Protein AF-0000000075264933 (afdb_homodimer)

Radius of gyration: 21.06 Å; Cα contacts (8 Å, |Δi|>4): 631; chains: 2; bounding box: 48×61×51 Å

Organism: NCBI:txid747725

Solvent-accessible surface area (backbone atoms only — not comparable to full-atom values): 21793 Å² total; per-residue (Å²): 132,65,60,69,61,35,34,52,53,57,47,66,61,81,54,91,67,49,59,67,73,57,52,50,37,43,50,38,32,28,30,21,39,58,63,35,28,79,41,33,42,50,32,48,52,53,55,46,70,75,50,85,51,65,68,59,44,51,51,48,52,51,30,36,53,50,49,35,53,51,41,27,57,53,43,2,40,66,33,33,52,49,22,38,39,40,42,46,70,70,44,54,68,74,58,59,71,70,50,80,77,63,38,88,63,74,81,53,56,65,69,61,26,44,52,48,8,50,53,45,49,37,50,36,44,47,92,44,30,64,59,52,50,49,51,42,29,70,42,31,24,50,56,34,52,50,53,49,48,44,26,15,72,44,67,52,48,55,87,66,38,45,70,37,57,45,32,40,42,48,40,15,30,26,51,48,64,76,43,86,40,61,67,45,55,53,14,20,46,65,60,65,39,48,75,56,43,51,50,45,30,49,49,50,22,51,50,52,52,57,58,72,103,132,65,60,68,60,35,34,52,53,56,46,68,63,81,53,90,68,48,59,68,73,57,51,51,36,43,50,37,32,28,30,22,40,58,63,35,28,77,41,34,44,52,31,49,53,54,54,49,70,72,51,85,50,64,67,58,46,52,52,49,51,50,29,36,55,50,49,37,52,51,42,27,58,53,43,2,42,64,33,34,53,48,23,38,40,40,42,46,70,70,46,54,69,74,57,59,72,70,52,79,78,64,37,88,63,75,81,53,56,66,70,60,27,42,51,48,7,51,54,45,50,35,50,35,43,47,91,46,31,65,60,54,51,50,53,43,30,72,40,32,22,50,56,35,52,48,52,48,49,43,27,15,72,44,68,52,49,54,88,66,40,44,70,38,56,46,29,40,43,48,38,14,30,25,51,49,66,74,43,86,40,61,69,45,54,55,15,19,46,64,59,65,40,48,73,56,43,50,50,45,30,49,50,50,22,51,49,53,51,57,57,72,101

pLDDT: mean 96.9, std 4.34, range [71.25, 99.0]

Structure (mmCIF, N/CA/C/O backbone):
data_AF-0000000075264933-model_v1
#
loop_
_entity.id
_entity.type
_entity.pdbx_description
1 polymer 'Uncharacterized protein'
#
loop_
_atom_site.group_PDB
_atom_site.id
_atom_site.type_symbol
_atom_site.label_atom_id
_atom_site.label_alt_id
_atom_site.label_comp_id
_atom_site.label_asym_id
_atom_site.label_entity_id
_atom_site.label_seq_id
_atom_site.pdbx_PDB_ins_code
_atom_site.Cartn_x
_atom_site.Cartn_y
_atom_site.Cartn_z
_atom_site.occupancy
_atom_site.B_iso_or_equiv
_atom_site.auth_seq_id
_atom_site.auth_comp_id
_atom_site.auth_asym_id
_atom_site.auth_atom_id
_atom_site.pdbx_PDB_model_num
ATOM 1 N N . MET A 1 1 ? -0.637 -3.186 26.672 1 74.06 1 MET A N 1
ATOM 2 C CA . MET A 1 1 ? -0.293 -1.805 26.344 1 74.06 1 MET A CA 1
ATOM 3 C C . MET A 1 1 ? -1.526 -0.91 26.391 1 74.06 1 MET A C 1
ATOM 5 O O . MET A 1 1 ? -2.629 -1.344 26.062 1 74.06 1 MET A O 1
ATOM 9 N N . ASN A 1 2 ? -1.385 0.109 27.188 1 92.38 2 ASN A N 1
ATOM 10 C CA . ASN A 1 2 ? -2.449 1.106 27.234 1 92.38 2 ASN A CA 1
ATOM 11 C C . ASN A 1 2 ? -2.377 2.064 26.062 1 92.38 2 ASN A C 1
ATOM 13 O O . ASN A 1 2 ? -1.651 3.059 26.094 1 92.38 2 ASN A O 1
ATOM 17 N N . LEU A 1 3 ? -3.08 1.794 24.953 1 95.38 3 LEU A N 1
ATOM 18 C CA . LEU A 1 3 ? -2.977 2.508 23.672 1 95.38 3 LEU A CA 1
ATOM 19 C C . LEU A 1 3 ? -3.426 3.957 23.828 1 95.38 3 LEU A C 1
ATOM 21 O O . LEU A 1 3 ? -2.857 4.855 23.203 1 95.38 3 LEU A O 1
ATOM 25 N N . THR A 1 4 ? -4.422 4.164 24.672 1 95.44 4 THR A N 1
ATOM 26 C CA . THR A 1 4 ? -4.898 5.527 24.875 1 95.44 4 THR A CA 1
ATOM 27 C C . THR A 1 4 ? -3.801 6.395 25.484 1 95.44 4 THR A C 1
ATOM 29 O O . THR A 1 4 ? -3.613 7.543 25.078 1 95.44 4 THR A O 1
ATOM 32 N N . ALA A 1 5 ? -3.111 5.879 26.438 1 97.31 5 ALA A N 1
ATOM 33 C CA . ALA A 1 5 ? -1.999 6.602 27.047 1 97.31 5 ALA A CA 1
ATOM 34 C C . ALA A 1 5 ? -0.878 6.84 26.047 1 97.31 5 ALA A C 1
ATOM 36 O O . ALA A 1 5 ? -0.251 7.902 26.047 1 97.31 5 ALA A O 1
ATOM 37 N N . SER A 1 6 ? -0.632 5.836 25.219 1 98.31 6 SER A N 1
ATOM 38 C CA . SER A 1 6 ? 0.4 5.949 24.188 1 98.31 6 SER A CA 1
ATOM 39 C C . SER A 1 6 ? 0.068 7.051 23.188 1 98.31 6 SER A C 1
ATOM 41 O O . SER A 1 6 ? 0.936 7.848 22.828 1 98.31 6 SER A O 1
ATOM 43 N N . TYR A 1 7 ? -1.198 7.105 22.75 1 98.62 7 TYR A N 1
ATOM 44 C CA . TYR A 1 7 ? -1.617 8.141 21.812 1 98.62 7 TYR A CA 1
ATOM 45 C C . TYR A 1 7 ? -1.474 9.531 22.438 1 98.62 7 TYR A C 1
ATOM 47 O O . TYR A 1 7 ? -1.037 10.469 21.766 1 98.62 7 TYR A O 1
ATOM 55 N N . THR A 1 8 ? -1.835 9.656 23.703 1 98.44 8 THR A N 1
ATOM 56 C CA . THR A 1 8 ? -1.741 10.938 24.391 1 98.44 8 THR A CA 1
ATOM 57 C C . THR A 1 8 ? -0.285 11.383 24.531 1 98.44 8 THR A C 1
ATOM 59 O O . THR A 1 8 ? 0.029 12.562 24.359 1 98.44 8 THR A O 1
ATOM 62 N N . GLU A 1 9 ? 0.546 10.406 24.859 1 98.56 9 GLU A N 1
ATOM 63 C CA . GLU A 1 9 ? 1.972 10.711 24.938 1 98.56 9 GLU A CA 1
ATOM 64 C C . GLU A 1 9 ? 2.506 11.18 23.594 1 98.56 9 GLU A C 1
ATOM 66 O O . GLU A 1 9 ? 3.275 12.141 23.516 1 98.56 9 GLU A O 1
ATOM 71 N N . LEU A 1 10 ? 2.133 10.555 22.547 1 98.81 10 LEU A N 1
ATOM 72 C CA . LEU A 1 10 ? 2.543 10.961 21.219 1 98.81 10 LEU A CA 1
ATOM 73 C C . LEU A 1 10 ? 2.02 12.359 20.891 1 98.81 10 LEU A C 1
ATOM 75 O O . LEU A 1 10 ? 2.748 13.18 20.328 1 98.81 10 LEU A O 1
ATOM 79 N N . ALA A 1 11 ? 0.813 12.617 21.281 1 98.69 11 ALA A N 1
ATOM 80 C CA . ALA A 1 11 ? 0.186 13.898 20.969 1 98.69 11 ALA A CA 1
ATOM 81 C C . ALA A 1 11 ? 0.954 15.055 21.594 1 98.69 11 ALA A C 1
ATOM 83 O O . ALA A 1 11 ? 0.971 16.172 21.062 1 98.69 11 ALA A O 1
ATOM 84 N N . GLN A 1 12 ? 1.655 14.773 22.672 1 98.31 12 GLN A N 1
ATOM 85 C CA . GLN A 1 12 ? 2.35 15.812 23.422 1 98.31 12 GLN A CA 1
ATOM 86 C C . GLN A 1 12 ? 3.818 15.891 23.031 1 98.31 12 GLN A C 1
ATOM 88 O O . GLN A 1 12 ? 4.57 16.719 23.547 1 98.31 12 GLN A O 1
ATOM 93 N N . LEU A 1 13 ? 4.203 15.117 22.062 1 98.31 13 LEU A N 1
ATOM 94 C CA . LEU A 1 13 ? 5.602 15.047 21.656 1 98.31 13 LEU A CA 1
ATOM 95 C C . LEU A 1 13 ? 6.059 16.359 21.047 1 98.31 13 LEU A C 1
ATOM 97 O O . LEU A 1 13 ? 5.383 16.906 20.172 1 98.31 13 LEU A O 1
ATOM 101 N N . LYS A 1 14 ? 7.133 16.969 21.531 1 96.75 14 LYS A N 1
ATOM 102 C CA . LYS A 1 14 ? 7.805 18.125 20.938 1 96.75 14 LYS A CA 1
ATOM 103 C C . LYS A 1 14 ? 9.148 17.719 20.344 1 96.75 14 LYS A C 1
ATOM 105 O O . LYS A 1 14 ? 9.906 16.953 20.938 1 96.75 14 LYS A O 1
ATOM 110 N N . VAL A 1 15 ? 9.289 18.109 19.125 1 97.5 15 VAL A N 1
ATOM 111 C CA . VAL A 1 15 ? 10.523 17.844 18.406 1 97.5 15 VAL A CA 1
ATOM 112 C C . VAL A 1 15 ? 11.133 19.156 17.922 1 97.5 15 VAL A C 1
ATOM 114 O O . VAL A 1 15 ? 10.617 19.781 16.984 1 97.5 15 VAL A O 1
ATOM 117 N N . GLU A 1 16 ? 12.273 19.578 18.438 1 94.88 16 GLU A N 1
ATOM 118 C CA . GLU A 1 16 ? 12.852 20.906 18.25 1 94.88 16 GLU A CA 1
ATOM 119 C C . GLU A 1 16 ? 13.188 21.172 16.781 1 94.88 16 GLU A C 1
ATOM 121 O O . GLU A 1 16 ? 13.07 22.297 16.312 1 94.88 16 GLU A O 1
ATOM 126 N N . ALA A 1 17 ? 13.555 20.172 16.078 1 96.56 17 ALA A N 1
ATOM 127 C CA . ALA A 1 17 ? 14.039 20.312 14.711 1 96.56 17 ALA A CA 1
ATOM 128 C C . ALA A 1 17 ? 12.875 20.484 13.734 1 96.56 17 ALA A C 1
ATOM 130 O O . ALA A 1 17 ? 13.078 20.766 12.555 1 96.56 17 ALA A O 1
ATOM 131 N N . LEU A 1 18 ? 11.586 20.391 14.188 1 98.38 18 LEU A N 1
ATOM 132 C CA . LEU A 1 18 ? 10.414 20.484 13.328 1 98.38 18 LEU A CA 1
ATOM 133 C C . LEU A 1 18 ? 9.367 21.406 13.938 1 98.38 18 LEU A C 1
ATOM 135 O O . LEU A 1 18 ? 9.195 21.438 15.164 1 98.38 18 LEU A O 1
ATOM 139 N N . ILE A 1 19 ? 8.688 22.109 13.047 1 97.88 19 ILE A N 1
ATOM 140 C CA . ILE A 1 19 ? 7.574 22.938 13.508 1 97.88 19 ILE A CA 1
ATOM 141 C C . ILE A 1 19 ? 6.418 22.047 13.953 1 97.88 19 ILE A C 1
ATOM 143 O O . ILE A 1 19 ? 6.246 20.938 13.422 1 97.88 19 ILE A O 1
ATOM 147 N N . PRO A 1 20 ? 5.531 22.469 14.82 1 98.06 20 PRO A N 1
ATOM 148 C CA . PRO A 1 20 ? 4.496 21.641 15.438 1 98.06 20 PRO A CA 1
ATOM 149 C C . PRO A 1 20 ? 3.531 21.047 14.422 1 98.06 20 PRO A C 1
ATOM 151 O O . PRO A 1 20 ? 3.168 19.875 14.531 1 98.06 20 PRO A O 1
ATOM 154 N N . PRO A 1 21 ? 3.082 21.812 13.344 1 98.44 21 PRO A N 1
ATOM 155 C CA . PRO A 1 21 ? 2.158 21.188 12.391 1 98.44 21 PRO A CA 1
ATOM 156 C C . PRO A 1 21 ? 2.773 19.984 11.672 1 98.44 21 PRO A C 1
ATOM 158 O O . PRO A 1 21 ? 2.07 19.016 11.359 1 98.44 21 PRO A O 1
ATOM 161 N N . LEU A 1 22 ? 4.066 20.078 11.438 1 98.88 22 LEU A N 1
ATOM 162 C CA . LEU A 1 22 ? 4.758 18.969 10.781 1 98.88 22 LEU A CA 1
ATOM 163 C C . LEU A 1 22 ? 4.906 17.781 11.719 1 98.88 22 LEU A C 1
ATOM 165 O O . LEU A 1 22 ? 4.715 16.625 11.305 1 98.88 22 LEU A O 1
ATOM 169 N N . VAL A 1 23 ? 5.199 18 12.977 1 98.94 23 VAL A N 1
ATOM 170 C CA . VAL A 1 23 ? 5.301 16.922 13.953 1 98.94 23 VAL A CA 1
ATOM 171 C C . VAL A 1 23 ? 3.967 16.188 14.047 1 98.94 23 VAL A C 1
ATOM 173 O O . VAL A 1 23 ? 3.924 14.953 13.969 1 98.94 23 VAL A O 1
ATOM 176 N N . ALA A 1 24 ? 2.895 16.953 14.203 1 98.94 24 ALA A N 1
ATOM 177 C CA . ALA A 1 24 ? 1.566 16.359 14.344 1 98.94 24 ALA A CA 1
ATOM 178 C C . ALA A 1 24 ? 1.193 15.562 13.102 1 98.94 24 ALA A C 1
ATOM 180 O O . ALA A 1 24 ? 0.633 14.469 13.203 1 98.94 24 ALA A O 1
ATOM 181 N N . MET A 1 25 ? 1.517 16.141 11.938 1 98.94 25 MET A N 1
ATOM 182 C CA . MET A 1 25 ? 1.231 15.438 10.688 1 98.94 25 MET A CA 1
ATOM 183 C C . MET A 1 25 ? 2.023 14.133 10.602 1 98.94 25 MET A C 1
ATOM 185 O O . MET A 1 25 ? 1.473 13.094 10.242 1 98.94 25 MET A O 1
ATOM 189 N N . LEU A 1 26 ? 3.297 14.133 10.938 1 99 26 LEU A N 1
ATOM 190 C CA . LEU A 1 26 ? 4.133 12.938 10.859 1 99 26 LEU A CA 1
ATOM 191 C C . LEU A 1 26 ? 3.656 11.867 11.836 1 99 26 LEU A C 1
ATOM 193 O O . LEU A 1 26 ? 3.732 10.672 11.547 1 99 26 LEU A O 1
ATOM 197 N N . LEU A 1 27 ? 3.174 12.281 12.992 1 99 27 LEU A N 1
ATOM 198 C CA . LEU A 1 27 ? 2.605 11.336 13.945 1 99 27 LEU A CA 1
ATOM 199 C C . LEU A 1 27 ? 1.369 10.656 13.367 1 99 27 LEU A C 1
ATOM 201 O O . LEU A 1 27 ? 1.203 9.438 13.5 1 99 27 LEU A O 1
ATOM 205 N N . CYS A 1 28 ? 0.498 11.438 12.711 1 98.94 28 CYS A N 1
ATOM 206 C CA . CYS A 1 28 ? -0.689 10.859 12.086 1 98.94 28 CYS A CA 1
ATOM 207 C C . CYS A 1 28 ? -0.307 9.859 11.008 1 98.94 28 CYS A C 1
ATOM 209 O O . CYS A 1 28 ? -0.905 8.789 10.906 1 98.94 28 CYS A O 1
ATOM 211 N N . VAL A 1 29 ? 0.716 10.203 10.203 1 98.94 29 VAL A N 1
ATOM 212 C CA . VAL A 1 29 ? 1.187 9.305 9.156 1 98.94 29 VAL A CA 1
ATOM 213 C C . VAL A 1 29 ? 1.768 8.039 9.789 1 98.94 29 VAL A C 1
ATOM 215 O O . VAL A 1 29 ? 1.515 6.93 9.312 1 98.94 29 VAL A O 1
ATOM 218 N N . GLY A 1 30 ? 2.541 8.203 10.867 1 98.94 30 GLY A N 1
ATOM 219 C CA . GLY A 1 30 ? 3.07 7.043 11.57 1 98.94 30 GLY A CA 1
ATOM 220 C C . GLY A 1 30 ? 1.988 6.125 12.102 1 98.94 30 GLY A C 1
ATOM 221 O O . GLY A 1 30 ? 2.086 4.902 11.969 1 98.94 30 GLY A O 1
ATOM 222 N N . LEU A 1 31 ? 0.973 6.699 12.719 1 98.94 31 LEU A N 1
ATOM 223 C CA . LEU A 1 31 ? -0.146 5.934 13.258 1 98.94 31 LEU A CA 1
ATOM 224 C C . LEU A 1 31 ? -0.915 5.234 12.141 1 98.94 31 LEU A C 1
ATOM 226 O O . LEU A 1 31 ? -1.371 4.102 12.312 1 98.94 31 LEU A O 1
ATOM 230 N N . THR A 1 32 ? -1.042 5.867 10.984 1 98.88 32 THR A N 1
ATOM 231 C CA . THR A 1 32 ? -1.687 5.285 9.812 1 98.88 32 THR A CA 1
ATOM 232 C C . THR A 1 32 ? -0.914 4.062 9.32 1 98.88 32 THR A C 1
ATOM 234 O O . THR A 1 32 ? -1.477 2.973 9.203 1 98.88 32 THR A O 1
ATOM 237 N N . ALA A 1 33 ? 0.397 4.254 9.117 1 98.81 33 ALA A N 1
ATOM 238 C CA . ALA A 1 33 ? 1.24 3.197 8.562 1 98.81 33 ALA A CA 1
ATOM 239 C C . ALA A 1 33 ? 1.365 2.029 9.531 1 98.81 33 ALA A C 1
ATOM 241 O O . ALA A 1 33 ? 1.564 0.885 9.117 1 98.81 33 ALA A O 1
ATOM 242 N N . SER A 1 34 ? 1.14 2.285 10.867 1 98.25 34 SER A N 1
ATOM 243 C CA . SER A 1 34 ? 1.254 1.241 11.875 1 98.25 34 SER A CA 1
ATOM 244 C C . SER A 1 34 ? -0.101 0.606 12.172 1 98.25 34 SER A C 1
ATOM 246 O O . SER A 1 34 ? -0.225 -0.205 13.094 1 98.25 34 SER A O 1
ATOM 248 N N . ASN A 1 35 ? -1.107 1.045 11.43 1 98.12 35 ASN A N 1
ATOM 249 C CA . ASN A 1 35 ? -2.449 0.486 11.555 1 98.12 35 ASN A CA 1
ATOM 250 C C . ASN A 1 35 ? -3.074 0.824 12.906 1 98.12 35 ASN A C 1
ATOM 252 O O . ASN A 1 35 ? -3.656 -0.042 13.555 1 98.12 35 ASN A O 1
ATOM 256 N N . HIS A 1 36 ? -2.957 2.021 13.328 1 98.5 36 HIS A N 1
ATOM 257 C CA . HIS A 1 36 ? -3.598 2.559 14.523 1 98.5 36 HIS A CA 1
ATOM 258 C C . HIS A 1 36 ? -4.441 3.787 14.195 1 98.5 36 HIS A C 1
ATOM 260 O O . HIS A 1 36 ? -4.195 4.875 14.719 1 98.5 36 HIS A O 1
ATOM 266 N N . PRO A 1 37 ? -5.473 3.574 13.375 1 98.5 37 PRO A N 1
ATOM 267 C CA . PRO A 1 37 ? -6.289 4.703 12.93 1 98.5 37 PRO A CA 1
ATOM 268 C C . PRO A 1 37 ? -6.965 5.434 14.086 1 98.5 37 PRO A C 1
ATOM 270 O O . PRO A 1 37 ? -7.25 6.633 13.984 1 98.5 37 PRO A O 1
ATOM 273 N N . GLN A 1 38 ? -7.137 4.793 15.188 1 98.12 38 GLN A N 1
ATOM 274 C CA . GLN A 1 38 ? -7.828 5.398 16.312 1 98.12 38 GLN A CA 1
ATOM 275 C C . GLN A 1 38 ? -6.977 6.48 16.969 1 98.12 38 GLN A C 1
ATOM 277 O O . GLN A 1 38 ? -7.492 7.336 17.688 1 98.12 38 GLN A O 1
ATOM 282 N N . GLY A 1 39 ? -5.699 6.426 16.797 1 98.88 39 GLY A N 1
ATOM 283 C CA . GLY A 1 39 ? -4.805 7.43 17.359 1 98.88 39 GLY A CA 1
ATOM 284 C C . GLY A 1 39 ? -4.836 8.742 16.609 1 98.88 39 GLY A C 1
ATOM 285 O O . GLY A 1 39 ? -4.438 9.781 17.141 1 98.88 39 GLY A O 1
ATOM 286 N N . VAL A 1 40 ? -5.273 8.758 15.367 1 98.94 40 VAL A N 1
ATOM 287 C CA . VAL A 1 40 ? -5.227 9.914 14.484 1 98.94 40 VAL A CA 1
ATOM 288 C C . VAL A 1 40 ? -6.086 11.039 15.062 1 98.94 40 VAL A C 1
ATOM 290 O O . VAL A 1 40 ? -5.625 12.172 15.211 1 98.94 40 VAL A O 1
ATOM 293 N N . PRO A 1 41 ? -7.344 10.734 15.508 1 98.81 41 PRO A N 1
ATOM 294 C CA . PRO A 1 41 ? -8.148 11.812 16.078 1 98.81 41 PRO A CA 1
ATOM 295 C C . PRO A 1 41 ? -7.562 12.359 17.391 1 98.81 41 PRO A C 1
ATOM 297 O O . PRO A 1 41 ? -7.762 13.531 17.719 1 98.81 41 PRO A O 1
ATOM 300 N N . VAL A 1 42 ? -6.82 11.555 18.094 1 98.88 42 VAL A N 1
ATOM 301 C CA . VAL A 1 42 ? -6.207 12.016 19.344 1 98.88 42 VAL A CA 1
ATOM 302 C C . VAL A 1 42 ? -5.148 13.07 19.031 1 98.88 42 VAL A C 1
ATOM 304 O O . VAL A 1 42 ? -5.125 14.133 19.672 1 98.88 42 VAL A O 1
ATOM 307 N N . ILE A 1 43 ? -4.277 12.781 18.047 1 98.94 43 ILE A N 1
ATOM 308 C CA . ILE A 1 43 ? -3.262 13.742 17.641 1 98.94 43 ILE A CA 1
ATOM 309 C C . ILE A 1 43 ? -3.934 15 17.094 1 98.94 43 ILE A C 1
ATOM 311 O O . ILE A 1 43 ? -3.555 16.125 17.438 1 98.94 43 ILE A O 1
ATOM 315 N N . MET A 1 44 ? -4.934 14.773 16.219 1 98.75 44 MET A N 1
ATOM 316 C CA . MET A 1 44 ? -5.641 15.867 15.562 1 98.75 44 MET A CA 1
ATOM 317 C C . MET A 1 44 ? -6.273 16.797 16.594 1 98.75 44 MET A C 1
ATOM 319 O O . MET A 1 44 ? -6.07 18.016 16.547 1 98.75 44 MET A O 1
ATOM 323 N N . ASN A 1 45 ? -7.012 16.234 17.562 1 98.44 45 ASN A N 1
ATOM 324 C CA . ASN A 1 45 ? -7.699 17.047 18.562 1 98.44 45 ASN A CA 1
ATOM 325 C C . ASN A 1 45 ? -6.711 17.812 19.422 1 98.44 45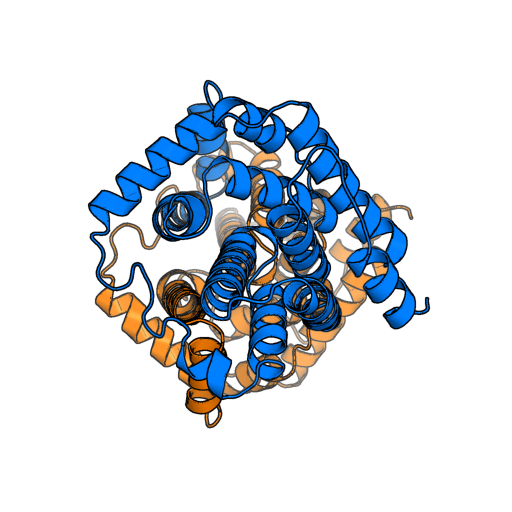 ASN A C 1
ATOM 327 O O . ASN A 1 45 ? -6.941 18.984 19.75 1 98.44 45 ASN A O 1
ATOM 331 N N . HIS A 1 46 ? -5.656 17.172 19.797 1 98.69 46 HIS A N 1
ATOM 332 C CA . HIS A 1 46 ? -4.637 17.844 20.594 1 98.69 46 HIS A CA 1
ATOM 333 C C . HIS A 1 46 ? -4.035 19.031 19.844 1 98.69 46 HIS A C 1
ATOM 335 O O . HIS A 1 46 ? -3.906 20.125 20.406 1 98.69 46 HIS A O 1
ATOM 341 N N . TYR A 1 47 ? -3.688 18.812 18.578 1 98.62 47 TYR A N 1
ATOM 342 C CA . TYR A 1 47 ? -3.031 19.875 17.828 1 98.62 47 TYR A CA 1
ATOM 343 C C . TYR A 1 47 ? -4 21.016 17.531 1 98.62 47 TYR A C 1
ATOM 345 O O . TYR A 1 47 ? -3.658 22.188 17.688 1 98.62 47 TYR A O 1
ATOM 353 N N . LEU A 1 48 ? -5.199 20.656 17.062 1 98.06 48 LEU A N 1
ATOM 354 C CA . LEU A 1 48 ? -6.18 21.672 16.703 1 98.06 48 LEU A CA 1
ATOM 355 C C . LEU A 1 48 ? -6.559 22.516 17.922 1 98.06 48 LEU A C 1
ATOM 357 O O . LEU A 1 48 ? -6.883 23.703 17.781 1 98.06 48 LEU A O 1
ATOM 361 N N . GLY A 1 49 ? -6.48 21.953 19.047 1 97.44 49 GLY A N 1
ATOM 362 C CA . GLY A 1 49 ? -6.785 22.672 20.266 1 97.44 49 GLY A CA 1
ATOM 363 C C . GLY A 1 49 ? -5.793 23.781 20.562 1 97.44 49 GLY A C 1
ATOM 364 O O . GLY A 1 49 ? -6.062 24.656 21.391 1 97.44 49 GLY A O 1
ATOM 365 N N . GLN A 1 50 ? -4.703 23.781 19.844 1 96.56 50 GLN A N 1
ATOM 366 C CA . GLN A 1 50 ? -3.641 24.75 20.094 1 96.56 50 GLN A CA 1
ATOM 367 C C . GLN A 1 50 ? -3.68 25.891 19.078 1 96.56 50 GLN A C 1
ATOM 369 O O . GLN A 1 50 ? -2.875 26.812 19.156 1 96.56 50 GLN A O 1
ATOM 374 N N . ILE A 1 51 ? -4.566 25.734 18.156 1 95.69 51 ILE A N 1
ATOM 375 C CA . ILE A 1 51 ? -4.691 26.703 17.078 1 95.69 51 ILE A CA 1
ATOM 376 C C . ILE A 1 51 ? -6.031 27.422 17.188 1 95.69 51 ILE A C 1
ATOM 378 O O . ILE A 1 51 ? -7.078 26.797 17.328 1 95.69 51 ILE A O 1
ATOM 382 N N . ASP A 1 52 ? -6.074 28.703 17.094 1 92.56 52 ASP A N 1
ATOM 383 C CA . ASP A 1 52 ? -7.297 29.469 17.297 1 92.56 52 ASP A CA 1
ATOM 384 C C . ASP A 1 52 ? -8.016 29.734 15.977 1 92.56 52 ASP A C 1
ATOM 386 O O . ASP A 1 52 ? -9.242 29.656 15.906 1 92.56 52 ASP A O 1
ATOM 390 N N . SER A 1 53 ? -7.316 29.891 14.883 1 95.19 53 SER A N 1
ATOM 391 C CA . SER A 1 53 ? -7.883 30.234 13.586 1 95.19 53 SER A CA 1
ATOM 392 C C . SER A 1 53 ? -8.477 29.016 12.898 1 95.19 53 SER A C 1
ATOM 394 O O . SER A 1 53 ? -7.766 28.047 12.633 1 95.19 53 SER A O 1
ATOM 396 N N . MET A 1 54 ? -9.789 29.125 12.633 1 95.12 54 MET A N 1
ATOM 397 C CA . MET A 1 54 ? -10.438 28.031 11.898 1 95.12 54 MET A CA 1
ATOM 398 C C . MET A 1 54 ? -9.781 27.828 10.547 1 95.12 54 MET A C 1
ATOM 400 O O . MET A 1 54 ? -9.656 26.688 10.078 1 95.12 54 MET A O 1
ATOM 404 N N . GLU A 1 55 ? -9.391 28.906 9.961 1 96.44 55 GLU A N 1
ATOM 405 C CA . GLU A 1 55 ? -8.703 28.828 8.672 1 96.44 55 GLU A CA 1
ATOM 406 C C . GLU A 1 55 ? -7.43 27.984 8.773 1 96.44 55 GLU A C 1
ATOM 408 O O . GLU A 1 55 ? -7.164 27.141 7.922 1 96.44 55 GLU A O 1
ATOM 413 N N . GLU A 1 56 ? -6.672 28.234 9.812 1 97.5 56 GLU A N 1
ATOM 414 C CA . GLU A 1 56 ? -5.438 27.484 10.039 1 97.5 56 GLU A CA 1
ATOM 415 C C . GLU A 1 56 ? -5.734 26.031 10.383 1 97.5 56 GLU A C 1
ATOM 417 O O . GLU A 1 56 ? -4.984 25.141 9.992 1 97.5 56 GLU A O 1
ATOM 422 N N . GLN A 1 57 ? -6.816 25.844 11.125 1 98.44 57 GLN A N 1
ATOM 423 C CA . GLN A 1 57 ? -7.219 24.484 11.461 1 98.44 57 GLN A CA 1
ATOM 424 C C . GLN A 1 57 ? -7.562 23.688 10.203 1 98.44 57 GLN A C 1
ATOM 426 O O . GLN A 1 57 ? -7.102 22.562 10.031 1 98.44 57 GLN A O 1
ATOM 431 N N . ILE A 1 58 ? -8.289 24.297 9.336 1 98.31 58 ILE A N 1
ATOM 432 C CA . ILE A 1 58 ? -8.703 23.641 8.102 1 98.31 58 ILE A CA 1
ATOM 433 C C . ILE A 1 58 ? -7.48 23.375 7.227 1 98.31 58 ILE A C 1
ATOM 435 O O . ILE A 1 58 ? -7.375 22.312 6.605 1 98.31 58 ILE A O 1
ATOM 439 N N . LYS A 1 59 ? -6.605 24.328 7.191 1 98.12 59 LYS A N 1
ATOM 440 C CA . LYS A 1 59 ? -5.379 24.172 6.418 1 98.12 59 LYS A CA 1
ATOM 441 C C . LYS A 1 59 ? -4.574 22.969 6.914 1 98.12 59 LYS A C 1
ATOM 443 O O . LYS A 1 59 ? -4.055 22.188 6.113 1 98.12 59 LYS A O 1
ATOM 448 N N . TRP A 1 60 ? -4.477 22.781 8.211 1 98.69 60 TRP A N 1
ATOM 449 C CA . TRP A 1 60 ? -3.713 21.656 8.75 1 98.69 60 TRP A CA 1
ATOM 450 C C . TRP A 1 60 ? -4.422 20.344 8.477 1 98.69 60 TRP A C 1
ATOM 452 O O . TRP A 1 60 ? -3.775 19.328 8.188 1 98.69 60 TRP A O 1
ATOM 462 N N . ILE A 1 61 ? -5.742 20.328 8.602 1 98.81 61 ILE A N 1
ATOM 463 C CA . ILE A 1 61 ? -6.5 19.109 8.344 1 98.81 61 ILE A CA 1
ATOM 464 C C . ILE A 1 61 ? -6.281 18.656 6.902 1 98.81 61 ILE A C 1
ATOM 466 O O . ILE A 1 61 ? -6.035 17.484 6.645 1 98.81 61 ILE A O 1
ATOM 470 N N . GLU A 1 62 ? -6.285 19.594 5.973 1 98.5 62 GLU A N 1
ATOM 471 C CA . GLU A 1 62 ? -6.031 19.281 4.574 1 98.5 62 GLU A CA 1
ATOM 472 C C . GLU A 1 62 ? -4.602 18.781 4.371 1 98.5 62 GLU A C 1
ATOM 474 O O . GLU A 1 62 ? -4.367 17.812 3.645 1 98.5 62 GLU A O 1
ATOM 479 N N . TYR A 1 63 ? -3.717 19.469 5.051 1 98.75 63 TYR A N 1
ATOM 480 C CA . TYR A 1 63 ? -2.309 19.094 5.035 1 98.75 63 TYR A CA 1
ATOM 481 C C . TYR A 1 63 ? -2.123 17.641 5.48 1 98.75 63 TYR A C 1
ATOM 483 O O . TYR A 1 63 ? -1.514 16.844 4.77 1 98.75 63 TYR A O 1
ATOM 491 N N . THR A 1 64 ? -2.742 17.266 6.508 1 98.88 64 THR A N 1
ATOM 492 C CA . THR A 1 64 ? -2.566 15.945 7.121 1 98.88 64 THR A CA 1
ATOM 493 C C . THR A 1 64 ? -3.35 14.883 6.359 1 98.88 64 THR A C 1
ATOM 495 O O . THR A 1 64 ? -2.859 13.773 6.152 1 98.88 64 THR A O 1
ATOM 498 N N . ARG A 1 65 ? -4.531 15.281 5.965 1 98.25 65 ARG A N 1
ATOM 499 C CA . ARG A 1 65 ? -5.344 14.375 5.16 1 98.25 65 ARG A CA 1
ATOM 500 C C . ARG A 1 65 ? -4.609 13.969 3.887 1 98.25 65 ARG A C 1
ATOM 502 O O . ARG A 1 65 ? -4.652 12.797 3.488 1 98.25 65 ARG A O 1
ATOM 509 N N . ASN A 1 66 ? -3.912 14.867 3.27 1 98.38 66 ASN A N 1
ATOM 510 C CA . ASN A 1 66 ? -3.209 14.586 2.021 1 98.38 66 ASN A CA 1
ATOM 511 C C . ASN A 1 66 ? -1.877 13.891 2.273 1 98.38 66 ASN A C 1
ATOM 513 O O . ASN A 1 66 ? -1.425 13.086 1.449 1 98.38 66 ASN A O 1
ATOM 517 N N . ALA A 1 67 ? -1.255 14.125 3.4 1 98.88 67 ALA A N 1
ATOM 518 C CA . ALA A 1 67 ? -0.054 13.375 3.762 1 98.88 67 ALA A CA 1
ATOM 519 C C . ALA A 1 67 ? -0.383 11.914 4.023 1 98.88 67 ALA A C 1
ATOM 521 O O . ALA A 1 67 ? 0.323 11.016 3.553 1 98.88 67 ALA A O 1
ATOM 522 N N . MET A 1 68 ? -1.447 11.688 4.777 1 98.88 68 MET A N 1
ATOM 523 C CA . MET A 1 68 ? -1.885 10.312 5.004 1 98.88 68 MET A CA 1
ATOM 524 C C . MET A 1 68 ? -2.246 9.633 3.689 1 98.88 68 MET A C 1
ATOM 526 O O . MET A 1 68 ? -1.884 8.477 3.465 1 98.88 68 MET A O 1
ATOM 530 N N . PHE A 1 69 ? -2.9 10.398 2.844 1 98.88 69 PHE A N 1
ATOM 531 C CA . PHE A 1 69 ? -3.238 9.852 1.536 1 98.88 69 PHE A CA 1
ATOM 532 C C . PHE A 1 69 ? -1.98 9.461 0.771 1 98.88 69 PHE A C 1
ATOM 534 O O . PHE A 1 69 ? -1.925 8.391 0.164 1 98.88 69 PHE A O 1
ATOM 541 N N . LYS A 1 70 ? -0.95 10.242 0.771 1 98.56 70 LYS A N 1
ATOM 542 C CA . LYS A 1 70 ? 0.29 9.953 0.057 1 98.56 70 LYS A CA 1
ATOM 543 C C . LYS A 1 70 ? 0.905 8.641 0.532 1 98.56 70 LYS A C 1
ATOM 545 O O . LYS A 1 70 ? 1.544 7.926 -0.248 1 98.56 70 LYS A O 1
ATOM 550 N N . SER A 1 71 ? 0.695 8.328 1.771 1 98.81 71 SER A N 1
ATOM 551 C CA . SER A 1 71 ? 1.312 7.125 2.328 1 98.81 71 SER A CA 1
ATOM 552 C C . SER A 1 71 ? 0.629 5.863 1.812 1 98.81 71 SER A C 1
ATOM 554 O O . SER A 1 71 ? 1.099 4.75 2.062 1 98.81 71 SER A O 1
ATOM 556 N N . VAL A 1 72 ? -0.448 5.965 1.01 1 98.88 72 VAL A N 1
ATOM 557 C CA . VAL A 1 72 ? -1.197 4.82 0.499 1 98.88 72 VAL A CA 1
ATOM 558 C C . VAL A 1 72 ? -0.291 3.955 -0.375 1 98.88 72 VAL A C 1
ATOM 560 O O . VAL A 1 72 ? -0.429 2.73 -0.401 1 98.88 72 VAL A O 1
ATOM 563 N N . VAL A 1 73 ? 0.714 4.605 -1.029 1 98.69 73 VAL A N 1
ATOM 564 C CA . VAL A 1 73 ? 1.603 3.877 -1.929 1 98.69 73 VAL A CA 1
ATOM 565 C C . VAL A 1 73 ? 2.643 3.107 -1.117 1 98.69 73 VAL A C 1
ATOM 567 O O . VAL A 1 73 ? 3.312 2.215 -1.643 1 98.69 73 VAL A O 1
ATOM 570 N N . LEU A 1 74 ? 2.773 3.432 0.197 1 98.75 74 LEU A N 1
ATOM 571 C CA . LEU A 1 74 ? 3.781 2.83 1.064 1 98.75 74 LEU A CA 1
ATOM 572 C C . LEU A 1 74 ? 3.164 1.758 1.954 1 98.75 74 LEU A C 1
ATOM 574 O O . LEU A 1 74 ? 3.719 0.666 2.096 1 98.75 74 LEU A O 1
ATOM 578 N N . CYS A 1 75 ? 1.954 2.057 2.535 1 98.75 75 CYS A N 1
ATOM 579 C CA . CYS A 1 75 ? 1.452 1.152 3.564 1 98.75 75 CYS A CA 1
ATOM 580 C C . CYS A 1 75 ? 0.129 0.526 3.141 1 98.75 75 CYS A C 1
ATOM 582 O O . CYS A 1 75 ? -0.444 -0.281 3.875 1 98.75 75 CYS A O 1
ATOM 584 N N . GLY A 1 76 ? -0.436 0.895 1.923 1 98.62 76 GLY A N 1
ATOM 585 C CA . GLY A 1 76 ? -1.569 0.193 1.341 1 98.62 76 GLY A CA 1
ATOM 586 C C . GLY A 1 76 ? -2.9 0.858 1.639 1 98.62 76 GLY A C 1
ATOM 587 O O . GLY A 1 76 ? -3.014 1.632 2.592 1 98.62 76 GLY A O 1
ATOM 588 N N . GLY A 1 77 ? -3.91 0.561 0.906 1 98.5 77 GLY A N 1
ATOM 589 C CA . GLY A 1 77 ? -5.23 1.164 0.935 1 98.5 77 GLY A CA 1
ATOM 590 C C . GLY A 1 77 ? -5.957 0.947 2.248 1 98.5 77 GLY A C 1
ATOM 591 O O . GLY A 1 77 ? -6.488 1.894 2.834 1 98.5 77 GLY A O 1
ATOM 592 N N . PRO A 1 78 ? -5.98 -0.287 2.766 1 98.31 78 PRO A N 1
ATOM 593 C CA . PRO A 1 78 ? -6.781 -0.556 3.963 1 98.31 78 PRO A CA 1
ATOM 594 C C . PRO A 1 78 ? -6.383 0.32 5.148 1 98.31 78 PRO A C 1
ATOM 596 O O . PRO A 1 78 ? -7.246 0.876 5.828 1 98.31 78 PRO A O 1
ATOM 599 N N . ARG A 1 79 ? -5.09 0.524 5.363 1 98.69 79 ARG A N 1
ATOM 600 C CA . ARG A 1 79 ? -4.633 1.328 6.492 1 98.69 79 ARG A CA 1
ATOM 601 C C . ARG A 1 79 ? -4.992 2.799 6.297 1 98.69 79 ARG A C 1
ATOM 603 O O . ARG A 1 79 ? -5.457 3.459 7.227 1 98.69 79 ARG A O 1
ATOM 610 N N . VAL A 1 80 ? -4.809 3.27 5.117 1 98.88 80 VAL A N 1
ATOM 611 C CA . VAL A 1 80 ? -5.051 4.68 4.84 1 98.88 80 VAL A CA 1
ATOM 612 C C . VAL A 1 80 ? -6.551 4.961 4.844 1 98.88 80 VAL A C 1
ATOM 614 O O . VAL A 1 80 ? -6.996 5.992 5.355 1 98.88 80 VAL A O 1
ATOM 617 N N . ILE A 1 81 ? -7.316 4.059 4.258 1 98.75 81 ILE A N 1
ATOM 618 C CA . ILE A 1 81 ? -8.766 4.215 4.254 1 98.75 81 ILE A CA 1
ATOM 619 C C . ILE A 1 81 ? -9.273 4.32 5.691 1 98.75 81 ILE A C 1
ATOM 621 O O . ILE A 1 81 ? -10.016 5.246 6.027 1 98.75 81 ILE A O 1
ATOM 625 N N . ASN A 1 82 ? -8.836 3.422 6.531 1 98.5 82 ASN A N 1
ATOM 626 C CA . ASN A 1 82 ? -9.281 3.428 7.922 1 98.5 82 ASN A CA 1
ATOM 627 C C . ASN A 1 82 ? -8.875 4.715 8.633 1 98.5 82 ASN A C 1
ATOM 629 O O . ASN A 1 82 ? -9.656 5.277 9.398 1 98.5 82 ASN A O 1
ATOM 633 N N . ALA A 1 83 ? -7.699 5.156 8.414 1 98.88 83 ALA A N 1
ATOM 634 C CA . ALA A 1 83 ? -7.188 6.355 9.07 1 98.88 83 ALA A CA 1
ATOM 635 C C . ALA A 1 83 ? -7.945 7.598 8.609 1 98.88 83 ALA A C 1
ATOM 637 O O . ALA A 1 83 ? -8.281 8.461 9.422 1 98.88 83 ALA A O 1
ATOM 638 N N . GLU A 1 84 ? -8.211 7.719 7.297 1 98.81 84 GLU A N 1
ATOM 639 C CA . GLU A 1 84 ? -8.914 8.875 6.75 1 98.81 84 GLU A CA 1
ATOM 640 C C . GLU A 1 84 ? -10.359 8.93 7.234 1 98.81 84 GLU A C 1
ATOM 642 O O . GLU A 1 84 ? -10.883 10.008 7.527 1 98.81 84 GLU A O 1
ATOM 647 N N . ILE A 1 85 ? -10.969 7.793 7.301 1 98.69 85 ILE A N 1
ATOM 648 C CA . ILE A 1 85 ? -12.336 7.727 7.801 1 98.69 85 ILE A CA 1
ATOM 649 C C . ILE A 1 85 ? -12.359 8.125 9.273 1 98.69 85 ILE A C 1
ATOM 651 O O . ILE A 1 85 ? -13.234 8.883 9.703 1 98.69 85 ILE A O 1
ATOM 655 N N . ALA A 1 86 ? -11.414 7.625 10.062 1 98.75 86 ALA A N 1
ATOM 656 C CA . ALA A 1 86 ? -11.336 7.98 11.477 1 98.75 86 ALA A CA 1
ATOM 657 C C . ALA A 1 86 ? -11.172 9.484 11.656 1 98.75 86 ALA A C 1
ATOM 659 O O . ALA A 1 86 ? -11.836 10.094 12.508 1 98.75 86 ALA A O 1
ATOM 660 N N . LEU A 1 87 ? -10.281 10.086 10.891 1 98.81 87 LEU A N 1
ATOM 661 C CA . LEU A 1 87 ? -10.07 11.531 10.953 1 98.81 87 LEU A CA 1
ATOM 662 C C . LEU A 1 87 ? -11.359 12.273 10.617 1 98.81 87 LEU A C 1
ATOM 664 O O . LEU A 1 87 ? -11.805 13.133 11.391 1 98.81 87 LEU A O 1
ATOM 668 N N . TYR A 1 88 ? -11.969 11.906 9.516 1 98.62 88 TYR A N 1
ATOM 669 C CA . TYR A 1 88 ? -13.141 12.602 8.992 1 98.62 88 TYR A CA 1
ATOM 670 C C . TYR A 1 88 ? -14.32 12.484 9.945 1 98.62 88 TYR A C 1
ATOM 672 O O . TYR A 1 88 ? -14.992 13.469 10.234 1 98.62 88 TYR A O 1
ATOM 680 N N . ASP A 1 89 ? -14.523 11.297 10.492 1 98.31 89 ASP A N 1
ATOM 681 C CA . ASP A 1 89 ? -15.688 11.016 11.32 1 98.31 89 ASP A CA 1
ATOM 682 C C . ASP A 1 89 ? -15.594 11.742 12.664 1 98.31 89 ASP A C 1
ATOM 684 O O . ASP A 1 89 ? -16.609 11.961 13.328 1 98.31 89 ASP A O 1
ATOM 688 N N . HIS A 1 90 ? -14.414 12.141 13.055 1 98.38 90 HIS A N 1
ATOM 689 C CA . HIS A 1 90 ? -14.242 12.797 14.344 1 98.38 90 HIS A CA 1
ATOM 690 C C . HIS A 1 90 ? -14.273 14.312 14.195 1 98.38 90 HIS A C 1
ATOM 692 O O . HIS A 1 90 ? -14.164 15.047 15.188 1 98.38 90 HIS A O 1
ATOM 698 N N . LEU A 1 91 ? -14.398 14.797 12.961 1 98.12 91 LEU A N 1
ATOM 699 C CA . LEU A 1 91 ? -14.586 16.234 12.719 1 98.12 91 LEU A CA 1
ATOM 700 C C . LEU A 1 91 ? -16.047 16.609 12.891 1 98.12 91 LEU A C 1
ATOM 702 O O . LEU A 1 91 ? -16.953 15.852 12.523 1 98.12 91 LEU A O 1
ATOM 706 N N . SER A 1 92 ? -16.281 17.781 13.414 1 96.62 92 SER A N 1
ATOM 707 C CA . SER A 1 92 ? -17.641 18.328 13.406 1 96.62 92 SER A CA 1
ATOM 708 C C . SER A 1 92 ? -18.109 18.594 11.984 1 96.62 92 SER A C 1
ATOM 710 O O . SER A 1 92 ? -17.297 18.734 11.07 1 96.62 92 SER A O 1
ATOM 712 N N . ILE A 1 93 ? -19.328 18.75 11.812 1 97.12 93 ILE A N 1
ATOM 713 C CA . ILE A 1 93 ? -19.953 18.953 10.508 1 97.12 93 ILE A CA 1
ATOM 714 C C . ILE A 1 93 ? -19.438 20.25 9.891 1 97.12 93 ILE A C 1
ATOM 716 O O . ILE A 1 93 ? -19.25 20.344 8.672 1 97.12 93 ILE A O 1
ATOM 720 N N . GLN A 1 94 ? -19.219 21.219 10.711 1 95.75 94 GLN A N 1
ATOM 721 C CA . GLN A 1 94 ? -18.703 22.5 10.234 1 95.75 94 GLN A CA 1
ATOM 722 C C . GLN A 1 94 ? -17.359 22.328 9.547 1 95.75 94 GLN A C 1
ATOM 724 O O . GLN A 1 94 ? -17.109 22.922 8.484 1 95.75 94 GLN A O 1
ATOM 729 N N . TYR A 1 95 ? -16.453 21.531 10.133 1 96.81 95 TYR A N 1
ATOM 730 C CA . TYR A 1 95 ? -15.148 21.266 9.547 1 96.81 95 TYR A CA 1
ATOM 731 C C . TYR A 1 95 ? -15.281 20.438 8.281 1 96.81 95 TYR A C 1
ATOM 733 O O . TYR A 1 95 ? -14.633 20.703 7.27 1 96.81 95 TYR A O 1
ATOM 741 N N . GLN A 1 96 ? -16.109 19.406 8.344 1 97.56 96 GLN A N 1
ATOM 742 C CA . GLN A 1 96 ? -16.312 18.516 7.199 1 97.56 96 GLN A CA 1
ATOM 743 C C . GLN A 1 96 ? -16.766 19.312 5.973 1 97.56 96 GLN A C 1
ATOM 745 O O . GLN A 1 96 ? -16.312 19.031 4.855 1 97.56 96 GLN A O 1
ATOM 750 N N . SER A 1 97 ? -17.578 20.312 6.168 1 96.88 97 SER A N 1
ATOM 751 C CA . SER A 1 97 ? -18.172 21.078 5.074 1 96.88 97 SER A CA 1
ATOM 752 C C . SER A 1 97 ? -17.141 21.984 4.418 1 96.88 97 SER A C 1
ATOM 754 O O . SER A 1 97 ? -17.359 22.484 3.312 1 96.88 97 SER A O 1
ATOM 756 N N . LEU A 1 98 ? -16.016 22.203 5.066 1 97.38 98 LEU A N 1
ATOM 757 C CA . LEU A 1 98 ? -15.023 23.141 4.578 1 97.38 98 LEU A CA 1
ATOM 758 C C . LEU A 1 98 ? -13.891 22.422 3.863 1 97.38 98 LEU A C 1
ATOM 760 O O . LEU A 1 98 ? -13.008 23.047 3.281 1 97.38 98 LEU A O 1
ATOM 764 N N . LEU A 1 99 ? -13.883 21.109 3.889 1 97.44 99 LEU A N 1
ATOM 765 C CA . LEU A 1 99 ? -12.836 20.328 3.25 1 97.44 99 LEU A CA 1
ATOM 766 C C . LEU A 1 99 ? -13.086 20.203 1.752 1 97.44 99 LEU A C 1
ATOM 768 O O . LEU A 1 99 ? -14.227 20.281 1.301 1 97.44 99 LEU A O 1
ATOM 772 N N . GLY A 1 100 ? -11.992 20.031 1.005 1 95.31 100 GLY A N 1
ATOM 773 C CA . GLY A 1 100 ? -12.109 19.797 -0.427 1 95.31 100 GLY A CA 1
ATOM 774 C C . GLY A 1 100 ? -12.953 18.578 -0.767 1 95.31 100 GLY A C 1
ATOM 775 O O . GLY A 1 100 ? -12.867 17.547 -0.089 1 95.31 100 GLY A O 1
ATOM 776 N N . THR A 1 101 ? -13.734 18.688 -1.858 1 95.44 101 THR A N 1
ATOM 777 C CA . THR A 1 101 ? -14.648 17.594 -2.209 1 95.44 101 THR A CA 1
ATOM 778 C C . THR A 1 101 ? -14.359 17.078 -3.613 1 95.44 101 THR A C 1
ATOM 780 O O . THR A 1 101 ? -15.094 16.234 -4.129 1 95.44 101 THR A O 1
ATOM 783 N N . THR A 1 102 ? -13.312 17.609 -4.188 1 95.12 102 THR A N 1
ATOM 784 C CA . THR A 1 102 ? -12.922 17.156 -5.516 1 95.12 102 THR A CA 1
ATOM 785 C C . THR A 1 102 ? -11.477 16.656 -5.516 1 95.12 102 THR A C 1
ATOM 787 O O . THR A 1 102 ? -10.602 17.266 -4.898 1 95.12 102 THR A O 1
ATOM 790 N N . ALA A 1 103 ? -11.281 15.578 -6.172 1 94.88 103 ALA A N 1
ATOM 791 C CA . ALA A 1 103 ? -9.922 15.055 -6.27 1 94.88 103 ALA A CA 1
ATOM 792 C C . ALA A 1 103 ? -9.008 16.016 -7.027 1 94.88 103 ALA A C 1
ATOM 794 O O . ALA A 1 103 ? -9.398 16.562 -8.062 1 94.88 103 ALA A O 1
ATOM 795 N N . LEU A 1 104 ? -7.863 16.281 -6.625 1 88.12 104 LEU A N 1
ATOM 796 C CA . LEU A 1 104 ? -6.926 17.25 -7.176 1 88.12 104 LEU A CA 1
ATOM 797 C C . LEU A 1 104 ? -6.566 16.906 -8.617 1 88.12 104 LEU A C 1
ATOM 799 O O . LEU A 1 104 ? -6.461 17.797 -9.461 1 88.12 104 LEU A O 1
ATOM 803 N N . ASN A 1 105 ? -6.465 15.555 -8.938 1 80.06 105 ASN A N 1
ATOM 804 C CA . ASN A 1 105 ? -5.922 15.188 -10.242 1 80.06 105 ASN A CA 1
ATOM 805 C C . ASN A 1 105 ? -6.98 14.531 -11.125 1 80.06 105 ASN A C 1
ATOM 807 O O . ASN A 1 105 ? -6.648 13.891 -12.125 1 80.06 105 ASN A O 1
ATOM 811 N N . ALA A 1 106 ? -8.117 14.727 -10.82 1 76.38 106 ALA A N 1
ATOM 812 C CA . ALA A 1 106 ? -9.188 14.086 -11.578 1 76.38 106 ALA A CA 1
ATOM 813 C C . ALA A 1 106 ? -9.266 14.648 -13 1 76.38 106 ALA A C 1
ATOM 815 O O . ALA A 1 106 ? -9.609 13.93 -13.938 1 76.38 106 ALA A O 1
ATOM 816 N N . ASN A 1 107 ? -8.883 15.812 -13.094 1 71.25 107 ASN A N 1
ATOM 817 C CA . ASN A 1 107 ? -9.008 16.453 -14.398 1 71.25 107 ASN A CA 1
ATOM 818 C C . ASN A 1 107 ? -7.645 16.828 -14.977 1 71.25 107 ASN A C 1
ATOM 820 O O . ASN A 1 107 ? -7.551 17.672 -15.859 1 71.25 107 ASN A O 1
ATOM 824 N N . GLY A 1 108 ? -6.754 16.125 -14.391 1 72.56 108 GLY A N 1
ATOM 825 C CA . GLY A 1 108 ? -5.426 16.547 -14.812 1 72.56 108 GLY A CA 1
ATOM 826 C C . GLY A 1 108 ? -4.965 15.875 -16.094 1 72.56 108 GLY A C 1
ATOM 827 O O . GLY A 1 108 ? -5.652 14.992 -16.625 1 72.56 108 GLY A O 1
ATOM 828 N N . ASN A 1 109 ? -3.99 16.438 -16.578 1 80.25 109 ASN A N 1
ATOM 829 C CA . ASN A 1 109 ? -3.314 15.953 -17.781 1 80.25 109 ASN A CA 1
ATOM 830 C C . ASN A 1 109 ? -2.316 14.844 -17.453 1 80.25 109 ASN A C 1
ATOM 832 O O . ASN A 1 109 ? -1.254 15.109 -16.875 1 80.25 109 ASN A O 1
ATOM 836 N N . THR A 1 110 ? -2.637 13.727 -17.859 1 81.56 110 THR A N 1
ATOM 837 C CA . THR A 1 110 ? -1.833 12.555 -17.531 1 81.56 110 THR A CA 1
ATOM 838 C C . THR A 1 110 ? -0.387 12.742 -17.984 1 81.56 110 THR A C 1
ATOM 840 O O . THR A 1 110 ? 0.543 12.312 -17.297 1 81.56 110 THR A O 1
ATOM 843 N N . ALA A 1 111 ? -0.205 13.398 -19.094 1 85.31 111 ALA A N 1
ATOM 844 C CA . ALA A 1 111 ? 1.144 13.633 -19.609 1 85.31 111 ALA A CA 1
ATOM 845 C C . ALA A 1 111 ? 1.935 14.539 -18.672 1 85.31 111 ALA A C 1
ATOM 847 O O . ALA A 1 111 ? 3.133 14.336 -18.469 1 85.31 111 ALA A O 1
ATOM 848 N N . LEU A 1 112 ? 1.307 15.562 -18.156 1 87.5 112 LEU A N 1
ATOM 849 C CA . LEU A 1 112 ? 1.956 16.484 -17.234 1 87.5 112 LEU A CA 1
ATOM 850 C C . LEU A 1 112 ? 2.283 15.773 -15.922 1 87.5 112 LEU A C 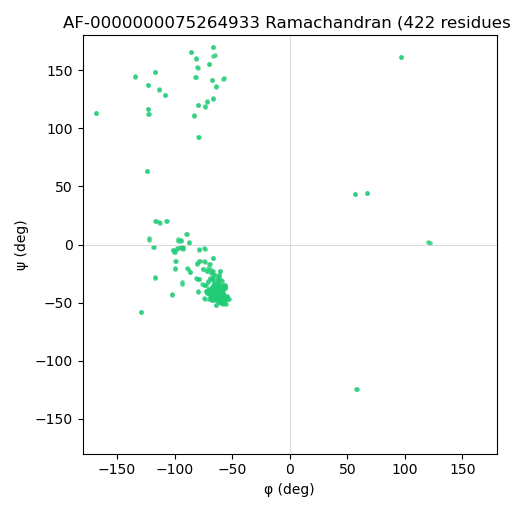1
ATOM 852 O O . LEU A 1 112 ? 3.352 15.992 -15.344 1 87.5 112 LEU A O 1
ATOM 856 N N . TRP A 1 113 ? 1.439 14.883 -15.492 1 89.94 113 TRP A N 1
ATOM 857 C CA . TRP A 1 113 ? 1.655 14.125 -14.258 1 89.94 113 TRP A CA 1
ATOM 858 C C . TRP A 1 113 ? 2.828 13.164 -14.406 1 89.94 113 TRP A C 1
ATOM 860 O O . TRP A 1 113 ? 3.631 13.008 -13.484 1 89.94 113 TRP A O 1
ATOM 870 N N . ASN A 1 114 ? 2.846 12.586 -15.562 1 89.94 114 ASN A N 1
ATOM 871 C CA . ASN A 1 114 ? 3.938 11.648 -15.805 1 89.94 114 ASN A CA 1
ATOM 872 C C . ASN A 1 114 ? 5.293 12.352 -15.805 1 89.94 114 ASN A C 1
ATOM 874 O O . ASN A 1 114 ? 6.266 11.82 -15.266 1 89.94 114 ASN A O 1
ATOM 878 N N . THR A 1 115 ? 5.328 13.516 -16.391 1 94.75 115 THR A N 1
ATOM 879 C CA . THR A 1 115 ? 6.57 14.281 -16.453 1 94.75 115 THR A CA 1
ATOM 880 C C . THR A 1 115 ? 7 14.719 -15.047 1 94.75 115 THR A C 1
ATOM 882 O O . THR A 1 115 ? 8.148 14.523 -14.656 1 94.75 115 THR A O 1
ATOM 885 N N . ARG A 1 116 ? 6.094 15.227 -14.336 1 94.19 116 ARG A N 1
ATOM 886 C CA . ARG A 1 116 ? 6.434 15.688 -12.992 1 94.19 116 ARG A CA 1
ATOM 887 C C . ARG A 1 116 ? 6.824 14.523 -12.094 1 94.19 116 ARG A C 1
ATOM 889 O O . ARG A 1 116 ? 7.719 14.648 -11.258 1 94.19 116 ARG A O 1
ATOM 896 N N . GLY A 1 117 ? 6.105 13.422 -12.242 1 97.19 117 GLY A N 1
ATOM 897 C CA . GLY A 1 117 ? 6.406 12.227 -11.469 1 97.19 117 GLY A CA 1
ATOM 898 C C . GLY A 1 117 ? 7.805 11.695 -11.727 1 97.19 117 GLY A C 1
ATOM 899 O O . GLY A 1 117 ? 8.547 11.406 -10.781 1 97.19 117 GLY A O 1
ATOM 900 N N . MET A 1 118 ? 8.164 11.625 -12.961 1 97.38 118 MET A N 1
ATOM 901 C CA . MET A 1 118 ? 9.477 11.094 -13.32 1 97.38 118 MET A CA 1
ATOM 902 C C . MET A 1 118 ? 10.586 12.062 -12.914 1 97.38 118 MET A C 1
ATOM 904 O O . MET A 1 118 ? 11.664 11.641 -12.516 1 97.38 118 MET A O 1
ATOM 908 N N . ASP A 1 119 ? 10.32 13.375 -13.078 1 98.12 119 ASP A N 1
ATOM 909 C CA . ASP A 1 119 ? 11.281 14.375 -12.602 1 98.12 119 ASP A CA 1
ATOM 910 C C . ASP A 1 119 ? 11.531 14.227 -11.102 1 98.12 119 ASP A C 1
ATOM 912 O O . ASP A 1 119 ? 12.672 14.289 -10.648 1 98.12 119 ASP A O 1
ATOM 916 N N . PHE A 1 120 ? 10.43 14.031 -10.367 1 98.62 120 PHE A N 1
ATOM 917 C CA . PHE A 1 120 ? 10.57 13.883 -8.922 1 98.62 120 PHE A CA 1
ATOM 918 C C . PHE A 1 120 ? 11.281 12.586 -8.578 1 98.62 120 PHE A C 1
ATOM 920 O O . PHE A 1 120 ? 12.141 12.555 -7.691 1 98.62 120 PHE A O 1
ATOM 927 N N . PHE A 1 121 ? 10.93 11.461 -9.25 1 98.69 121 PHE A N 1
ATOM 928 C CA . PHE A 1 121 ? 11.609 10.18 -9.07 1 98.69 121 PHE A CA 1
ATOM 929 C C . PHE A 1 121 ? 13.117 10.336 -9.266 1 98.69 121 PHE A C 1
ATOM 931 O O . PHE A 1 121 ? 13.906 9.875 -8.445 1 98.69 121 PHE A O 1
ATOM 938 N N . LYS A 1 122 ? 13.531 11.008 -10.305 1 98.38 122 LYS A N 1
ATOM 939 C CA . LYS A 1 122 ? 14.945 11.234 -10.617 1 98.38 122 LYS A CA 1
ATOM 940 C C . LYS A 1 122 ? 15.609 12.094 -9.547 1 98.38 122 LYS A C 1
ATOM 942 O O . LYS A 1 122 ? 16.781 11.891 -9.211 1 98.38 122 LYS A O 1
ATOM 947 N N . GLN A 1 123 ? 14.883 13.047 -9.086 1 98.31 123 GLN A N 1
ATOM 948 C CA . GLN A 1 123 ? 15.414 13.883 -8.016 1 98.31 123 GLN A CA 1
ATOM 949 C C . GLN A 1 123 ? 15.68 13.062 -6.754 1 98.31 123 GLN A C 1
ATOM 951 O O . GLN A 1 123 ? 16.703 13.234 -6.102 1 98.31 123 GLN A O 1
ATOM 956 N N . ILE A 1 124 ? 14.766 12.188 -6.402 1 98.62 124 ILE A N 1
ATOM 957 C CA . ILE A 1 124 ? 14.844 11.406 -5.172 1 98.62 124 ILE A CA 1
ATOM 958 C C . ILE A 1 124 ? 16 10.406 -5.266 1 98.62 124 ILE A C 1
ATOM 960 O O . ILE A 1 124 ? 16.781 10.258 -4.32 1 98.62 124 ILE A O 1
ATOM 964 N N . TYR A 1 125 ? 16.156 9.797 -6.406 1 98.25 125 TYR A N 1
ATOM 965 C CA . TYR A 1 125 ? 17.094 8.68 -6.48 1 98.25 125 TYR A CA 1
ATOM 966 C C . TYR A 1 125 ? 18.422 9.133 -7.082 1 98.25 125 TYR A C 1
ATOM 968 O O . TYR A 1 125 ? 19.422 8.414 -7.004 1 98.25 125 TYR A O 1
ATOM 976 N N . GLY A 1 126 ? 18.453 10.359 -7.73 1 97.44 126 GLY A N 1
ATOM 977 C CA . GLY A 1 126 ? 19.688 10.898 -8.273 1 97.44 126 GLY A CA 1
ATOM 978 C C . GLY A 1 126 ? 20.344 9.992 -9.297 1 97.44 126 GLY A C 1
ATOM 979 O O . GLY A 1 126 ? 19.688 9.547 -10.242 1 97.44 126 GLY A O 1
ATOM 980 N N . ALA A 1 127 ? 21.609 9.617 -9.078 1 97.12 127 ALA A N 1
ATOM 981 C CA . ALA A 1 127 ? 22.422 8.828 -10 1 97.12 127 ALA A CA 1
ATOM 982 C C . ALA A 1 127 ? 21.922 7.391 -10.07 1 97.12 127 ALA A C 1
ATOM 984 O O . ALA A 1 127 ? 22.219 6.672 -11.031 1 97.12 127 ALA A O 1
ATOM 985 N N . GLU A 1 128 ? 21.109 6.984 -9.086 1 97.38 128 GLU A N 1
ATOM 986 C CA . GLU A 1 128 ? 20.656 5.602 -9.023 1 97.38 128 GLU A CA 1
ATOM 987 C C . GLU A 1 128 ? 19.297 5.445 -9.727 1 97.38 128 GLU A C 1
ATOM 989 O O . GLU A 1 128 ? 18.766 4.34 -9.797 1 97.38 128 GLU A O 1
ATOM 994 N N . SER A 1 129 ? 18.734 6.52 -10.227 1 98 129 SER A N 1
ATOM 995 C CA . SER A 1 129 ? 17.391 6.516 -10.789 1 98 129 SER A CA 1
ATOM 996 C C . SER A 1 129 ? 17.25 5.449 -11.875 1 98 129 SER A C 1
ATOM 998 O O . SER A 1 129 ? 16.297 4.668 -11.859 1 98 129 SER A O 1
ATOM 1000 N N . ALA A 1 130 ? 18.219 5.391 -12.766 1 97.81 130 ALA A N 1
ATOM 1001 C CA . ALA A 1 130 ? 18.141 4.465 -13.891 1 97.81 130 ALA A CA 1
ATOM 1002 C C . ALA A 1 130 ? 18.234 3.018 -13.422 1 97.81 130 ALA A C 1
ATOM 1004 O O . ALA A 1 130 ? 17.531 2.141 -13.93 1 97.81 130 ALA A O 1
ATOM 1005 N N . SER A 1 131 ? 19.156 2.771 -12.539 1 97.94 131 SER A N 1
ATOM 1006 C CA . SER A 1 131 ? 19.344 1.408 -12.047 1 97.94 131 SER A CA 1
ATOM 1007 C C . SER A 1 131 ? 18.141 0.933 -11.25 1 97.94 131 SER A C 1
ATOM 1009 O O . SER A 1 131 ? 17.75 -0.234 -11.344 1 97.94 131 SER A O 1
ATOM 1011 N N . LYS A 1 132 ? 17.531 1.812 -10.43 1 98.12 132 LYS A N 1
ATOM 1012 C CA . LYS A 1 132 ? 16.328 1.472 -9.68 1 98.12 132 LYS A CA 1
ATOM 1013 C C . LYS A 1 132 ? 15.164 1.149 -10.625 1 98.12 132 LYS A C 1
ATOM 1015 O O . LYS A 1 132 ? 14.453 0.161 -10.43 1 98.12 132 LYS A O 1
ATOM 1020 N N . GLN A 1 133 ? 14.984 2 -11.633 1 98.19 133 GLN A N 1
ATOM 1021 C CA . GLN A 1 133 ? 13.961 1.749 -12.641 1 98.19 133 GLN A CA 1
ATOM 1022 C C . GLN A 1 133 ? 14.156 0.381 -13.297 1 98.19 133 GLN A C 1
ATOM 1024 O O . GLN A 1 133 ? 13.211 -0.399 -13.406 1 98.19 133 GLN A O 1
ATOM 1029 N N . LYS A 1 134 ? 15.352 0.082 -13.758 1 98.06 134 LYS A N 1
ATOM 1030 C CA . LYS A 1 134 ? 15.641 -1.166 -14.461 1 98.06 134 LYS A CA 1
ATOM 1031 C C . LYS A 1 134 ? 15.367 -2.373 -13.57 1 98.06 134 LYS A C 1
ATOM 1033 O O . LYS A 1 134 ? 14.812 -3.373 -14.023 1 98.06 134 LYS A O 1
ATOM 1038 N N . MET A 1 135 ? 15.773 -2.279 -12.312 1 97.88 135 MET A N 1
ATOM 1039 C CA . MET A 1 135 ? 15.586 -3.367 -11.359 1 97.88 135 MET A CA 1
ATOM 1040 C C . MET A 1 135 ? 14.102 -3.695 -11.195 1 97.88 135 MET A C 1
ATOM 1042 O O . MET A 1 135 ? 13.711 -4.863 -11.242 1 97.88 135 MET A O 1
ATOM 1046 N N . ILE A 1 136 ? 13.258 -2.67 -11 1 98.56 136 ILE A N 1
ATOM 1047 C CA . ILE A 1 136 ? 11.828 -2.855 -10.805 1 98.56 136 ILE A CA 1
ATOM 1048 C C . ILE A 1 136 ? 11.195 -3.346 -12.102 1 98.56 136 ILE A C 1
ATOM 1050 O O . ILE A 1 136 ? 10.375 -4.273 -12.094 1 98.56 136 ILE A O 1
ATOM 1054 N N . GLN A 1 137 ? 11.602 -2.723 -13.195 1 97.94 137 GLN A N 1
ATOM 1055 C CA . GLN A 1 137 ? 11.055 -3.068 -14.5 1 97.94 137 GLN A CA 1
ATOM 1056 C C . GLN A 1 137 ? 11.398 -4.504 -14.883 1 97.94 137 GLN A C 1
ATOM 1058 O O . GLN A 1 137 ? 10.57 -5.215 -15.469 1 97.94 137 GLN A O 1
ATOM 1063 N N . ASP A 1 138 ? 12.633 -4.957 -14.633 1 98 138 ASP A N 1
ATOM 1064 C CA . ASP A 1 138 ? 13.039 -6.332 -14.914 1 98 138 ASP A CA 1
ATOM 1065 C C . ASP A 1 138 ? 12.227 -7.324 -14.078 1 98 138 ASP A C 1
ATOM 1067 O O . ASP A 1 138 ? 11.82 -8.375 -14.578 1 98 138 ASP A O 1
ATOM 1071 N N . ALA A 1 139 ? 12.023 -6.969 -12.852 1 98.31 139 ALA A N 1
ATOM 1072 C CA . ALA A 1 139 ? 11.266 -7.855 -11.969 1 98.31 139 ALA A CA 1
ATOM 1073 C C . ALA A 1 139 ? 9.82 -7.988 -12.438 1 98.31 139 ALA A C 1
ATOM 1075 O O . ALA A 1 139 ? 9.273 -9.094 -12.492 1 98.31 139 ALA A O 1
ATOM 1076 N N . ASN A 1 140 ? 9.25 -6.832 -12.852 1 98.44 140 ASN A N 1
ATOM 1077 C CA . ASN A 1 140 ? 7.879 -6.809 -13.352 1 98.44 140 ASN A CA 1
ATOM 1078 C C . ASN A 1 140 ? 7.551 -5.48 -14.023 1 98.44 140 ASN A C 1
ATOM 1080 O O . ASN A 1 140 ? 7.43 -4.453 -13.344 1 98.44 140 ASN A O 1
ATOM 1084 N N . PRO A 1 141 ? 7.332 -5.48 -15.305 1 98 141 PRO A N 1
ATOM 1085 C CA . PRO A 1 141 ? 7.043 -4.219 -15.984 1 98 141 PRO A CA 1
ATOM 1086 C C . PRO A 1 141 ? 5.766 -3.553 -15.484 1 98 141 PRO A C 1
ATOM 1088 O O . PRO A 1 141 ? 5.66 -2.322 -15.492 1 98 141 PRO A O 1
ATOM 1091 N N . ASP A 1 142 ? 4.773 -4.305 -15.031 1 97.75 142 ASP A N 1
ATOM 1092 C CA . ASP A 1 142 ? 3.547 -3.736 -14.477 1 97.75 142 ASP A CA 1
ATOM 1093 C C . ASP A 1 142 ? 3.832 -2.984 -13.18 1 97.75 142 ASP A C 1
ATOM 1095 O O . ASP A 1 142 ? 3.195 -1.969 -12.891 1 97.75 142 ASP A O 1
ATOM 1099 N N . LEU A 1 143 ? 4.766 -3.52 -12.414 1 98.31 143 LEU A N 1
ATOM 1100 C CA . LEU A 1 143 ? 5.141 -2.869 -11.164 1 98.31 143 LEU A CA 1
ATOM 1101 C C . LEU A 1 143 ? 5.809 -1.524 -11.43 1 98.31 143 LEU A C 1
ATOM 1103 O O . LEU A 1 143 ? 5.52 -0.539 -10.75 1 98.31 143 LEU A O 1
ATOM 1107 N N . TRP A 1 144 ? 6.672 -1.463 -12.391 1 97.81 144 TRP A N 1
ATOM 1108 C CA . TRP A 1 144 ? 7.273 -0.179 -12.742 1 97.81 144 TRP A CA 1
ATOM 1109 C C . TRP A 1 144 ? 6.219 0.795 -13.25 1 97.81 144 TRP A C 1
ATOM 1111 O O . TRP A 1 144 ? 6.246 1.983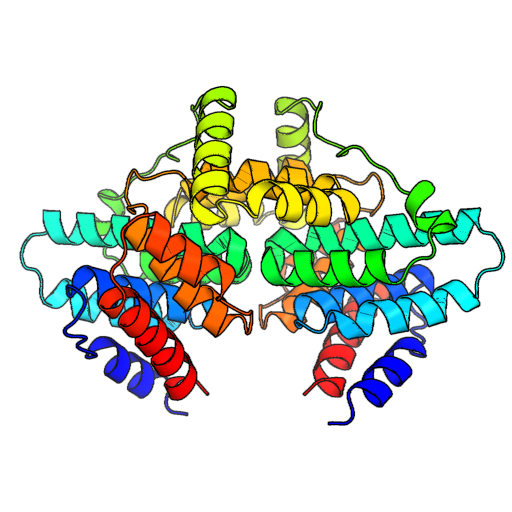 -12.922 1 97.81 144 TRP A O 1
ATOM 1121 N N . TYR A 1 145 ? 5.332 0.288 -14.078 1 96.19 145 TYR A N 1
ATOM 1122 C CA . TYR A 1 145 ? 4.25 1.133 -14.57 1 96.19 145 TYR A CA 1
ATOM 1123 C C . TYR A 1 145 ? 3.477 1.756 -13.422 1 96.19 145 TYR A C 1
ATOM 1125 O O . TYR A 1 145 ? 3.184 2.955 -13.438 1 96.19 145 TYR A O 1
ATOM 1133 N N . TYR A 1 146 ? 3.172 0.97 -12.461 1 96.88 146 TYR A N 1
ATOM 1134 C CA . TYR A 1 146 ? 2.473 1.441 -11.273 1 96.88 146 TYR A CA 1
ATOM 1135 C C . TYR A 1 146 ? 3.291 2.5 -10.539 1 96.88 146 TYR A C 1
ATOM 1137 O O . TYR A 1 146 ? 2.766 3.551 -10.172 1 96.88 146 TYR A O 1
ATOM 1145 N N . VAL A 1 147 ? 4.598 2.217 -10.312 1 97.81 147 VAL A N 1
ATOM 1146 C CA . VAL A 1 147 ? 5.473 3.16 -9.625 1 97.81 147 VAL A CA 1
ATOM 1147 C C . VAL A 1 147 ? 5.477 4.496 -10.359 1 97.81 147 VAL A C 1
ATOM 1149 O O . VAL A 1 147 ? 5.336 5.555 -9.742 1 97.81 147 VAL A O 1
ATOM 1152 N N . ASN A 1 148 ? 5.609 4.402 -11.664 1 95.81 148 ASN A N 1
ATOM 1153 C CA . ASN A 1 148 ? 5.594 5.613 -12.477 1 95.81 148 ASN A CA 1
ATOM 1154 C C . ASN A 1 148 ? 4.285 6.379 -12.32 1 95.81 148 ASN A C 1
ATOM 1156 O O . ASN A 1 148 ? 4.289 7.602 -12.18 1 95.81 148 ASN A O 1
ATOM 1160 N N . GLU A 1 149 ? 3.172 5.695 -12.312 1 93.94 149 GLU A N 1
ATOM 1161 C CA . GLU A 1 149 ? 1.859 6.328 -12.211 1 93.94 149 GLU A CA 1
ATOM 1162 C C . GLU A 1 149 ? 1.681 7.012 -10.859 1 93.94 149 GLU A C 1
ATOM 1164 O O . GLU A 1 149 ? 1.181 8.141 -10.789 1 93.94 149 GLU A O 1
ATOM 1169 N N . VAL A 1 150 ? 2.109 6.359 -9.805 1 96.75 150 VAL A N 1
ATOM 1170 C CA . VAL A 1 150 ? 1.822 6.926 -8.492 1 96.75 150 VAL A CA 1
ATOM 1171 C C . VAL A 1 150 ? 2.795 8.062 -8.195 1 96.75 150 VAL A C 1
ATOM 1173 O O . VAL A 1 150 ? 2.459 9 -7.469 1 96.75 150 VAL A O 1
ATOM 1176 N N . TYR A 1 151 ? 3.998 8.023 -8.727 1 97.62 151 TYR A N 1
ATOM 1177 C CA . TYR A 1 151 ? 4.867 9.188 -8.602 1 97.62 151 TYR A CA 1
ATOM 1178 C C . TYR A 1 151 ? 4.242 10.406 -9.266 1 97.62 151 TYR A C 1
ATOM 1180 O O . TYR A 1 151 ? 4.359 11.523 -8.758 1 97.62 151 TYR A O 1
ATOM 1188 N N . GLY A 1 152 ? 3.615 10.227 -10.359 1 95.56 152 GLY A N 1
ATOM 1189 C CA . GLY A 1 152 ? 2.988 11.328 -11.078 1 95.56 152 GLY A CA 1
ATOM 1190 C C . GLY A 1 152 ? 1.711 11.82 -10.43 1 95.56 152 GLY A C 1
ATOM 1191 O O . GLY A 1 152 ? 1.57 13.008 -10.148 1 95.56 152 GLY A O 1
ATOM 1192 N N . ASN A 1 153 ? 0.807 10.898 -10.023 1 93.12 153 ASN A N 1
ATOM 1193 C CA . ASN A 1 153 ? -0.545 11.25 -9.602 1 93.12 153 ASN A CA 1
ATOM 1194 C C . ASN A 1 153 ? -0.609 11.547 -8.102 1 93.12 153 ASN A C 1
ATOM 1196 O O . ASN A 1 153 ? -1.512 12.25 -7.645 1 93.12 153 ASN A O 1
ATOM 1200 N N . ILE A 1 154 ? 0.368 11.07 -7.348 1 97.06 154 ILE A N 1
ATOM 1201 C CA . ILE A 1 154 ? 0.224 11.148 -5.895 1 97.06 154 ILE A CA 1
ATOM 1202 C C . ILE A 1 154 ? 1.475 11.781 -5.285 1 97.06 154 ILE A C 1
ATOM 1204 O O . ILE A 1 154 ? 1.431 12.906 -4.785 1 97.06 154 ILE A O 1
ATOM 1208 N N . VAL A 1 155 ? 2.617 11.203 -5.508 1 97.94 155 VAL A N 1
ATOM 1209 C CA . VAL A 1 155 ? 3.812 11.477 -4.719 1 97.94 155 VAL A CA 1
ATOM 1210 C C . VAL A 1 155 ? 4.367 12.852 -5.082 1 97.94 155 VAL A C 1
ATOM 1212 O O . VAL A 1 155 ? 4.855 13.578 -4.215 1 97.94 155 VAL A O 1
ATOM 1215 N N . SER A 1 156 ? 4.246 13.234 -6.332 1 97 156 SER A N 1
ATOM 1216 C CA . SER A 1 156 ? 4.879 14.461 -6.805 1 97 156 SER A CA 1
ATOM 1217 C C . SER A 1 156 ? 3.922 15.648 -6.715 1 97 156 SER A C 1
ATOM 1219 O O . SER A 1 156 ? 4.27 16.766 -7.105 1 97 156 SER A O 1
ATOM 1221 N N . ASP A 1 157 ? 2.682 15.43 -6.32 1 95.69 157 ASP A N 1
ATOM 1222 C CA . ASP A 1 157 ? 1.759 16.547 -6.141 1 95.69 157 ASP A CA 1
ATOM 1223 C C . ASP A 1 157 ? 2.102 17.344 -4.883 1 95.69 157 ASP A C 1
ATOM 1225 O O . ASP A 1 157 ? 2.037 16.812 -3.771 1 95.69 157 ASP A O 1
ATOM 1229 N N . MET A 1 158 ? 2.443 18.656 -5.012 1 96.44 158 MET A N 1
ATOM 1230 C CA . MET A 1 158 ? 2.908 19.484 -3.895 1 96.44 158 MET A CA 1
ATOM 1231 C C . MET A 1 158 ? 1.836 20.484 -3.473 1 96.44 158 MET A C 1
ATOM 1233 O O . MET A 1 158 ? 2.133 21.469 -2.797 1 96.44 158 MET A O 1
ATOM 1237 N N . THR A 1 159 ? 0.598 20.203 -3.828 1 95.94 159 THR A N 1
ATOM 1238 C CA . THR A 1 159 ? -0.483 21.141 -3.549 1 95.94 159 THR A CA 1
ATOM 1239 C C . THR A 1 159 ? -0.613 21.391 -2.049 1 95.94 159 THR A C 1
ATOM 1241 O O . THR A 1 159 ? -0.754 22.531 -1.608 1 95.94 159 THR A O 1
ATOM 1244 N N . HIS A 1 160 ? -0.536 20.312 -1.191 1 97.62 160 HIS A N 1
ATOM 1245 C CA . HIS A 1 160 ? -0.729 20.438 0.248 1 97.62 160 HIS A CA 1
ATOM 1246 C C . HIS A 1 160 ? 0.535 20.062 1.01 1 97.62 160 HIS A C 1
ATOM 1248 O O . HIS A 1 160 ? 0.758 20.531 2.129 1 97.62 160 HIS A O 1
ATOM 1254 N N . VAL A 1 161 ? 1.325 19.172 0.406 1 98.56 161 VAL A N 1
ATOM 1255 C CA . VAL A 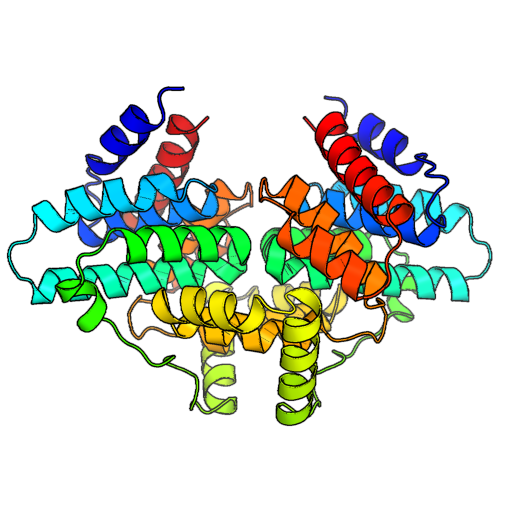1 161 ? 2.482 18.578 1.075 1 98.56 161 VAL A CA 1
ATOM 1256 C C . VAL A 1 161 ? 3.742 18.844 0.253 1 98.56 161 VAL A C 1
ATOM 1258 O O . VAL A 1 161 ? 3.871 18.359 -0.871 1 98.56 161 VAL A O 1
ATOM 1261 N N . SER A 1 162 ? 4.68 19.578 0.778 1 98.75 162 SER A N 1
ATOM 1262 C CA . SER A 1 162 ? 5.895 19.953 0.058 1 98.75 162 SER A CA 1
ATOM 1263 C C . SER A 1 162 ? 6.766 18.734 -0.225 1 98.75 162 SER A C 1
ATOM 1265 O O . SER A 1 162 ? 6.539 17.656 0.331 1 98.75 162 SER A O 1
ATOM 1267 N N . ALA A 1 163 ? 7.805 18.938 -1.074 1 98.75 163 ALA A N 1
ATOM 1268 C CA . ALA A 1 163 ? 8.742 17.859 -1.404 1 98.75 163 ALA A CA 1
ATOM 1269 C C . ALA A 1 163 ? 9.469 17.359 -0.156 1 98.75 163 ALA A C 1
ATOM 1271 O O . ALA A 1 163 ? 9.602 16.156 0.046 1 98.75 163 ALA A O 1
ATOM 1272 N N . VAL A 1 164 ? 9.867 18.281 0.679 1 98.88 164 VAL A N 1
ATOM 1273 C CA . VAL A 1 164 ? 10.578 17.938 1.908 1 98.88 164 VAL A CA 1
ATOM 1274 C C . VAL A 1 164 ? 9.641 17.172 2.85 1 98.88 164 VAL A C 1
ATOM 1276 O O . VAL A 1 164 ? 9.992 16.109 3.344 1 98.88 164 VAL A O 1
ATOM 1279 N N . ASP A 1 165 ? 8.367 17.719 3.053 1 98.94 165 ASP A N 1
ATOM 1280 C CA . ASP A 1 165 ? 7.414 17.047 3.932 1 98.94 165 ASP A CA 1
ATOM 1281 C C . ASP A 1 165 ? 7.074 15.648 3.414 1 98.94 165 ASP A C 1
ATOM 1283 O O . ASP A 1 165 ? 6.891 14.719 4.199 1 98.94 165 ASP A O 1
ATOM 1287 N N . THR A 1 166 ? 7.02 15.555 2.09 1 98.94 166 THR A N 1
ATOM 1288 C CA . THR A 1 166 ? 6.738 14.266 1.466 1 98.94 166 THR A CA 1
ATOM 1289 C C . THR A 1 166 ? 7.82 13.25 1.817 1 98.94 166 THR A C 1
ATOM 1291 O O . THR A 1 166 ? 7.512 12.141 2.268 1 98.94 166 THR A O 1
ATOM 1294 N N . GLU A 1 167 ? 9.047 13.578 1.694 1 98.88 167 GLU A N 1
ATOM 1295 C CA . GLU A 1 167 ? 10.117 12.617 1.959 1 98.88 167 GLU A CA 1
ATOM 1296 C C . GLU A 1 167 ? 10.227 12.32 3.451 1 98.88 167 GLU A C 1
ATOM 1298 O O . GLU A 1 167 ? 10.57 11.203 3.84 1 98.88 167 GLU A O 1
ATOM 1303 N N . LEU A 1 168 ? 9.922 13.297 4.309 1 98.94 168 LEU A N 1
ATOM 1304 C CA . LEU A 1 168 ? 9.953 13.039 5.742 1 98.94 168 LEU A CA 1
ATOM 1305 C C . LEU A 1 168 ? 8.859 12.047 6.141 1 98.94 168 LEU A C 1
ATOM 1307 O O . LEU A 1 168 ? 9.102 11.141 6.941 1 98.94 168 LEU A O 1
ATOM 1311 N N . GLN A 1 169 ? 7.668 12.211 5.594 1 98.88 169 GLN A N 1
ATOM 1312 C CA . GLN A 1 169 ? 6.605 11.273 5.938 1 98.88 169 GLN A CA 1
ATOM 1313 C C . GLN A 1 169 ? 6.883 9.891 5.344 1 98.88 169 GLN A C 1
ATOM 1315 O O . GLN A 1 169 ? 6.543 8.875 5.949 1 98.88 169 GLN A O 1
ATOM 1320 N N . VAL A 1 170 ? 7.594 9.836 4.18 1 98.94 170 VAL A N 1
ATOM 1321 C CA . VAL A 1 170 ? 8 8.555 3.607 1 98.94 170 VAL A CA 1
ATOM 1322 C C . VAL A 1 170 ? 8.914 7.816 4.586 1 98.94 170 VAL A C 1
ATOM 1324 O O . VAL A 1 170 ? 8.727 6.625 4.84 1 98.94 170 VAL A O 1
ATOM 1327 N N . ILE A 1 171 ? 9.852 8.5 5.137 1 98.94 171 ILE A N 1
ATOM 1328 C CA . ILE A 1 171 ? 10.789 7.922 6.09 1 98.94 171 ILE A CA 1
ATOM 1329 C C . ILE A 1 171 ? 10.031 7.363 7.289 1 98.94 171 ILE A C 1
ATOM 1331 O O . ILE A 1 171 ? 10.242 6.215 7.684 1 98.94 171 ILE A O 1
ATOM 1335 N N . VAL A 1 172 ? 9.102 8.094 7.84 1 98.94 172 VAL A N 1
ATOM 1336 C CA . VAL A 1 172 ? 8.305 7.66 8.984 1 98.94 172 VAL A CA 1
ATOM 1337 C C . VAL A 1 172 ? 7.496 6.422 8.617 1 98.94 172 VAL A C 1
ATOM 1339 O O . VAL A 1 172 ? 7.449 5.449 9.375 1 98.94 172 VAL A O 1
ATOM 1342 N N . SER A 1 173 ? 6.902 6.449 7.434 1 98.88 173 SER A N 1
ATOM 1343 C CA . SER A 1 173 ? 6.078 5.336 6.969 1 98.88 173 SER A CA 1
ATOM 1344 C C . SER A 1 173 ? 6.906 4.066 6.797 1 98.88 173 SER A C 1
ATOM 1346 O O . SER A 1 173 ? 6.484 2.984 7.207 1 98.88 173 SER A O 1
ATOM 1348 N N . LEU A 1 174 ? 8.086 4.219 6.219 1 98.81 174 LEU A N 1
ATOM 1349 C CA . LEU A 1 174 ? 8.93 3.062 5.961 1 98.81 174 LEU A CA 1
ATOM 1350 C C . LEU A 1 174 ? 9.398 2.428 7.266 1 98.81 174 LEU A C 1
ATOM 1352 O O . LEU A 1 174 ? 9.523 1.204 7.359 1 98.81 174 LEU A O 1
ATOM 1356 N N . ILE A 1 175 ? 9.609 3.203 8.266 1 98.69 175 ILE A N 1
ATOM 1357 C CA . ILE A 1 175 ? 9.992 2.689 9.578 1 98.69 175 ILE A CA 1
ATOM 1358 C C . ILE A 1 175 ? 8.859 1.824 10.133 1 98.69 175 ILE A C 1
ATOM 1360 O O . ILE A 1 175 ? 9.102 0.723 10.633 1 98.69 175 ILE A O 1
ATOM 1364 N N . GLN A 1 176 ? 7.617 2.275 9.992 1 98.44 176 GLN A N 1
ATOM 1365 C CA . GLN A 1 176 ? 6.477 1.508 10.484 1 98.44 176 GLN A CA 1
ATOM 1366 C C . GLN A 1 176 ? 6.301 0.216 9.695 1 98.44 176 GLN A C 1
ATOM 1368 O O . GLN A 1 176 ? 5.875 -0.802 10.242 1 98.44 176 GLN A O 1
ATOM 1373 N N . MET A 1 177 ? 6.691 0.257 8.398 1 97.69 177 MET A N 1
ATOM 1374 C CA . MET A 1 177 ? 6.488 -0.874 7.496 1 97.69 177 MET A CA 1
ATOM 1375 C C . MET A 1 177 ? 7.656 -1.851 7.574 1 97.69 177 MET A C 1
ATOM 1377 O O . MET A 1 177 ? 7.676 -2.861 6.867 1 97.69 177 MET A O 1
ATOM 1381 N N . ASP A 1 178 ? 8.641 -1.601 8.414 1 97.06 178 ASP A N 1
ATOM 1382 C CA . ASP A 1 178 ? 9.852 -2.408 8.531 1 97.06 178 ASP A CA 1
ATOM 1383 C C . ASP A 1 178 ? 10.586 -2.51 7.195 1 97.06 178 ASP A C 1
ATOM 1385 O O . ASP A 1 178 ? 10.961 -3.602 6.77 1 97.06 178 ASP A O 1
ATOM 1389 N N . ALA A 1 179 ? 10.688 -1.436 6.508 1 96.62 179 ALA A N 1
ATOM 1390 C CA . ALA A 1 179 ? 11.43 -1.304 5.258 1 96.62 179 ALA A CA 1
ATOM 1391 C C . ALA A 1 179 ? 12.586 -0.319 5.41 1 96.62 179 ALA A C 1
ATOM 1393 O O . ALA A 1 179 ? 12.5 0.64 6.18 1 96.62 179 ALA A O 1
ATOM 1394 N N . LEU A 1 180 ? 13.633 -0.509 4.734 1 94.88 180 LEU A N 1
ATOM 1395 C CA . LEU A 1 180 ? 14.836 0.305 4.848 1 94.88 180 LEU A CA 1
ATOM 1396 C C . LEU A 1 180 ? 14.617 1.688 4.238 1 94.88 180 LEU A C 1
ATOM 1398 O O . LEU A 1 180 ? 14.344 1.808 3.043 1 94.88 180 LEU A O 1
ATOM 1402 N N . PRO A 1 181 ? 14.805 2.748 5.012 1 97.19 181 PRO A N 1
ATOM 1403 C CA . PRO A 1 181 ? 14.508 4.09 4.504 1 97.19 181 PRO A CA 1
ATOM 1404 C C . PRO A 1 181 ? 15.695 4.742 3.811 1 97.19 181 PRO A C 1
ATOM 1406 O O . PRO A 1 181 ? 15.609 5.887 3.361 1 97.19 181 PRO A O 1
ATOM 1409 N N . GLN A 1 182 ? 16.75 4.086 3.566 1 96.88 182 GLN A N 1
ATOM 1410 C CA . GLN A 1 182 ? 18.031 4.684 3.189 1 96.88 182 GLN A CA 1
ATOM 1411 C C . GLN A 1 182 ? 17.906 5.465 1.884 1 96.88 182 GLN A C 1
ATOM 1413 O O . GLN A 1 182 ? 18.391 6.59 1.779 1 96.88 182 GLN A O 1
ATOM 1418 N N . ASP A 1 183 ? 17.328 4.887 0.84 1 97.19 183 ASP A N 1
ATOM 1419 C CA . ASP A 1 183 ? 17.156 5.598 -0.424 1 97.19 183 ASP A CA 1
ATOM 1420 C C . ASP A 1 183 ? 16.375 6.891 -0.224 1 97.19 183 ASP A C 1
ATOM 1422 O O . ASP A 1 183 ? 16.656 7.906 -0.864 1 97.19 183 ASP A O 1
ATOM 1426 N N . HIS A 1 184 ? 15.43 6.871 0.685 1 98.44 184 HIS A N 1
ATOM 1427 C CA . HIS A 1 184 ? 14.562 8.031 0.879 1 98.44 184 HIS A CA 1
ATOM 1428 C C . HIS A 1 184 ? 15.188 9.023 1.854 1 98.44 184 HIS A C 1
ATOM 1430 O O . HIS A 1 184 ? 14.867 10.219 1.818 1 98.44 184 HIS A O 1
ATOM 1436 N N . VAL A 1 185 ? 16.094 8.531 2.73 1 98.69 185 VAL A N 1
ATOM 1437 C CA . VAL A 1 185 ? 16.906 9.453 3.51 1 98.69 185 VAL A CA 1
ATOM 1438 C C . VAL A 1 185 ? 17.75 10.305 2.572 1 98.69 185 VAL A C 1
ATOM 1440 O O . VAL A 1 185 ? 17.781 11.531 2.689 1 98.69 185 VAL A O 1
ATOM 1443 N N . LEU A 1 186 ? 18.391 9.656 1.605 1 98.5 186 LEU A N 1
ATOM 1444 C CA . LEU A 1 186 ? 19.188 10.375 0.616 1 98.5 186 LEU A CA 1
ATOM 1445 C C . LEU A 1 186 ? 18.312 11.273 -0.245 1 98.5 186 LEU A C 1
ATOM 1447 O O . LEU A 1 186 ? 18.688 12.406 -0.557 1 98.5 186 LEU A O 1
ATOM 1451 N N . GLY A 1 187 ? 17.125 10.781 -0.651 1 98.62 187 GLY A N 1
ATOM 1452 C CA . GLY A 1 187 ? 16.188 11.578 -1.415 1 98.62 187 GLY A CA 1
ATOM 1453 C C . GLY A 1 187 ? 15.734 12.828 -0.688 1 98.62 187 GLY A C 1
ATOM 1454 O O . GLY A 1 187 ? 15.594 13.891 -1.297 1 98.62 187 GLY A O 1
ATOM 1455 N N . ALA A 1 188 ? 15.5 12.656 0.642 1 98.81 188 ALA A N 1
ATOM 1456 C CA . ALA A 1 188 ? 15.102 13.797 1.457 1 98.81 188 ALA A CA 1
ATOM 1457 C C . ALA A 1 188 ? 16.156 14.898 1.408 1 98.81 188 ALA A C 1
ATOM 1459 O O . ALA A 1 188 ? 15.828 16.078 1.288 1 98.81 188 ALA A O 1
ATOM 1460 N N . GLU A 1 189 ? 17.375 14.508 1.503 1 98.62 189 GLU A N 1
ATOM 1461 C CA . GLU A 1 189 ? 18.469 15.477 1.402 1 98.62 189 GLU A CA 1
ATOM 1462 C C . GLU A 1 189 ? 18.453 16.172 0.044 1 98.62 189 GLU A C 1
ATOM 1464 O O . GLU A 1 189 ? 18.656 17.391 -0.037 1 98.62 189 GLU A O 1
ATOM 1469 N N . ARG A 1 190 ? 18.219 15.438 -0.978 1 98.62 190 ARG A N 1
ATOM 1470 C CA . ARG A 1 190 ? 18.297 15.961 -2.338 1 98.62 190 ARG A CA 1
ATOM 1471 C C . ARG A 1 190 ? 17.172 16.969 -2.598 1 98.62 190 ARG A C 1
ATOM 1473 O O . ARG A 1 190 ? 17.312 17.859 -3.441 1 98.62 190 ARG A O 1
ATOM 1480 N N . VAL A 1 191 ? 16.094 16.828 -1.835 1 98.38 191 VAL A N 1
ATOM 1481 C CA . VAL A 1 191 ? 14.992 17.75 -2.078 1 98.38 191 VAL A CA 1
ATOM 1482 C C . VAL A 1 191 ? 15.055 18.906 -1.076 1 98.38 191 VAL A C 1
ATOM 1484 O O . VAL A 1 191 ? 14.172 19.766 -1.048 1 98.38 191 VAL A O 1
ATOM 1487 N N . GLY A 1 192 ? 16 18.875 -0.148 1 98.56 192 GLY A N 1
ATOM 1488 C CA . GLY A 1 192 ? 16.266 20.078 0.623 1 98.56 192 GLY A CA 1
ATOM 1489 C C . GLY A 1 192 ? 16.062 19.875 2.115 1 98.56 192 GLY A C 1
ATOM 1490 O O . GLY A 1 192 ? 16.219 20.828 2.893 1 98.56 192 GLY A O 1
ATOM 1491 N N . ALA A 1 193 ? 15.727 18.688 2.543 1 98.75 193 ALA A N 1
ATOM 1492 C CA . ALA A 1 193 ? 15.609 18.453 3.98 1 98.75 193 ALA A CA 1
ATOM 1493 C C . ALA A 1 193 ? 16.969 18.547 4.664 1 98.75 193 ALA A C 1
ATOM 1495 O O . ALA A 1 193 ? 17.984 18.078 4.125 1 98.75 193 ALA A O 1
ATOM 1496 N N . THR A 1 194 ? 17.031 19.109 5.848 1 98.62 194 THR A N 1
ATOM 1497 C CA . THR A 1 194 ? 18.266 19.141 6.629 1 98.62 194 THR A CA 1
ATOM 1498 C C . THR A 1 194 ? 18.469 17.812 7.352 1 98.62 194 THR A C 1
ATOM 1500 O O . THR A 1 194 ? 17.531 17.031 7.508 1 98.62 194 THR A O 1
ATOM 1503 N N . ARG A 1 195 ? 19.734 17.562 7.742 1 98.25 195 ARG A N 1
ATOM 1504 C CA . ARG A 1 195 ? 20.047 16.359 8.5 1 98.25 195 ARG A CA 1
ATOM 1505 C C . ARG A 1 195 ? 19.25 16.312 9.805 1 98.25 195 ARG A C 1
ATOM 1507 O O . ARG A 1 195 ? 18.828 15.242 10.234 1 98.25 195 ARG A O 1
ATOM 1514 N N . GLU A 1 196 ? 19.016 17.453 10.422 1 98.69 196 GLU A N 1
ATOM 1515 C CA . GLU A 1 196 ? 18.266 17.531 11.664 1 98.69 196 GLU A CA 1
ATOM 1516 C C . GLU A 1 196 ? 16.797 17.156 11.445 1 98.69 196 GLU A C 1
ATOM 1518 O O . GLU A 1 196 ? 16.203 16.469 12.281 1 98.69 196 GLU A O 1
ATOM 1523 N N . GLN A 1 197 ? 16.266 17.656 10.359 1 98.81 197 GLN A N 1
ATOM 1524 C CA . GLN A 1 197 ? 14.883 17.312 10.031 1 98.81 197 GLN A CA 1
ATOM 1525 C C . GLN A 1 197 ? 14.727 15.812 9.789 1 98.81 197 GLN A C 1
ATOM 1527 O O . GLN A 1 197 ? 13.75 15.203 10.227 1 98.81 197 GLN A O 1
ATOM 1532 N N . ILE A 1 198 ? 15.664 15.219 9.117 1 98.88 198 ILE A N 1
ATOM 1533 C CA . ILE A 1 198 ? 15.633 13.797 8.797 1 98.88 198 ILE A CA 1
ATOM 1534 C C . ILE A 1 198 ? 15.75 12.977 10.078 1 98.88 198 ILE A C 1
ATOM 1536 O O . ILE A 1 198 ? 14.984 12.039 10.289 1 98.88 198 ILE A O 1
ATOM 1540 N N . LYS A 1 199 ? 16.672 13.336 10.938 1 98.69 199 LYS A N 1
ATOM 1541 C CA . LYS A 1 199 ? 16.812 12.648 12.219 1 98.69 199 LYS A CA 1
ATOM 1542 C C . LYS A 1 199 ? 15.555 12.773 13.062 1 98.69 199 LYS A C 1
ATOM 1544 O O . LYS A 1 199 ? 15.188 11.836 13.773 1 98.69 199 LYS A O 1
ATOM 1549 N N . ALA A 1 200 ? 14.984 13.922 12.984 1 98.88 200 ALA A N 1
ATOM 1550 C CA . ALA A 1 200 ? 13.734 14.141 13.711 1 98.88 200 ALA A CA 1
ATOM 1551 C C . ALA A 1 200 ? 12.625 13.234 13.195 1 98.88 200 ALA A C 1
ATOM 1553 O O . ALA A 1 200 ? 11.844 12.688 13.977 1 98.88 200 ALA A O 1
ATOM 1554 N N . ALA A 1 201 ? 12.5 13.117 11.891 1 98.88 201 ALA A N 1
ATOM 1555 C CA . ALA A 1 201 ? 11.516 12.219 11.312 1 98.88 201 ALA A CA 1
ATOM 1556 C C . ALA A 1 201 ? 11.766 10.773 11.734 1 98.88 201 ALA A C 1
ATOM 1558 O O . ALA A 1 201 ? 10.828 10.047 12.078 1 98.88 201 ALA A O 1
ATOM 1559 N N . GLU A 1 202 ? 13.047 10.375 11.688 1 98.81 202 GLU A N 1
ATOM 1560 C CA . GLU A 1 202 ? 13.398 9.039 12.156 1 98.81 202 GLU A CA 1
ATOM 1561 C C . GLU A 1 202 ? 13.023 8.852 13.625 1 98.81 202 GLU A C 1
ATOM 1563 O O . GLU A 1 202 ? 12.469 7.82 14 1 98.81 202 GLU A O 1
ATOM 1568 N N . PHE A 1 203 ? 13.359 9.852 14.414 1 98.88 203 PHE A N 1
ATOM 1569 C CA . PHE A 1 203 ? 13.023 9.82 15.836 1 98.88 203 PHE A CA 1
ATOM 1570 C C . PHE A 1 203 ? 11.523 9.625 16.031 1 98.88 203 PHE A C 1
ATOM 1572 O O . PHE A 1 203 ? 11.094 8.797 16.844 1 98.88 203 PHE A O 1
ATOM 1579 N N . ILE A 1 204 ? 10.719 10.359 15.305 1 98.88 204 ILE A N 1
ATOM 1580 C CA . ILE A 1 204 ? 9.266 10.258 15.391 1 98.88 204 ILE A CA 1
ATOM 1581 C C . ILE A 1 204 ? 8.82 8.852 15 1 98.88 204 ILE A C 1
ATOM 1583 O O . ILE A 1 204 ? 8 8.242 15.695 1 98.88 204 ILE A O 1
ATOM 1587 N N . GLY A 1 205 ? 9.359 8.344 13.852 1 98.81 205 GLY A N 1
ATOM 1588 C CA . GLY A 1 205 ? 9.023 6.992 13.43 1 98.81 205 GLY A CA 1
ATOM 1589 C C . GLY A 1 205 ? 9.297 5.945 14.492 1 98.81 205 GLY A C 1
ATOM 1590 O O . GLY A 1 205 ? 8.453 5.094 14.766 1 98.81 205 GLY A O 1
ATOM 1591 N N . TYR A 1 206 ? 10.438 6.02 15.141 1 98.56 206 TYR A N 1
ATOM 1592 C CA . TYR A 1 206 ? 10.82 5.027 16.141 1 98.56 206 TYR A CA 1
ATOM 1593 C C . TYR A 1 206 ? 10.039 5.223 17.438 1 98.56 206 TYR A C 1
ATOM 1595 O O . TYR A 1 206 ? 9.719 4.254 18.125 1 98.56 206 TYR A O 1
ATOM 1603 N N . LYS A 1 207 ? 9.742 6.473 17.781 1 98.69 207 LYS A N 1
ATOM 1604 C CA . LYS A 1 207 ? 8.938 6.746 18.953 1 98.69 207 LYS A CA 1
ATOM 1605 C C . LYS A 1 207 ? 7.535 6.156 18.812 1 98.69 207 LYS A C 1
ATOM 1607 O O . LYS A 1 207 ? 7.008 5.562 19.766 1 98.69 207 LYS A O 1
ATOM 1612 N N . VAL A 1 208 ? 6.922 6.359 17.625 1 98.81 208 VAL A N 1
ATOM 1613 C CA . VAL A 1 208 ? 5.621 5.766 17.359 1 98.81 208 VAL A CA 1
ATOM 1614 C C . VAL A 1 208 ? 5.699 4.25 17.516 1 98.81 208 VAL A C 1
ATOM 1616 O O . VAL A 1 208 ? 4.867 3.645 18.188 1 98.81 208 VAL A O 1
ATOM 1619 N N . LYS A 1 209 ? 6.68 3.668 16.859 1 98.06 209 LYS A N 1
ATOM 1620 C CA . LYS A 1 209 ? 6.863 2.221 16.906 1 98.06 209 LYS A CA 1
ATOM 1621 C C . LYS A 1 209 ? 7.043 1.732 18.344 1 98.06 209 LYS A C 1
ATOM 1623 O O . LYS A 1 209 ? 6.438 0.736 18.75 1 98.06 209 LYS A O 1
ATOM 1628 N N . HIS A 1 210 ? 7.805 2.371 19.172 1 97.69 210 HIS A N 1
ATOM 1629 C CA . HIS A 1 210 ? 8.125 1.99 20.547 1 97.69 210 HIS A CA 1
ATOM 1630 C C . HIS A 1 210 ? 6.887 2.062 21.438 1 97.69 210 HIS A C 1
ATOM 1632 O O . HIS A 1 210 ? 6.648 1.167 22.25 1 97.69 210 HIS A O 1
ATOM 1638 N N . LEU A 1 211 ? 6.078 3.064 21.266 1 97.75 211 LEU A N 1
ATOM 1639 C CA . LEU A 1 211 ? 4.953 3.301 22.156 1 97.75 211 LEU A CA 1
ATOM 1640 C C . LEU A 1 211 ? 3.771 2.406 21.797 1 97.75 211 LEU A C 1
ATOM 1642 O O . LEU A 1 211 ? 2.857 2.227 22.609 1 97.75 211 LEU A O 1
ATOM 1646 N N . LEU A 1 212 ? 3.811 1.846 20.594 1 96.31 212 LEU A N 1
ATOM 1647 C CA . LEU A 1 212 ? 2.689 1.011 20.188 1 96.31 212 LEU A CA 1
ATOM 1648 C C . LEU A 1 212 ? 3.014 -0.467 20.375 1 96.31 212 LEU A C 1
ATOM 1650 O O . LEU A 1 212 ? 2.135 -1.321 20.234 1 96.31 212 LEU A O 1
ATOM 1654 N N . GLU A 1 213 ? 4.25 -0.923 20.453 1 86.38 213 GLU A N 1
ATOM 1655 C CA . GLU A 1 213 ? 4.668 -2.307 20.656 1 86.38 213 GLU A CA 1
ATOM 1656 C C . GLU A 1 213 ? 4.695 -2.65 22.141 1 86.38 213 GLU A C 1
ATOM 1658 O O . GLU A 1 213 ? 4.988 -1.794 22.984 1 86.38 213 GLU A O 1
ATOM 1663 N N . MET B 1 1 ? 13.094 -17.469 16.016 1 73.62 1 MET B N 1
ATOM 1664 C CA . MET B 1 1 ? 12.375 -18.234 14.992 1 73.62 1 MET B CA 1
ATOM 1665 C C . MET B 1 1 ? 13.297 -18.609 13.836 1 73.62 1 MET B C 1
ATOM 1667 O O . MET B 1 1 ? 14.203 -17.859 13.492 1 73.62 1 MET B O 1
ATOM 1671 N N . ASN B 1 2 ? 13.305 -19.891 13.586 1 92.12 2 ASN B N 1
ATOM 1672 C CA . ASN B 1 2 ? 14.055 -20.375 12.43 1 92.12 2 ASN B CA 1
ATOM 1673 C C . ASN B 1 2 ? 13.281 -20.156 11.133 1 92.12 2 ASN B C 1
ATOM 1675 O O . ASN B 1 2 ? 12.453 -20.984 10.75 1 92.12 2 ASN B O 1
ATOM 1679 N N . LEU B 1 3 ? 13.469 -19.031 10.422 1 95.25 3 LEU B N 1
ATOM 1680 C CA . LEU B 1 3 ? 12.68 -18.609 9.273 1 95.25 3 LEU B CA 1
ATOM 1681 C C . LEU B 1 3 ? 12.844 -19.578 8.109 1 95.25 3 LEU B C 1
ATOM 1683 O O . LEU B 1 3 ? 11.883 -19.844 7.375 1 95.25 3 LEU B O 1
ATOM 1687 N N . THR B 1 4 ? 14.039 -20.125 7.984 1 95.25 4 THR B N 1
ATOM 1688 C CA . THR B 1 4 ? 14.266 -21.062 6.898 1 95.25 4 THR B CA 1
ATOM 1689 C C . THR B 1 4 ? 13.383 -22.297 7.074 1 95.25 4 THR B C 1
ATOM 1691 O O . THR B 1 4 ? 12.805 -22.797 6.105 1 95.25 4 THR B O 1
ATOM 1694 N N . ALA B 1 5 ? 13.305 -22.797 8.242 1 97.25 5 ALA B N 1
ATOM 1695 C CA . ALA B 1 5 ? 12.445 -23.953 8.531 1 97.25 5 ALA B CA 1
ATOM 1696 C C . ALA B 1 5 ? 10.977 -23.609 8.312 1 97.25 5 ALA B C 1
ATOM 1698 O O . ALA B 1 5 ? 10.203 -24.438 7.812 1 97.25 5 ALA B O 1
ATOM 1699 N N . SER B 1 6 ? 10.602 -22.391 8.711 1 98.25 6 SER B N 1
ATOM 1700 C CA . SER B 1 6 ? 9.227 -21.922 8.531 1 98.25 6 SER B CA 1
ATOM 1701 C C . SER B 1 6 ? 8.852 -21.859 7.055 1 98.25 6 SER B C 1
ATOM 1703 O O . SER B 1 6 ? 7.773 -22.297 6.66 1 98.25 6 SER B O 1
ATOM 1705 N N . TYR B 1 7 ? 9.766 -21.328 6.223 1 98.56 7 TYR B N 1
ATOM 1706 C CA . TYR B 1 7 ? 9.508 -21.25 4.789 1 98.56 7 TYR B CA 1
ATOM 1707 C C . TYR B 1 7 ? 9.367 -22.641 4.18 1 98.56 7 TYR B C 1
ATOM 1709 O O . TYR B 1 7 ? 8.5 -22.859 3.332 1 98.56 7 TYR B O 1
ATOM 1717 N N . THR B 1 8 ? 10.203 -23.562 4.602 1 98.38 8 THR B N 1
ATOM 1718 C CA . THR B 1 8 ? 10.164 -24.938 4.09 1 98.38 8 THR B CA 1
ATOM 1719 C C . THR B 1 8 ? 8.852 -25.609 4.473 1 98.38 8 THR B C 1
ATOM 1721 O O . THR B 1 8 ? 8.258 -26.328 3.662 1 98.38 8 THR B O 1
ATOM 1724 N N . GLU B 1 9 ? 8.469 -25.391 5.727 1 98.5 9 GLU B N 1
ATOM 1725 C CA . GLU B 1 9 ? 7.191 -25.938 6.168 1 98.5 9 GLU B CA 1
ATOM 1726 C C . GLU B 1 9 ? 6.039 -25.375 5.34 1 98.5 9 GLU B C 1
ATOM 1728 O O . GLU B 1 9 ? 5.137 -26.125 4.945 1 98.5 9 GLU B O 1
ATOM 1733 N N . LEU B 1 10 ? 6.043 -24.141 5.078 1 98.81 10 LEU B N 1
ATOM 1734 C CA . LEU B 1 10 ? 5.016 -23.516 4.242 1 98.81 10 LEU B CA 1
ATOM 1735 C C . LEU B 1 10 ? 5.047 -24.094 2.83 1 98.81 10 LEU B C 1
ATOM 1737 O O . LEU B 1 10 ? 3.994 -24.391 2.252 1 98.81 10 LEU B O 1
ATOM 1741 N N . ALA B 1 11 ? 6.227 -24.297 2.33 1 98.69 11 ALA B N 1
ATOM 1742 C CA . ALA B 1 11 ? 6.375 -24.797 0.962 1 98.69 11 ALA B CA 1
ATOM 1743 C C . ALA B 1 11 ? 5.738 -26.172 0.8 1 98.69 11 ALA B C 1
ATOM 1745 O O . ALA B 1 11 ? 5.266 -26.516 -0.284 1 98.69 11 ALA B O 1
ATOM 1746 N N . GLN B 1 12 ? 5.656 -26.906 1.879 1 98.31 12 GLN B N 1
ATOM 1747 C CA . GLN B 1 12 ? 5.16 -28.281 1.835 1 98.31 12 GLN B CA 1
ATOM 1748 C C . GLN B 1 12 ? 3.68 -28.328 2.205 1 98.31 12 GLN B C 1
ATOM 1750 O O . GLN B 1 12 ? 3.084 -29.422 2.225 1 98.31 12 GLN B O 1
ATOM 1755 N N . LEU B 1 13 ? 3.088 -27.203 2.424 1 98.31 13 LEU B N 1
ATOM 1756 C CA . LEU B 1 13 ? 1.7 -27.141 2.871 1 98.31 13 LEU B CA 1
ATOM 1757 C C . LEU B 1 13 ? 0.758 -27.656 1.789 1 98.31 13 LEU B C 1
ATOM 1759 O O . LEU B 1 13 ? 0.853 -27.25 0.63 1 98.31 13 LEU B O 1
ATOM 1763 N N . LYS B 1 14 ? -0.092 -28.625 2.082 1 96.88 14 LYS B N 1
ATOM 1764 C CA . LYS B 1 14 ? -1.174 -29.094 1.224 1 96.88 14 LYS B CA 1
ATOM 1765 C C . LYS B 1 14 ? -2.535 -28.672 1.769 1 96.88 14 LYS B C 1
ATOM 1767 O O . LYS B 1 14 ? -2.779 -28.75 2.975 1 96.88 14 LYS B O 1
ATOM 1772 N N . VAL B 1 15 ? -3.258 -28.094 0.897 1 97.5 15 VAL B N 1
ATOM 1773 C CA . VAL B 1 15 ? -4.602 -27.641 1.235 1 97.5 15 VAL B CA 1
ATOM 1774 C C . VAL B 1 15 ? -5.617 -28.281 0.29 1 97.5 15 VAL B C 1
ATOM 1776 O O . VAL B 1 15 ? -5.691 -27.922 -0.887 1 97.5 15 VAL B O 1
ATOM 1779 N N . GLU B 1 16 ? -6.48 -29.156 0.748 1 94.88 16 GLU B N 1
ATOM 1780 C CA . GLU B 1 16 ? -7.336 -30.016 -0.059 1 94.88 16 GLU B CA 1
ATOM 1781 C C . GLU B 1 16 ? -8.32 -29.203 -0.886 1 94.88 16 GLU B C 1
ATOM 1783 O O . GLU B 1 16 ? -8.664 -29.578 -2.01 1 94.88 16 GLU B O 1
ATOM 1788 N N . ALA B 1 17 ? -8.773 -28.109 -0.392 1 96.62 17 ALA B N 1
ATOM 1789 C CA . ALA B 1 17 ? -9.82 -27.312 -1.028 1 96.62 17 ALA B CA 1
ATOM 1790 C C . ALA B 1 17 ? -9.258 -26.484 -2.17 1 96.62 17 ALA B C 1
ATOM 1792 O O . ALA B 1 17 ? -10.016 -25.859 -2.924 1 96.62 17 ALA B O 1
ATOM 1793 N N . LEU B 1 18 ? -7.918 -26.484 -2.428 1 98.38 18 LEU B N 1
ATOM 1794 C CA . LEU B 1 18 ? -7.273 -25.688 -3.461 1 98.38 18 LEU B CA 1
ATOM 1795 C C . LEU B 1 18 ? -6.281 -26.516 -4.262 1 98.38 18 LEU B C 1
ATOM 1797 O O . LEU B 1 18 ? -5.613 -27.391 -3.713 1 98.38 18 LEU B O 1
ATOM 1801 N N . ILE B 1 19 ? -6.234 -26.188 -5.547 1 97.88 19 ILE B N 1
ATOM 1802 C CA . ILE B 1 19 ? -5.227 -26.844 -6.379 1 97.88 19 ILE B CA 1
ATOM 1803 C C . ILE B 1 19 ? -3.838 -26.328 -5.996 1 97.88 19 ILE B C 1
ATOM 1805 O O . ILE B 1 19 ? -3.688 -25.188 -5.555 1 97.88 19 ILE B O 1
ATOM 1809 N N . PRO B 1 20 ? -2.773 -27.078 -6.223 1 98.06 20 PRO B N 1
ATOM 1810 C CA . PRO B 1 20 ? -1.424 -26.766 -5.742 1 98.06 20 PRO B CA 1
ATOM 1811 C C . PRO B 1 20 ? -0.897 -25.438 -6.27 1 98.06 20 PRO B C 1
ATOM 1813 O O . PRO B 1 20 ? -0.289 -24.672 -5.52 1 98.06 20 PRO B O 1
ATOM 1816 N N . PRO B 1 21 ? -1.131 -25.062 -7.598 1 98.44 21 PRO B N 1
ATOM 1817 C CA . PRO B 1 21 ? -0.605 -23.766 -8.055 1 98.44 21 PRO B CA 1
ATOM 1818 C C . PRO B 1 21 ? -1.207 -22.594 -7.305 1 98.44 21 PRO B C 1
ATOM 1820 O O . PRO B 1 21 ? -0.525 -21.578 -7.078 1 98.44 21 PRO B O 1
ATOM 1823 N N . LEU B 1 22 ? -2.459 -22.734 -6.93 1 98.88 22 LEU B N 1
ATOM 1824 C CA . LEU B 1 22 ? -3.125 -21.672 -6.18 1 98.88 22 LEU B CA 1
ATOM 1825 C C . LEU B 1 22 ? -2.598 -21.609 -4.75 1 98.88 22 LEU B C 1
ATOM 1827 O O . LEU B 1 22 ? -2.371 -20.516 -4.223 1 98.88 22 LEU B O 1
ATOM 1831 N N . VAL B 1 23 ? -2.355 -22.734 -4.113 1 98.94 23 VAL B N 1
ATOM 1832 C CA . VAL B 1 23 ? -1.797 -22.75 -2.764 1 98.94 23 VAL B CA 1
ATOM 1833 C C . VAL B 1 23 ? -0.433 -22.062 -2.758 1 98.94 23 VAL B C 1
ATOM 1835 O O . VAL B 1 23 ? -0.176 -21.188 -1.93 1 98.94 23 VAL B O 1
ATOM 1838 N N . ALA B 1 24 ? 0.42 -22.469 -3.699 1 98.94 24 ALA B N 1
ATOM 1839 C CA . ALA B 1 24 ? 1.767 -21.906 -3.775 1 98.94 24 ALA B CA 1
ATOM 1840 C C . ALA B 1 24 ? 1.721 -20.406 -4.02 1 98.94 24 ALA B C 1
ATOM 1842 O O . ALA B 1 24 ? 2.484 -19.641 -3.416 1 98.94 24 ALA B O 1
ATOM 1843 N N . MET B 1 25 ? 0.811 -20 -4.914 1 98.94 25 MET B N 1
ATOM 1844 C CA . MET B 1 25 ? 0.664 -18.578 -5.199 1 98.94 25 MET B CA 1
ATOM 1845 C C . MET B 1 25 ? 0.198 -17.812 -3.961 1 98.94 25 MET B C 1
ATOM 1847 O O . MET B 1 25 ? 0.739 -16.75 -3.637 1 98.94 25 MET B O 1
ATOM 1851 N N . LEU B 1 26 ? -0.766 -18.312 -3.217 1 99 26 LEU B N 1
ATOM 1852 C CA . LEU B 1 26 ? -1.289 -17.641 -2.031 1 99 26 LEU B CA 1
ATOM 1853 C C . LEU B 1 26 ? -0.224 -17.547 -0.944 1 99 26 LEU B C 1
ATOM 1855 O O . LEU B 1 26 ? -0.17 -16.562 -0.205 1 99 26 LEU B O 1
ATOM 1859 N N . LEU B 1 27 ? 0.614 -18.562 -0.834 1 99 27 LEU B N 1
ATOM 1860 C CA . LEU B 1 27 ? 1.725 -18.516 0.11 1 99 27 LEU B CA 1
ATOM 1861 C C . LEU B 1 27 ? 2.695 -17.391 -0.246 1 99 27 LEU B C 1
ATOM 1863 O O . LEU B 1 27 ? 3.15 -16.656 0.632 1 99 27 LEU B O 1
ATOM 1867 N N . CYS B 1 28 ? 3.016 -17.25 -1.542 1 98.94 28 CYS B N 1
ATOM 1868 C CA . CYS B 1 28 ? 3.9 -16.172 -1.982 1 98.94 28 CYS B CA 1
ATOM 1869 C C . CYS B 1 28 ? 3.303 -14.812 -1.669 1 98.94 28 CYS B C 1
ATOM 1871 O O . CYS B 1 28 ? 4.004 -13.914 -1.205 1 98.94 28 CYS B O 1
ATOM 1873 N N . VAL B 1 29 ? 1.985 -14.672 -1.896 1 98.94 29 VAL B N 1
ATOM 1874 C CA . VAL B 1 29 ? 1.302 -13.422 -1.6 1 98.94 29 VAL B CA 1
ATOM 1875 C C . VAL B 1 29 ? 1.326 -13.164 -0.095 1 98.94 29 VAL B C 1
ATOM 1877 O O . VAL B 1 29 ? 1.567 -12.031 0.344 1 98.94 29 VAL B O 1
ATOM 1880 N N . GLY B 1 30 ? 1.091 -14.195 0.705 1 98.94 30 GLY B N 1
ATOM 1881 C CA . GLY B 1 30 ? 1.172 -14.055 2.15 1 98.94 30 GLY B CA 1
ATOM 1882 C C . GLY B 1 30 ? 2.541 -13.609 2.629 1 98.94 30 GLY B C 1
ATOM 1883 O O . GLY B 1 30 ? 2.65 -12.727 3.484 1 98.94 30 GLY B O 1
ATOM 1884 N N . LEU B 1 31 ? 3.578 -14.227 2.098 1 98.94 31 LEU B N 1
ATOM 1885 C CA . LEU B 1 31 ? 4.949 -13.883 2.449 1 98.94 31 LEU B CA 1
ATOM 1886 C C . LEU B 1 31 ? 5.281 -12.461 2.027 1 98.94 31 LEU B C 1
ATOM 1888 O O . LEU B 1 31 ? 5.992 -11.742 2.736 1 98.94 31 LEU B O 1
ATOM 1892 N N . THR B 1 32 ? 4.754 -12.008 0.894 1 98.88 32 THR B N 1
ATOM 1893 C CA . THR B 1 32 ? 4.93 -10.641 0.409 1 98.88 32 THR B CA 1
ATOM 1894 C C . THR B 1 32 ? 4.289 -9.641 1.368 1 98.88 32 THR B C 1
ATOM 1896 O O . THR B 1 32 ? 4.953 -8.719 1.849 1 98.88 32 THR B O 1
ATOM 1899 N N . ALA B 1 33 ? 3.016 -9.891 1.696 1 98.81 33 ALA B N 1
ATOM 1900 C CA . ALA B 1 33 ? 2.252 -8.969 2.531 1 98.81 33 ALA B CA 1
ATOM 1901 C C . ALA B 1 33 ? 2.803 -8.93 3.953 1 98.81 33 ALA B C 1
ATOM 1903 O O . ALA B 1 33 ? 2.68 -7.918 4.648 1 98.81 33 ALA B O 1
ATOM 1904 N N . SER B 1 34 ? 3.531 -10.008 4.383 1 98.25 34 SER B N 1
ATOM 1905 C CA . SER B 1 34 ? 4.086 -10.086 5.73 1 98.25 34 SER B CA 1
ATOM 1906 C C . SER B 1 34 ? 5.531 -9.602 5.758 1 98.25 34 SER B C 1
ATOM 1908 O O . SER B 1 34 ? 6.211 -9.703 6.781 1 98.25 34 SER B O 1
ATOM 1910 N N . ASN B 1 35 ? 5.992 -9.141 4.598 1 98.12 35 ASN B N 1
ATOM 1911 C CA . ASN B 1 35 ? 7.34 -8.586 4.484 1 98.12 35 ASN B CA 1
ATOM 1912 C C . ASN B 1 35 ? 8.406 -9.664 4.688 1 98.12 35 ASN B C 1
ATOM 1914 O O . ASN B 1 35 ? 9.383 -9.445 5.406 1 98.12 35 ASN B O 1
ATOM 1918 N N . HIS B 1 36 ? 8.242 -10.781 4.098 1 98.5 36 HIS B N 1
ATOM 1919 C CA . HIS B 1 36 ? 9.211 -11.867 4.066 1 98.5 36 HIS B CA 1
ATOM 1920 C C . HIS B 1 36 ? 9.555 -12.266 2.633 1 98.5 36 HIS B C 1
ATOM 1922 O O . HIS B 1 36 ? 9.344 -13.414 2.236 1 98.5 36 HIS B O 1
ATOM 1928 N N . PRO B 1 37 ? 10.141 -11.328 1.905 1 98.44 37 PRO B N 1
ATOM 1929 C CA . PRO B 1 37 ? 10.43 -11.586 0.492 1 98.44 37 PRO B CA 1
ATOM 1930 C C . PRO B 1 37 ? 11.375 -12.766 0.285 1 98.44 37 PRO B C 1
ATOM 1932 O O . PRO B 1 37 ? 11.328 -13.422 -0.757 1 98.44 37 PRO B O 1
ATOM 1935 N N . GLN B 1 38 ? 12.141 -13.094 1.261 1 98.12 38 GLN B N 1
ATOM 1936 C CA . GLN B 1 38 ? 13.117 -14.164 1.121 1 98.12 38 GLN B CA 1
ATOM 1937 C C . GLN B 1 38 ? 12.438 -15.531 1.062 1 98.12 38 GLN B C 1
ATOM 1939 O O . GLN B 1 38 ? 13.023 -16.5 0.604 1 98.12 38 GLN B O 1
ATOM 1944 N N . GLY B 1 39 ? 11.25 -15.641 1.57 1 98.81 39 GLY B N 1
ATOM 1945 C CA . GLY B 1 39 ? 10.5 -16.891 1.532 1 98.81 39 GLY B CA 1
ATOM 1946 C C . GLY B 1 39 ? 9.93 -17.203 0.164 1 98.81 39 GLY B C 1
ATOM 1947 O O . GLY B 1 39 ? 9.594 -18.344 -0.13 1 98.81 39 GLY B O 1
ATOM 1948 N N . VAL B 1 40 ? 9.773 -16.234 -0.699 1 98.94 40 VAL B N 1
ATOM 1949 C CA . VAL B 1 40 ? 9.102 -16.359 -1.989 1 98.94 40 VAL B CA 1
ATOM 1950 C C . VAL B 1 40 ? 9.875 -17.344 -2.873 1 98.94 40 VAL B C 1
ATOM 1952 O O . VAL B 1 40 ? 9.305 -18.297 -3.404 1 98.94 40 VAL B O 1
ATOM 1955 N N . PRO B 1 41 ? 11.242 -17.203 -2.967 1 98.81 41 PRO B N 1
ATOM 1956 C CA . PRO B 1 41 ? 11.977 -18.172 -3.789 1 98.81 41 PRO B CA 1
ATOM 1957 C C . PRO B 1 41 ? 11.914 -19.594 -3.23 1 98.81 41 PRO B C 1
ATOM 1959 O O . PRO B 1 41 ? 11.992 -20.562 -3.99 1 98.81 41 PRO B O 1
ATOM 1962 N N . VAL B 1 42 ? 11.734 -19.734 -1.939 1 98.88 42 VAL B N 1
ATOM 1963 C CA . VAL B 1 42 ? 11.648 -21.062 -1.339 1 98.88 42 VAL B CA 1
ATOM 1964 C C . VAL B 1 42 ? 10.367 -21.75 -1.805 1 98.88 42 VAL B C 1
ATOM 1966 O O . VAL B 1 42 ? 10.406 -22.906 -2.221 1 98.88 42 VAL B O 1
ATOM 1969 N N . ILE B 1 43 ? 9.234 -21.031 -1.738 1 98.94 43 ILE B N 1
ATOM 1970 C CA . ILE B 1 43 ? 7.969 -21.562 -2.213 1 98.94 43 ILE B CA 1
ATOM 1971 C C . ILE B 1 43 ? 8.062 -21.859 -3.709 1 98.94 43 ILE B C 1
ATOM 1973 O O . ILE B 1 43 ? 7.652 -22.938 -4.16 1 98.94 43 ILE B O 1
ATOM 1977 N N . MET B 1 44 ? 8.594 -20.875 -4.453 1 98.75 44 MET B N 1
ATOM 1978 C CA . MET B 1 44 ? 8.703 -20.984 -5.906 1 98.75 44 MET B CA 1
ATOM 1979 C C . MET B 1 44 ? 9.516 -22.219 -6.305 1 98.75 44 MET B C 1
ATOM 1981 O O . MET B 1 44 ? 9.07 -23.016 -7.117 1 98.75 44 MET B O 1
ATOM 1985 N N . ASN B 1 45 ? 10.695 -22.375 -5.695 1 98.44 45 ASN B N 1
ATOM 1986 C CA . ASN B 1 45 ? 11.57 -23.5 -6.047 1 98.44 45 ASN B CA 1
ATOM 1987 C C . ASN B 1 45 ? 10.93 -24.844 -5.715 1 98.44 45 ASN B C 1
ATOM 1989 O O . ASN B 1 45 ? 11.023 -25.797 -6.488 1 98.44 45 ASN B O 1
ATOM 1993 N N . HIS B 1 46 ? 10.289 -24.906 -4.59 1 98.69 46 HIS B N 1
ATOM 1994 C CA . HIS B 1 46 ? 9.609 -26.125 -4.195 1 98.69 46 HIS B CA 1
ATOM 1995 C C . HIS B 1 46 ? 8.516 -26.5 -5.195 1 98.69 46 HIS B C 1
ATOM 1997 O O . HIS B 1 46 ? 8.422 -27.656 -5.625 1 98.69 46 HIS B O 1
ATOM 2003 N N . TYR B 1 47 ? 7.707 -25.5 -5.562 1 98.56 47 TYR B N 1
ATOM 2004 C CA . TYR B 1 47 ? 6.586 -25.781 -6.449 1 98.56 47 TYR B CA 1
ATOM 2005 C C . TYR B 1 47 ? 7.07 -26.125 -7.855 1 98.56 47 TYR B C 1
ATOM 2007 O O . TYR B 1 47 ? 6.605 -27.094 -8.469 1 98.56 47 TYR B O 1
ATOM 2015 N N . LEU B 1 48 ? 7.996 -25.312 -8.367 1 98.06 48 LEU B N 1
ATOM 2016 C CA . LEU B 1 48 ? 8.484 -25.516 -9.727 1 98.06 48 LEU B CA 1
ATOM 2017 C C . LEU B 1 48 ? 9.172 -26.875 -9.852 1 98.06 48 LEU B C 1
ATOM 2019 O O . LEU B 1 48 ? 9.156 -27.484 -10.922 1 98.06 48 LEU B O 1
ATOM 2023 N N . GLY B 1 49 ? 9.703 -27.328 -8.797 1 97.44 49 GLY B N 1
ATOM 2024 C CA . GLY B 1 49 ? 10.359 -28.625 -8.797 1 97.44 49 GLY B CA 1
ATOM 2025 C C . GLY B 1 49 ? 9.391 -29.781 -9.008 1 97.44 49 GLY B C 1
ATOM 2026 O O . GLY B 1 49 ? 9.805 -30.906 -9.32 1 97.44 49 GLY B O 1
ATOM 2027 N N . GLN B 1 50 ? 8.125 -29.484 -8.922 1 96.56 50 GLN B N 1
ATOM 2028 C CA . GLN B 1 50 ? 7.105 -30.516 -9.023 1 96.56 50 GLN B CA 1
ATOM 2029 C C . GLN B 1 50 ? 6.469 -30.531 -10.414 1 96.56 50 GLN B C 1
ATOM 2031 O O . GLN B 1 50 ? 5.609 -31.375 -10.695 1 96.56 50 GLN B O 1
ATOM 2036 N N . ILE B 1 51 ? 6.875 -29.578 -11.188 1 95.62 51 ILE B N 1
ATOM 2037 C CA . ILE B 1 51 ? 6.312 -29.422 -12.523 1 95.62 51 ILE B CA 1
ATOM 2038 C C . ILE B 1 51 ? 7.387 -29.703 -13.57 1 95.62 51 ILE B C 1
ATOM 2040 O O . ILE B 1 51 ? 8.492 -29.172 -13.492 1 95.62 51 ILE B O 1
ATOM 2044 N N . ASP B 1 52 ? 7.125 -30.453 -14.555 1 92.5 52 ASP B N 1
ATOM 2045 C CA . ASP B 1 52 ? 8.133 -30.859 -15.539 1 92.5 52 ASP B CA 1
ATOM 2046 C C . ASP B 1 52 ? 8.125 -29.906 -16.734 1 92.5 52 ASP B C 1
ATOM 2048 O O . ASP B 1 52 ? 9.188 -29.562 -17.266 1 92.5 52 ASP B O 1
ATOM 2052 N N . SER B 1 53 ? 7 -29.375 -17.125 1 95.19 53 SER B N 1
ATOM 2053 C CA . SER B 1 53 ? 6.859 -28.531 -18.328 1 95.19 53 SER B CA 1
ATOM 2054 C C . SER B 1 53 ? 7.332 -27.109 -18.062 1 95.19 53 SER B C 1
ATOM 2056 O O . SER B 1 53 ? 6.797 -26.422 -17.188 1 95.19 53 SER B O 1
ATOM 2058 N N . MET B 1 54 ? 8.352 -26.719 -18.859 1 95.12 54 MET B N 1
ATOM 2059 C CA . MET B 1 54 ? 8.82 -25.344 -18.75 1 95.12 54 MET B CA 1
ATOM 2060 C C . MET B 1 54 ? 7.695 -24.359 -19.031 1 95.12 54 MET B C 1
ATOM 2062 O O . MET B 1 54 ? 7.621 -23.297 -18.406 1 95.12 54 MET B O 1
ATOM 2066 N N . GLU B 1 55 ? 6.875 -24.719 -19.953 1 96.38 55 GLU B N 1
ATOM 2067 C CA . GLU B 1 55 ? 5.73 -23.875 -20.281 1 96.38 55 GLU B CA 1
ATOM 2068 C C . GLU B 1 55 ? 4.832 -23.672 -19.062 1 96.38 55 GLU B C 1
ATOM 2070 O O . GLU B 1 55 ? 4.398 -22.547 -18.797 1 96.38 55 GLU B O 1
ATOM 2075 N N . GLU B 1 56 ? 4.566 -24.75 -18.375 1 97.44 56 GLU B N 1
ATOM 2076 C CA . GLU B 1 56 ? 3.74 -24.672 -17.172 1 97.44 56 GLU B CA 1
ATOM 2077 C C . GLU B 1 56 ? 4.449 -23.906 -16.062 1 97.44 56 GLU B C 1
ATOM 2079 O O . GLU B 1 56 ? 3.809 -23.188 -15.289 1 97.44 56 GLU B O 1
ATOM 2084 N N . GLN B 1 57 ? 5.758 -24.094 -16 1 98.38 57 GLN B N 1
ATOM 2085 C CA . GLN B 1 57 ? 6.539 -23.359 -15.008 1 98.38 57 GLN B CA 1
ATOM 2086 C C . GLN B 1 57 ? 6.457 -21.844 -15.258 1 98.38 57 GLN B C 1
ATOM 2088 O O . GLN B 1 57 ? 6.207 -21.078 -14.328 1 98.38 57 GLN B O 1
ATOM 2093 N N . ILE B 1 58 ? 6.586 -21.469 -16.484 1 98.25 58 ILE B N 1
ATOM 2094 C CA . ILE B 1 58 ? 6.551 -20.062 -16.844 1 98.25 58 ILE B CA 1
ATOM 2095 C C . ILE B 1 58 ? 5.152 -19.5 -16.594 1 98.25 58 ILE B C 1
ATOM 2097 O O . ILE B 1 58 ? 5.008 -18.375 -16.109 1 98.25 58 ILE B O 1
ATOM 2101 N N . LYS B 1 59 ? 4.172 -20.281 -16.922 1 98.12 59 LYS B N 1
ATOM 2102 C CA . LYS B 1 59 ? 2.793 -19.859 -16.688 1 98.12 59 LYS B CA 1
ATOM 2103 C C . LYS B 1 59 ? 2.553 -19.594 -15.195 1 98.12 59 LYS B C 1
ATOM 2105 O O . LYS B 1 59 ? 1.908 -18.609 -14.836 1 98.12 59 LYS B O 1
ATOM 2110 N N . TRP B 1 60 ? 3.068 -20.438 -14.328 1 98.69 60 TRP B N 1
ATOM 2111 C CA . TRP B 1 60 ? 2.867 -20.25 -12.891 1 98.69 60 TRP B CA 1
ATOM 2112 C C . TRP B 1 60 ? 3.643 -19.031 -12.391 1 98.69 60 TRP B C 1
ATOM 2114 O O . TRP B 1 60 ? 3.156 -18.297 -11.531 1 98.69 60 TRP B O 1
ATOM 2124 N N . ILE B 1 61 ? 4.859 -18.844 -12.898 1 98.81 61 ILE B N 1
ATOM 2125 C CA . ILE B 1 61 ? 5.66 -17.703 -12.484 1 98.81 61 ILE B CA 1
ATOM 2126 C C . ILE B 1 61 ? 4.934 -16.406 -12.836 1 98.81 61 ILE B C 1
ATOM 2128 O O . ILE B 1 61 ? 4.848 -15.492 -12.016 1 98.81 61 ILE B O 1
ATOM 2132 N N . GLU B 1 62 ? 4.34 -16.344 -14.008 1 98.44 62 GLU B N 1
ATOM 2133 C CA . GLU B 1 62 ? 3.572 -15.172 -14.414 1 98.44 62 GLU B CA 1
ATOM 2134 C C . GLU B 1 62 ? 2.332 -15 -13.539 1 98.44 62 GLU B C 1
ATOM 2136 O O . GLU B 1 62 ? 2.014 -13.883 -13.125 1 98.44 62 GLU B O 1
ATOM 2141 N N . TYR B 1 63 ? 1.718 -16.125 -13.289 1 98.75 63 TYR B N 1
ATOM 2142 C CA . TYR B 1 63 ? 0.554 -16.156 -12.414 1 98.75 63 TYR B CA 1
ATOM 2143 C C . TYR B 1 63 ? 0.884 -15.562 -11.047 1 98.75 63 TYR B C 1
ATOM 2145 O O . TYR B 1 63 ? 0.207 -14.641 -10.578 1 98.75 63 TYR B O 1
ATOM 2153 N N . THR B 1 64 ? 1.953 -15.922 -10.492 1 98.88 64 THR B N 1
ATOM 2154 C CA . THR B 1 64 ? 2.338 -15.539 -9.133 1 98.88 64 THR B CA 1
ATOM 2155 C C . THR B 1 64 ? 2.91 -14.125 -9.117 1 98.88 64 THR B C 1
ATOM 2157 O O . THR B 1 64 ? 2.617 -13.344 -8.203 1 98.88 64 THR B O 1
ATOM 2160 N N . ARG B 1 65 ? 3.689 -13.859 -10.125 1 98.25 65 ARG B N 1
ATOM 2161 C CA . ARG B 1 65 ? 4.234 -12.508 -10.25 1 98.25 65 ARG B CA 1
ATOM 2162 C C . ARG B 1 65 ? 3.119 -11.469 -10.32 1 98.25 65 ARG B C 1
ATOM 2164 O O . ARG B 1 65 ? 3.219 -10.406 -9.703 1 98.25 65 ARG B O 1
ATOM 2171 N N . ASN B 1 66 ? 2.055 -11.766 -10.992 1 98.38 66 ASN B N 1
ATOM 2172 C CA . ASN B 1 66 ? 0.95 -10.828 -11.148 1 98.38 66 ASN B CA 1
ATOM 2173 C C . ASN B 1 66 ? 0.041 -10.812 -9.922 1 98.38 66 ASN B C 1
ATOM 2175 O O . ASN B 1 66 ? -0.545 -9.781 -9.586 1 98.38 66 ASN B O 1
ATOM 2179 N N . ALA B 1 67 ? -0.061 -11.906 -9.227 1 98.88 67 ALA B N 1
ATOM 2180 C CA . ALA B 1 67 ? -0.802 -11.922 -7.965 1 98.88 67 ALA B CA 1
ATOM 2181 C C . ALA B 1 67 ? -0.097 -11.078 -6.906 1 98.88 67 ALA B C 1
ATOM 2183 O O . ALA B 1 67 ? -0.737 -10.289 -6.203 1 98.88 67 ALA B O 1
ATOM 2184 N N . MET B 1 68 ? 1.212 -11.258 -6.812 1 98.88 68 MET B N 1
ATOM 2185 C CA . MET B 1 68 ? 1.98 -10.43 -5.887 1 98.88 68 MET B CA 1
ATOM 2186 C C . MET B 1 68 ? 1.862 -8.953 -6.25 1 98.88 68 MET B C 1
ATOM 2188 O O . MET B 1 68 ? 1.685 -8.102 -5.375 1 98.88 68 MET B O 1
ATOM 2192 N N . PHE B 1 69 ? 1.903 -8.711 -7.543 1 98.88 69 PHE B N 1
ATOM 2193 C CA . PHE B 1 69 ? 1.743 -7.328 -7.988 1 98.88 69 PHE B CA 1
ATOM 2194 C C . PHE B 1 69 ? 0.386 -6.777 -7.57 1 98.88 69 PHE B C 1
ATOM 2196 O O . PHE B 1 69 ? 0.292 -5.645 -7.094 1 98.88 69 PHE B O 1
ATOM 2203 N N . LYS B 1 70 ? -0.672 -7.508 -7.672 1 98.56 70 LYS B N 1
ATOM 2204 C CA . LYS B 1 70 ? -2.014 -7.059 -7.309 1 98.56 70 LYS B CA 1
ATOM 2205 C C . LYS B 1 70 ? -2.08 -6.664 -5.836 1 98.56 70 LYS B C 1
ATOM 2207 O O . LYS B 1 70 ? -2.836 -5.766 -5.461 1 98.56 70 LYS B O 1
ATOM 2212 N N . SER B 1 71 ? -1.288 -7.301 -5.043 1 98.81 71 SER B N 1
ATOM 2213 C CA . SER B 1 71 ? -1.342 -7.043 -3.605 1 98.81 71 SER B CA 1
ATOM 2214 C C . SER B 1 71 ? -0.709 -5.699 -3.262 1 98.81 71 SER B C 1
ATOM 2216 O O . SER B 1 71 ? -0.786 -5.246 -2.117 1 98.81 71 SER B O 1
ATOM 2218 N N . VAL B 1 72 ? -0.141 -4.965 -4.238 1 98.88 72 VAL B N 1
ATOM 2219 C CA . VAL B 1 72 ? 0.527 -3.689 -4.008 1 98.88 72 VAL B CA 1
ATOM 2220 C C . VAL B 1 72 ? -0.471 -2.676 -3.451 1 98.88 72 VAL B C 1
ATOM 2222 O O . VAL B 1 72 ? -0.11 -1.822 -2.637 1 98.88 72 VAL B O 1
ATOM 2225 N N . VAL B 1 73 ? -1.768 -2.838 -3.822 1 98.69 73 VAL B N 1
ATOM 2226 C CA . VAL B 1 73 ? -2.793 -1.894 -3.389 1 98.69 73 VAL B CA 1
ATOM 2227 C C . VAL B 1 73 ? -3.189 -2.191 -1.944 1 98.69 73 VAL B C 1
ATOM 2229 O O . VAL B 1 73 ? -3.824 -1.363 -1.284 1 98.69 73 VAL B O 1
ATOM 2232 N N . LEU B 1 74 ? -2.795 -3.381 -1.423 1 98.75 74 LEU B N 1
ATOM 2233 C CA . LEU B 1 74 ? -3.176 -3.824 -0.087 1 98.75 74 LEU B CA 1
ATOM 2234 C C . LEU B 1 74 ? -2.025 -3.635 0.897 1 98.75 74 LEU B C 1
ATOM 2236 O O . LEU B 1 74 ? -2.23 -3.141 2.01 1 98.75 74 LEU B O 1
ATOM 2240 N N . CYS B 1 75 ? -0.768 -3.992 0.462 1 98.75 75 CYS B N 1
ATOM 2241 C CA . CYS B 1 75 ? 0.309 -4.039 1.444 1 98.75 75 CYS B CA 1
ATOM 2242 C C . CYS B 1 75 ? 1.412 -3.047 1.09 1 98.75 75 CYS B C 1
ATOM 2244 O O . CYS B 1 75 ? 2.402 -2.93 1.814 1 98.75 75 CYS B O 1
ATOM 2246 N N . GLY B 1 76 ? 1.294 -2.295 -0.074 1 98.62 76 GLY B N 1
ATOM 2247 C CA . GLY B 1 76 ? 2.174 -1.177 -0.375 1 98.62 76 GLY B CA 1
ATOM 2248 C C . GLY B 1 76 ? 3.334 -1.558 -1.276 1 98.62 76 GLY B C 1
ATOM 2249 O O . GLY B 1 76 ? 3.686 -2.734 -1.381 1 98.62 76 GLY B O 1
ATOM 2250 N N . GLY B 1 77 ? 3.963 -0.625 -1.896 1 98.5 77 GLY B N 1
ATOM 2251 C CA . GLY B 1 77 ? 5.008 -0.771 -2.895 1 98.5 77 GLY B CA 1
ATOM 2252 C C . GLY B 1 77 ? 6.262 -1.431 -2.354 1 98.5 77 GLY B C 1
ATOM 2253 O O . GLY B 1 77 ? 6.785 -2.373 -2.955 1 98.5 77 GLY B O 1
ATOM 2254 N N . PRO B 1 78 ? 6.762 -0.986 -1.187 1 98.31 78 PRO B N 1
ATOM 2255 C CA . PRO B 1 78 ? 8.039 -1.511 -0.704 1 98.31 78 PRO B CA 1
ATOM 2256 C C . PRO B 1 78 ? 8.031 -3.027 -0.527 1 98.31 78 PRO B C 1
ATOM 2258 O O . PRO B 1 78 ? 8.969 -3.709 -0.943 1 98.31 78 PRO B O 1
ATOM 2261 N N . ARG B 1 79 ? 6.949 -3.574 0.012 1 98.69 79 ARG B N 1
ATOM 2262 C CA . ARG B 1 79 ? 6.879 -5.016 0.231 1 98.69 79 ARG B CA 1
ATOM 2263 C C . ARG B 1 79 ? 6.801 -5.766 -1.094 1 98.69 79 ARG B C 1
ATOM 2265 O O . ARG B 1 79 ? 7.48 -6.777 -1.278 1 98.69 79 ARG B O 1
ATOM 2272 N N . VAL B 1 80 ? 6.027 -5.27 -1.995 1 98.88 80 VAL B N 1
ATOM 2273 C CA . VAL B 1 80 ? 5.828 -5.949 -3.271 1 98.88 80 VAL B CA 1
ATOM 2274 C C . VAL B 1 80 ? 7.09 -5.824 -4.125 1 98.88 80 VAL B C 1
ATOM 2276 O O . VAL B 1 80 ? 7.492 -6.781 -4.793 1 98.88 80 VAL B O 1
ATOM 2279 N N . ILE B 1 81 ? 7.691 -4.648 -4.121 1 98.75 81 ILE B N 1
ATOM 2280 C CA . ILE B 1 81 ? 8.93 -4.453 -4.867 1 98.75 81 ILE B CA 1
ATOM 2281 C C . ILE B 1 81 ? 9.984 -5.457 -4.395 1 98.75 81 ILE B C 1
ATOM 2283 O O . ILE B 1 81 ? 10.586 -6.164 -5.203 1 98.75 81 ILE B O 1
ATOM 2287 N N . ASN B 1 82 ? 10.148 -5.574 -3.105 1 98.5 82 ASN B N 1
ATOM 2288 C CA . ASN B 1 82 ? 11.141 -6.492 -2.559 1 98.5 82 ASN B CA 1
ATOM 2289 C C . ASN B 1 82 ? 10.828 -7.938 -2.93 1 98.5 82 ASN B C 1
ATOM 2291 O O . ASN B 1 82 ? 11.727 -8.703 -3.268 1 98.5 82 ASN B O 1
ATOM 2295 N N . ALA B 1 83 ? 9.609 -8.305 -2.857 1 98.88 83 ALA B N 1
ATOM 2296 C CA . ALA B 1 83 ? 9.203 -9.68 -3.152 1 98.88 83 ALA B CA 1
ATOM 2297 C C . ALA B 1 83 ? 9.414 -10.008 -4.629 1 98.88 83 ALA B C 1
ATOM 2299 O O . ALA B 1 83 ? 9.883 -11.094 -4.965 1 98.88 83 ALA B O 1
ATOM 2300 N N . GLU B 1 84 ? 9.047 -9.078 -5.539 1 98.81 84 GLU B N 1
ATOM 2301 C CA . GLU B 1 84 ? 9.188 -9.297 -6.977 1 98.81 84 GLU B CA 1
ATOM 2302 C C . GLU B 1 84 ? 10.656 -9.391 -7.379 1 98.81 84 GLU B C 1
ATOM 2304 O O . GLU B 1 84 ? 11.023 -10.203 -8.234 1 98.81 84 GLU B O 1
ATOM 2309 N N . ILE B 1 85 ? 11.453 -8.562 -6.789 1 98.62 85 ILE B N 1
ATOM 2310 C CA . ILE B 1 85 ? 12.883 -8.602 -7.066 1 98.62 85 ILE B CA 1
ATOM 2311 C C . ILE B 1 85 ? 13.469 -9.922 -6.574 1 98.62 85 ILE B C 1
ATOM 2313 O O . ILE B 1 85 ? 14.258 -10.555 -7.277 1 98.62 85 ILE B O 1
ATOM 2317 N N . ALA B 1 86 ? 13.086 -10.367 -5.387 1 98.75 86 ALA B N 1
ATOM 2318 C CA . ALA B 1 86 ? 13.555 -11.641 -4.848 1 98.75 86 ALA B CA 1
ATOM 2319 C C . ALA B 1 86 ? 13.18 -12.797 -5.773 1 98.75 86 ALA B C 1
ATOM 2321 O O . ALA B 1 86 ? 14.008 -13.664 -6.047 1 98.75 86 ALA B O 1
ATOM 2322 N N . LEU B 1 87 ? 11.945 -12.812 -6.227 1 98.81 87 LEU B N 1
ATOM 2323 C CA . LEU B 1 87 ? 11.492 -13.852 -7.148 1 98.81 87 LEU B CA 1
ATOM 2324 C C . LEU B 1 87 ? 12.32 -13.836 -8.43 1 98.81 87 LEU B C 1
ATOM 2326 O O . LEU B 1 87 ? 12.875 -14.859 -8.836 1 98.81 87 LEU B O 1
ATOM 2330 N N . TYR B 1 88 ? 12.445 -12.672 -9.023 1 98.62 88 TYR B N 1
ATOM 2331 C CA . TYR B 1 88 ? 13.102 -12.508 -10.312 1 98.62 88 TYR B CA 1
ATOM 2332 C C . TYR B 1 88 ? 14.578 -12.883 -10.234 1 98.62 88 TYR B C 1
ATOM 2334 O O . TYR B 1 88 ? 15.094 -13.602 -11.094 1 98.62 88 TYR B O 1
ATOM 2342 N N . ASP B 1 89 ? 15.242 -12.453 -9.18 1 98.31 89 ASP B N 1
ATOM 2343 C CA . ASP B 1 89 ? 16.688 -12.633 -9.031 1 98.31 89 ASP B CA 1
ATOM 2344 C C . ASP B 1 89 ? 17.031 -14.102 -8.805 1 98.31 89 ASP B C 1
ATOM 2346 O O . ASP B 1 89 ? 18.156 -14.523 -9.055 1 98.31 89 ASP B O 1
ATOM 2350 N N . HIS B 1 90 ? 16.078 -14.891 -8.359 1 98.38 90 HIS B N 1
ATOM 2351 C CA . HIS B 1 90 ? 16.344 -16.297 -8.07 1 98.38 90 HIS B CA 1
ATOM 2352 C C . HIS B 1 90 ? 16 -17.188 -9.266 1 98.38 90 HIS B C 1
ATOM 2354 O O . HIS B 1 90 ? 16.172 -18.406 -9.219 1 98.38 90 HIS B O 1
ATOM 2360 N N . LEU B 1 91 ? 15.469 -16.578 -10.336 1 98.12 91 LEU B N 1
ATOM 2361 C CA . LEU B 1 91 ? 15.234 -17.297 -11.578 1 98.12 91 LEU B CA 1
ATOM 2362 C C . LEU B 1 91 ? 16.516 -17.391 -12.406 1 98.12 91 LEU B C 1
ATOM 2364 O O . LEU B 1 91 ? 17.297 -16.438 -12.438 1 98.12 91 LEU B O 1
ATOM 2368 N N . SER B 1 92 ? 16.688 -18.484 -13.078 1 96.62 92 SER B N 1
ATOM 2369 C CA . SER B 1 92 ? 17.766 -18.562 -14.062 1 96.62 92 SER B CA 1
ATOM 2370 C C . SER B 1 92 ? 17.516 -17.625 -15.227 1 96.62 92 SER B C 1
ATOM 2372 O O . SER B 1 92 ? 16.375 -17.203 -15.461 1 96.62 92 SER B O 1
ATOM 2374 N N . ILE B 1 93 ? 18.484 -17.328 -15.961 1 97 93 ILE B N 1
ATOM 2375 C CA . ILE B 1 93 ? 18.406 -16.406 -17.078 1 97 93 ILE B CA 1
ATOM 2376 C C . ILE B 1 93 ? 17.422 -16.906 -18.125 1 97 93 ILE B C 1
ATOM 2378 O O . ILE B 1 93 ? 16.719 -16.125 -18.75 1 97 93 ILE B O 1
ATOM 2382 N N . GLN B 1 94 ? 17.375 -18.188 -18.297 1 95.69 94 GLN B N 1
ATOM 2383 C CA . GLN B 1 94 ? 16.453 -18.797 -19.25 1 95.69 94 GLN B CA 1
ATOM 2384 C C . GLN B 1 94 ? 15 -18.453 -18.906 1 95.69 94 GLN B C 1
ATOM 2386 O O . GLN B 1 94 ? 14.211 -18.125 -19.781 1 95.69 94 GLN B O 1
ATOM 2391 N N . TYR B 1 95 ? 14.648 -18.531 -17.625 1 96.81 95 TYR B N 1
ATOM 2392 C CA . TYR B 1 95 ? 13.297 -18.188 -17.172 1 96.81 95 TYR B CA 1
ATOM 2393 C C . TYR B 1 95 ? 13.039 -16.703 -17.297 1 96.81 95 TYR B C 1
ATOM 2395 O O . TYR B 1 95 ? 11.977 -16.281 -17.75 1 96.81 95 TYR B O 1
ATOM 2403 N N . GLN B 1 96 ? 14.008 -15.891 -16.891 1 97.5 96 GLN B N 1
ATOM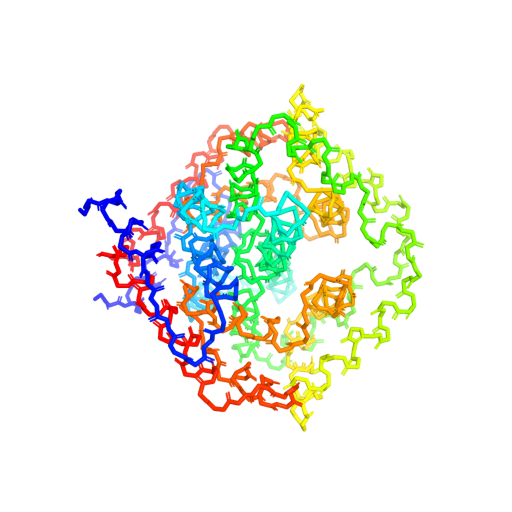 2404 C CA . GLN B 1 96 ? 13.875 -14.438 -16.953 1 97.5 96 GLN B CA 1
ATOM 2405 C C . GLN B 1 96 ? 13.57 -13.977 -18.375 1 97.5 96 GLN B C 1
ATOM 2407 O O . GLN B 1 96 ? 12.742 -13.086 -18.562 1 97.5 96 GLN B O 1
ATOM 2412 N N . SER B 1 97 ? 14.156 -14.617 -19.344 1 96.81 97 SER B N 1
ATOM 2413 C CA . SER B 1 97 ? 14.047 -14.203 -20.734 1 96.81 97 SER B CA 1
ATOM 2414 C C . SER B 1 97 ? 12.672 -14.547 -21.297 1 96.81 97 SER B C 1
ATOM 2416 O O . SER B 1 97 ? 12.281 -14.023 -22.344 1 96.81 97 SER B O 1
ATOM 2418 N N . LEU B 1 98 ? 11.93 -15.375 -20.609 1 97.31 98 LEU B N 1
ATOM 2419 C CA . LEU B 1 98 ? 10.648 -15.852 -21.125 1 97.31 98 LEU B CA 1
ATOM 2420 C C . LEU B 1 98 ? 9.492 -15.086 -20.484 1 97.31 98 LEU B C 1
ATOM 2422 O O . LEU B 1 98 ? 8.336 -15.266 -20.875 1 97.31 98 LEU B O 1
ATOM 2426 N N . LEU B 1 99 ? 9.766 -14.258 -19.516 1 97.38 99 LEU B N 1
ATOM 2427 C CA . LEU B 1 99 ? 8.727 -13.492 -18.828 1 97.38 99 LEU B CA 1
ATOM 2428 C C . LEU B 1 99 ? 8.32 -12.266 -19.656 1 97.38 99 LEU B C 1
ATOM 2430 O O . LEU B 1 99 ? 9.117 -11.758 -20.453 1 97.38 99 LEU B O 1
ATOM 2434 N N . GLY B 1 100 ? 7.082 -11.844 -19.469 1 95.25 100 GLY B N 1
ATOM 2435 C CA . GLY B 1 100 ? 6.613 -10.633 -20.109 1 95.25 100 GLY B CA 1
ATOM 2436 C C . GLY B 1 100 ? 7.449 -9.406 -19.781 1 95.25 100 GLY B C 1
ATOM 2437 O O . GLY B 1 100 ? 7.879 -9.242 -18.641 1 95.25 100 GLY B O 1
ATOM 2438 N N . THR B 1 101 ? 7.641 -8.516 -20.766 1 95.38 101 THR B N 1
ATOM 2439 C CA . THR B 1 101 ? 8.508 -7.363 -20.578 1 95.38 101 THR B CA 1
ATOM 2440 C C . THR B 1 101 ? 7.75 -6.062 -20.812 1 95.38 101 THR B C 1
ATOM 2442 O O . THR B 1 101 ? 8.344 -4.98 -20.812 1 95.38 101 THR B O 1
ATOM 2445 N N . THR B 1 102 ? 6.477 -6.207 -21.047 1 95.12 102 THR B N 1
ATOM 2446 C CA . THR B 1 102 ? 5.645 -5.027 -21.266 1 95.12 102 THR B CA 1
ATOM 2447 C C . THR B 1 102 ? 4.484 -5 -20.266 1 95.12 102 THR B C 1
ATOM 2449 O O . THR B 1 102 ? 3.861 -6.031 -20 1 95.12 102 THR B O 1
ATOM 2452 N N . ALA B 1 103 ? 4.25 -3.859 -19.75 1 94.88 103 ALA B N 1
ATOM 2453 C CA . ALA B 1 103 ? 3.125 -3.721 -18.828 1 94.88 103 ALA B CA 1
ATOM 2454 C C . ALA B 1 103 ? 1.801 -3.992 -19.547 1 94.88 103 ALA B C 1
ATOM 2456 O O . ALA B 1 103 ? 1.579 -3.521 -20.656 1 94.88 103 ALA B O 1
ATOM 2457 N N . LEU B 1 104 ? 0.919 -4.688 -19.016 1 88.25 104 LEU B N 1
ATOM 2458 C CA . LEU B 1 104 ? -0.343 -5.125 -19.594 1 88.25 104 LEU B CA 1
ATOM 2459 C C . LEU B 1 104 ? -1.211 -3.93 -19.969 1 88.25 104 LEU B C 1
ATOM 2461 O O . LEU B 1 104 ? -1.859 -3.932 -21.031 1 88.25 104 LEU B O 1
ATOM 2465 N N . ASN B 1 105 ? -1.171 -2.836 -19.125 1 80.19 105 ASN B N 1
ATOM 2466 C CA . ASN B 1 105 ? -2.137 -1.761 -19.328 1 80.19 105 ASN B CA 1
ATOM 2467 C C . ASN B 1 105 ? -1.46 -0.479 -19.797 1 80.19 105 ASN B C 1
ATOM 2469 O O . ASN B 1 105 ? -2.055 0.6 -19.75 1 80.19 105 ASN B O 1
ATOM 2473 N N . ALA B 1 106 ? -0.357 -0.582 -20.266 1 76.94 106 ALA B N 1
ATOM 2474 C CA . ALA B 1 106 ? 0.386 0.603 -20.688 1 76.94 106 ALA B CA 1
ATOM 2475 C C . ALA B 1 106 ? -0.282 1.273 -21.891 1 76.94 106 ALA B C 1
ATOM 2477 O O . ALA B 1 106 ? -0.233 2.498 -22.031 1 76.94 106 ALA B O 1
ATOM 2478 N N . ASN B 1 107 ? -0.901 0.496 -22.609 1 71.5 107 ASN B N 1
ATOM 2479 C CA . ASN B 1 107 ? -1.497 1.041 -23.812 1 71.5 107 ASN B CA 1
ATOM 2480 C C . ASN B 1 107 ? -3.02 0.937 -23.797 1 71.5 107 ASN B C 1
ATOM 2482 O O . ASN B 1 107 ? -3.666 0.987 -24.844 1 71.5 107 ASN B O 1
ATOM 2486 N N . GLY B 1 108 ? -3.412 0.796 -22.594 1 72.88 108 GLY B N 1
ATOM 2487 C CA . GLY B 1 108 ? -4.844 0.55 -22.531 1 72.88 108 GLY B CA 1
ATOM 2488 C C . GLY B 1 108 ? -5.668 1.823 -22.531 1 72.88 108 GLY B C 1
ATOM 2489 O O . GLY B 1 108 ? -5.117 2.926 -22.484 1 72.88 108 GLY B O 1
ATOM 2490 N N . ASN B 1 109 ? -6.859 1.598 -22.766 1 80.06 109 ASN B N 1
ATOM 2491 C CA . ASN B 1 109 ? -7.871 2.646 -22.75 1 80.06 109 ASN B CA 1
ATOM 2492 C C . ASN B 1 109 ? -8.375 2.928 -21.344 1 80.06 109 ASN B C 1
ATOM 2494 O O . ASN B 1 109 ? -9.117 2.121 -20.766 1 80.06 109 ASN B O 1
ATOM 2498 N N . THR B 1 110 ? -8.047 4.023 -20.891 1 81.62 110 THR B N 1
ATOM 2499 C CA . THR B 1 110 ? -8.367 4.391 -19.516 1 81.62 110 THR B CA 1
ATOM 2500 C C . THR B 1 110 ? -9.867 4.293 -19.266 1 81.62 110 THR B C 1
ATOM 2502 O O . THR B 1 110 ? -10.297 3.879 -18.172 1 81.62 110 THR B O 1
ATOM 2505 N N . ALA B 1 111 ? -10.648 4.629 -20.25 1 85.31 111 ALA B N 1
ATOM 2506 C CA . ALA B 1 111 ? -12.102 4.57 -20.109 1 85.31 111 ALA B CA 1
ATOM 2507 C C . ALA B 1 111 ? -12.57 3.131 -19.922 1 85.31 111 ALA B C 1
ATOM 2509 O O . ALA B 1 111 ? -13.492 2.867 -19.141 1 85.31 111 ALA B O 1
ATOM 2510 N N . LEU B 1 112 ? -12.016 2.229 -20.656 1 87.56 112 LEU B N 1
ATOM 2511 C CA . LEU B 1 112 ? -12.367 0.817 -20.547 1 87.56 112 LEU B CA 1
ATOM 2512 C C . LEU B 1 112 ? -11.93 0.259 -19.188 1 87.56 112 LEU B C 1
ATOM 2514 O O . LEU B 1 112 ? -12.664 -0.522 -18.578 1 87.56 112 LEU B O 1
ATOM 2518 N N . TRP B 1 113 ? -10.828 0.707 -18.672 1 90 113 TRP B N 1
ATOM 2519 C CA . TRP B 1 113 ? -10.32 0.26 -17.375 1 90 113 TRP B CA 1
ATOM 2520 C C . TRP B 1 113 ? -11.219 0.759 -16.25 1 90 113 TRP B C 1
ATOM 2522 O O . TRP B 1 113 ? -11.477 0.029 -15.289 1 90 113 TRP B O 1
ATOM 2532 N N . ASN B 1 114 ? -11.609 1.979 -16.438 1 89.75 114 ASN B N 1
ATOM 2533 C CA . ASN B 1 114 ? -12.477 2.549 -15.414 1 89.75 114 ASN B CA 1
ATOM 2534 C C . ASN B 1 114 ? -13.805 1.811 -15.328 1 89.75 114 ASN B C 1
ATOM 2536 O O . ASN B 1 114 ? -14.312 1.566 -14.234 1 89.75 114 ASN B O 1
ATOM 2540 N N . THR B 1 115 ? -14.336 1.461 -16.469 1 94.75 115 THR B N 1
ATOM 2541 C CA . THR B 1 115 ? -15.602 0.745 -16.5 1 94.75 115 THR B CA 1
ATOM 2542 C C . THR B 1 115 ? -15.461 -0.646 -15.898 1 94.75 115 THR B C 1
ATOM 2544 O O . THR B 1 115 ? -16.25 -1.043 -15.047 1 94.75 115 THR B O 1
ATOM 2547 N N . ARG B 1 116 ? -14.461 -1.31 -16.281 1 94.12 116 ARG B N 1
ATOM 2548 C CA . ARG B 1 116 ? -14.266 -2.656 -15.75 1 94.12 116 ARG B CA 1
ATOM 2549 C C . ARG B 1 116 ? -13.977 -2.619 -14.258 1 94.12 116 ARG B C 1
ATOM 2551 O O . ARG B 1 116 ? -14.422 -3.494 -13.508 1 94.12 116 ARG B O 1
ATOM 2558 N N . GLY B 1 117 ? -13.195 -1.64 -13.844 1 97.19 117 GLY B N 1
ATOM 2559 C CA . GLY B 1 117 ? -12.875 -1.475 -12.438 1 97.19 117 GLY B CA 1
ATOM 2560 C C . GLY B 1 117 ? -14.102 -1.23 -11.57 1 97.19 117 GLY B C 1
ATOM 2561 O O . GLY B 1 117 ? -14.281 -1.877 -10.539 1 97.19 117 GLY B O 1
ATOM 2562 N N . MET B 1 118 ? -14.938 -0.352 -12.039 1 97.31 118 MET B N 1
ATOM 2563 C CA . MET B 1 118 ? -16.141 -0.011 -11.273 1 97.31 118 MET B CA 1
ATOM 2564 C C . MET B 1 118 ? -17.125 -1.168 -11.273 1 97.31 118 MET B C 1
ATOM 2566 O O . MET B 1 118 ? -17.812 -1.401 -10.281 1 97.31 118 MET B O 1
ATOM 2570 N N . ASP B 1 119 ? -17.234 -1.863 -12.43 1 98.06 119 ASP B N 1
ATOM 2571 C CA . ASP B 1 119 ? -18.078 -3.059 -12.477 1 98.06 119 ASP B CA 1
ATOM 2572 C C . ASP B 1 119 ? -17.609 -4.098 -11.461 1 98.06 119 ASP B C 1
ATOM 2574 O O . ASP B 1 119 ? -18.422 -4.703 -10.766 1 98.06 119 ASP B O 1
ATOM 2578 N N . PHE B 1 120 ? -16.297 -4.285 -11.398 1 98.62 120 PHE B N 1
ATOM 2579 C CA . PHE B 1 120 ? -15.75 -5.258 -10.461 1 98.62 120 PHE B CA 1
ATOM 2580 C C . PHE B 1 120 ? -15.953 -4.797 -9.023 1 98.62 120 PHE B C 1
ATOM 2582 O O . PHE B 1 120 ? -16.312 -5.594 -8.156 1 98.62 120 PHE B O 1
ATOM 2589 N N . PHE B 1 121 ? -15.703 -3.51 -8.727 1 98.69 121 PHE B N 1
ATOM 2590 C CA . PHE B 1 121 ? -15.961 -2.938 -7.406 1 98.69 121 PHE B CA 1
ATOM 2591 C C . PHE B 1 121 ? -17.391 -3.205 -6.969 1 98.69 121 PHE B C 1
ATOM 2593 O O . PHE B 1 121 ? -17.625 -3.656 -5.848 1 98.69 121 PHE B O 1
ATOM 2600 N N . LYS B 1 122 ? -18.359 -2.977 -7.836 1 98.38 122 LYS B N 1
ATOM 2601 C CA . LYS B 1 122 ? -19.766 -3.193 -7.551 1 98.38 122 LYS B CA 1
ATOM 2602 C C . LYS B 1 122 ? -20.062 -4.672 -7.312 1 98.38 122 LYS B C 1
ATOM 2604 O O . LYS B 1 122 ? -20.906 -5.02 -6.477 1 98.38 122 LYS B O 1
ATOM 2609 N N . GLN B 1 123 ? -19.422 -5.484 -8.07 1 98.31 123 GLN B N 1
ATOM 2610 C CA . GLN B 1 123 ? -19.594 -6.918 -7.875 1 98.31 123 GLN B CA 1
ATOM 2611 C C . GLN B 1 123 ? -19.109 -7.344 -6.492 1 98.31 123 GLN B C 1
ATOM 2613 O O . GLN B 1 123 ? -19.766 -8.141 -5.816 1 98.31 123 GLN B O 1
ATOM 2618 N N . ILE B 1 124 ? -17.984 -6.836 -6.059 1 98.62 124 ILE B N 1
ATOM 2619 C CA . ILE B 1 124 ? -17.359 -7.23 -4.805 1 98.62 124 ILE B CA 1
ATOM 2620 C C . ILE B 1 124 ? -18.188 -6.738 -3.629 1 98.62 124 ILE B C 1
ATOM 2622 O O . ILE B 1 124 ? -18.438 -7.488 -2.678 1 98.62 124 ILE B O 1
ATOM 2626 N N . TYR B 1 125 ? -18.688 -5.531 -3.723 1 98.25 125 TYR B N 1
ATOM 2627 C CA . TYR B 1 125 ? -19.328 -4.941 -2.547 1 98.25 125 TYR B CA 1
ATOM 2628 C C . TYR B 1 125 ? -20.844 -5.07 -2.617 1 98.25 125 TYR B C 1
ATOM 2630 O O . TYR B 1 125 ? -21.531 -4.863 -1.619 1 98.25 125 TYR B O 1
ATOM 2638 N N . GLY B 1 126 ? -21.391 -5.418 -3.842 1 97.44 126 GLY B N 1
ATOM 2639 C CA . GLY B 1 126 ? -22.828 -5.629 -3.988 1 97.44 126 GLY B CA 1
ATOM 2640 C C . GLY B 1 126 ? -23.656 -4.422 -3.584 1 97.44 126 GLY B C 1
ATOM 2641 O O . GLY B 1 126 ? -23.406 -3.307 -4.047 1 97.44 126 GLY B O 1
ATOM 2642 N N . ALA B 1 127 ? -24.609 -4.605 -2.648 1 97.06 127 ALA B N 1
ATOM 2643 C CA . ALA B 1 127 ? -25.547 -3.584 -2.213 1 97.06 127 ALA B CA 1
ATOM 2644 C C . ALA B 1 127 ? -24.844 -2.482 -1.426 1 97.06 127 ALA B C 1
ATOM 2646 O O . ALA B 1 127 ? -25.375 -1.373 -1.294 1 97.06 127 ALA B O 1
ATOM 2647 N N . GLU B 1 128 ? -23.625 -2.764 -0.959 1 97.38 128 GLU B N 1
ATOM 2648 C CA . GLU B 1 128 ? -22.906 -1.8 -0.132 1 97.38 128 GLU B CA 1
ATOM 2649 C C . GLU B 1 128 ? -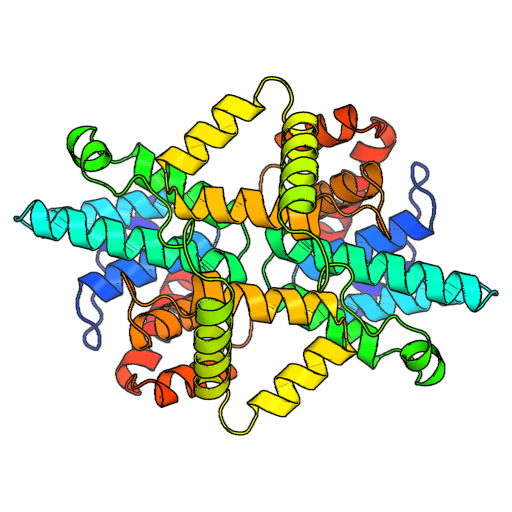22 -0.911 -0.979 1 97.38 128 GLU B C 1
ATOM 2651 O O . GLU B 1 128 ? -21.328 -0.02 -0.455 1 97.38 128 GLU B O 1
ATOM 2656 N N . SER B 1 129 ? -21.953 -1.138 -2.271 1 98 129 SER B N 1
ATOM 2657 C CA . SER B 1 129 ? -21.016 -0.449 -3.158 1 98 129 SER B CA 1
ATOM 2658 C C . SER B 1 129 ? -21.141 1.065 -3.023 1 98 129 SER B C 1
ATOM 2660 O O . SER B 1 129 ? -20.141 1.765 -2.867 1 98 129 SER B O 1
ATOM 2662 N N . ALA B 1 130 ? -22.359 1.554 -3.045 1 97.81 130 ALA B N 1
ATOM 2663 C CA . ALA B 1 130 ? -22.594 2.996 -3.01 1 97.81 130 ALA B CA 1
ATOM 2664 C C . ALA B 1 130 ? -22.188 3.586 -1.665 1 97.81 130 ALA B C 1
ATOM 2666 O O . ALA B 1 130 ? -21.609 4.676 -1.608 1 97.81 130 ALA B O 1
ATOM 2667 N N . SER B 1 131 ? -22.547 2.912 -0.607 1 97.94 131 SER B N 1
ATOM 2668 C CA . SER B 1 131 ? -22.219 3.416 0.722 1 97.94 131 SER B CA 1
ATOM 2669 C C . SER B 1 131 ? -20.719 3.404 0.96 1 97.94 131 SER B C 1
ATOM 2671 O O . SER B 1 131 ? -20.172 4.32 1.586 1 97.94 131 SER B O 1
ATOM 2673 N N . LYS B 1 132 ? -20 2.354 0.5 1 98.19 132 LYS B N 1
ATOM 2674 C CA . LYS B 1 132 ? -18.547 2.285 0.617 1 98.19 132 LYS B CA 1
ATOM 2675 C C . LYS B 1 132 ? -17.891 3.418 -0.157 1 98.19 132 LYS B C 1
ATOM 2677 O O . LYS B 1 132 ? -16.969 4.07 0.352 1 98.19 132 LYS B O 1
ATOM 2682 N N . GLN B 1 133 ? -18.344 3.623 -1.392 1 98.19 133 GLN B N 1
ATOM 2683 C CA . GLN B 1 133 ? -17.844 4.73 -2.197 1 98.19 133 GLN B CA 1
ATOM 2684 C C . GLN B 1 133 ? -18.016 6.062 -1.469 1 98.19 133 GLN B C 1
ATOM 2686 O O . GLN B 1 133 ? -17.078 6.852 -1.379 1 98.19 133 GLN B O 1
ATOM 2691 N N . LYS B 1 134 ? -19.203 6.363 -0.975 1 98.12 134 LYS B N 1
ATOM 2692 C CA . LYS B 1 134 ? -19.5 7.633 -0.319 1 98.12 134 LYS B CA 1
ATOM 2693 C C . LYS B 1 134 ? -18.625 7.836 0.912 1 98.12 134 LYS B C 1
ATOM 2695 O O . LYS B 1 134 ? -18.125 8.938 1.15 1 98.12 134 LYS B O 1
ATOM 2700 N N . MET B 1 135 ? -18.453 6.777 1.685 1 97.88 135 MET B N 1
ATOM 2701 C CA . MET B 1 135 ? -17.641 6.84 2.898 1 97.88 135 MET B CA 1
ATOM 2702 C C . MET B 1 135 ? -16.203 7.242 2.576 1 97.88 135 MET B C 1
ATOM 2704 O O . MET B 1 135 ? -15.641 8.125 3.229 1 97.88 135 MET B O 1
ATOM 2708 N N . ILE B 1 136 ? -15.594 6.598 1.576 1 98.62 136 ILE B N 1
ATOM 2709 C CA . ILE B 1 136 ? -14.219 6.879 1.188 1 98.62 136 ILE B CA 1
ATOM 2710 C C . ILE B 1 136 ? -14.125 8.273 0.574 1 98.62 136 ILE B C 1
ATOM 2712 O O . ILE B 1 136 ? -13.211 9.039 0.894 1 98.62 136 ILE B O 1
ATOM 2716 N N . GLN B 1 137 ? -15.094 8.57 -0.28 1 98 137 GLN B N 1
ATOM 2717 C CA . GLN B 1 137 ? -15.109 9.859 -0.965 1 98 137 GLN B CA 1
ATOM 2718 C C . GLN B 1 137 ? -15.281 11.008 0.026 1 98 137 GLN B C 1
ATOM 2720 O O . GLN B 1 137 ? -14.672 12.07 -0.129 1 98 137 GLN B O 1
ATOM 2725 N N . ASP B 1 138 ? -16.172 10.867 1.027 1 98 138 ASP B N 1
ATOM 2726 C CA . ASP B 1 138 ? -16.359 11.891 2.053 1 98 138 ASP B CA 1
ATOM 2727 C C . ASP B 1 138 ? -15.078 12.102 2.859 1 98 138 ASP B C 1
ATOM 2729 O O . ASP B 1 138 ? -14.719 13.242 3.178 1 98 138 ASP B O 1
ATOM 2733 N N . ALA B 1 139 ? -14.43 11.023 3.162 1 98.38 139 ALA B N 1
ATOM 2734 C CA . ALA B 1 139 ? -13.195 11.125 3.941 1 98.38 139 ALA B CA 1
ATOM 2735 C C . ALA B 1 139 ? -12.109 11.852 3.154 1 98.38 139 ALA B C 1
ATOM 2737 O O . ALA B 1 139 ? -11.43 12.734 3.689 1 98.38 139 ALA B O 1
ATOM 2738 N N . ASN B 1 140 ? -12.023 11.516 1.853 1 98.5 140 ASN B N 1
ATOM 2739 C CA . ASN B 1 140 ? -11.047 12.148 0.97 1 98.5 140 ASN B CA 1
ATOM 2740 C C . ASN B 1 140 ? -11.328 11.82 -0.496 1 98.5 140 ASN B C 1
ATOM 2742 O O . ASN B 1 140 ? -11.141 10.688 -0.933 1 98.5 140 ASN B O 1
ATOM 2746 N N . PRO B 1 141 ? -11.695 12.797 -1.273 1 98.06 141 PRO B N 1
ATOM 2747 C CA . PRO B 1 141 ? -12 12.523 -2.68 1 98.06 141 PRO B CA 1
ATOM 2748 C C . PRO B 1 141 ? -10.797 11.984 -3.449 1 98.06 141 PRO B C 1
ATOM 2750 O O . PRO B 1 141 ? -10.961 11.203 -4.395 1 98.06 141 PRO B O 1
ATOM 2753 N N . ASP B 1 142 ? -9.578 12.359 -3.098 1 97.81 142 ASP B N 1
ATOM 2754 C CA . ASP B 1 142 ? -8.383 11.836 -3.746 1 97.81 142 ASP B CA 1
ATOM 2755 C C . ASP B 1 142 ? -8.219 10.336 -3.473 1 97.81 142 ASP B C 1
ATOM 2757 O O . ASP B 1 142 ? -7.746 9.594 -4.332 1 97.81 142 ASP B O 1
ATOM 2761 N N . LEU B 1 143 ? -8.586 9.938 -2.268 1 98.31 143 LEU B N 1
ATOM 2762 C CA . LEU B 1 143 ? -8.508 8.523 -1.907 1 98.31 143 LEU B CA 1
ATOM 2763 C C . LEU B 1 143 ? -9.484 7.695 -2.732 1 98.31 143 LEU B C 1
ATOM 2765 O O . LEU B 1 143 ? -9.141 6.613 -3.207 1 98.31 143 LEU B O 1
ATOM 2769 N N . TRP B 1 144 ? -10.68 8.18 -2.91 1 97.81 144 TRP B N 1
ATOM 2770 C CA . TRP B 1 144 ? -11.625 7.461 -3.762 1 97.81 144 TRP B CA 1
ATOM 2771 C C . TRP B 1 144 ? -11.125 7.406 -5.203 1 97.81 144 TRP B C 1
ATOM 2773 O O . TRP B 1 144 ? -11.25 6.379 -5.871 1 97.81 144 TRP B O 1
ATOM 2783 N N . TYR B 1 145 ? -10.609 8.523 -5.672 1 96.19 145 TYR B N 1
ATOM 2784 C CA . TYR B 1 145 ? -10.055 8.547 -7.02 1 96.19 145 TYR B CA 1
ATOM 2785 C C . TYR B 1 145 ? -9 7.457 -7.195 1 96.19 145 TYR B C 1
ATOM 2787 O O . TYR B 1 145 ? -9 6.742 -8.195 1 96.19 145 TYR B O 1
ATOM 2795 N N . TYR B 1 146 ? -8.156 7.344 -6.242 1 96.88 146 TYR B N 1
ATOM 2796 C CA . TYR B 1 146 ? -7.121 6.316 -6.254 1 96.88 146 TYR B CA 1
ATOM 2797 C C . TYR B 1 146 ? -7.738 4.922 -6.27 1 96.88 146 TYR B C 1
ATOM 2799 O O . TYR B 1 146 ? -7.332 4.066 -7.059 1 96.88 146 TYR B O 1
ATOM 2807 N N . VAL B 1 147 ? -8.719 4.68 -5.375 1 97.81 147 VAL B N 1
ATOM 2808 C CA . VAL B 1 147 ? -9.375 3.377 -5.309 1 97.81 147 VAL B CA 1
ATOM 2809 C C . VAL B 1 147 ? -9.977 3.029 -6.668 1 97.81 147 VAL B C 1
ATOM 2811 O O . VAL B 1 147 ? -9.805 1.913 -7.16 1 97.81 147 VAL B O 1
ATOM 2814 N N . ASN B 1 148 ? -10.648 4.004 -7.238 1 95.75 148 ASN B N 1
ATOM 2815 C CA . ASN B 1 148 ? -11.234 3.801 -8.555 1 95.75 148 ASN B CA 1
ATOM 2816 C C . ASN B 1 148 ? -10.18 3.449 -9.594 1 95.75 148 ASN B C 1
ATOM 2818 O O . ASN B 1 148 ? -10.375 2.537 -10.398 1 95.75 148 ASN B O 1
ATOM 2822 N N . GLU B 1 149 ? -9.062 4.125 -9.586 1 93.94 149 GLU B N 1
ATOM 2823 C CA . GLU B 1 149 ? -8 3.902 -10.562 1 93.94 149 GLU B CA 1
ATOM 2824 C C . GLU B 1 149 ? -7.395 2.51 -10.406 1 93.94 149 GLU B C 1
ATOM 2826 O O . GLU B 1 149 ? -7.164 1.819 -11.406 1 93.94 149 GLU B O 1
ATOM 2831 N N . VAL B 1 150 ? -7.172 2.078 -9.18 1 96.75 150 VAL B N 1
ATOM 2832 C CA . VAL B 1 150 ? -6.465 0.813 -9.016 1 96.75 150 VAL B CA 1
ATOM 2833 C C . VAL B 1 150 ? -7.426 -0.351 -9.258 1 96.75 150 VAL B C 1
ATOM 2835 O O . VAL B 1 150 ? -7.008 -1.427 -9.688 1 96.75 150 VAL B O 1
ATOM 2838 N N . TYR B 1 151 ? -8.695 -0.177 -8.977 1 97.62 151 TYR B N 1
ATOM 2839 C CA . TYR B 1 151 ? -9.648 -1.212 -9.375 1 97.62 151 TYR B CA 1
ATOM 2840 C C . TYR B 1 151 ? -9.641 -1.408 -10.883 1 97.62 151 TYR B C 1
ATOM 2842 O O . TYR B 1 151 ? -9.758 -2.535 -11.367 1 97.62 151 TYR B O 1
ATOM 2850 N N . GLY B 1 152 ? -9.539 -0.38 -11.617 1 95.56 152 GLY B N 1
ATOM 2851 C CA . GLY B 1 152 ? -9.531 -0.454 -13.07 1 95.56 152 GLY B CA 1
ATOM 2852 C C . GLY B 1 152 ? -8.234 -0.989 -13.633 1 95.56 152 GLY B C 1
ATOM 2853 O O . GLY B 1 152 ? -8.234 -1.95 -14.406 1 95.56 152 GLY B O 1
ATOM 2854 N N . ASN B 1 153 ? -7.07 -0.486 -13.156 1 93.06 153 ASN B N 1
ATOM 2855 C CA . ASN B 1 153 ? -5.773 -0.745 -13.773 1 93.06 153 ASN B CA 1
ATOM 2856 C C . ASN B 1 153 ? -5.129 -2.01 -13.219 1 93.06 153 ASN B C 1
ATOM 2858 O O . ASN B 1 153 ? -4.293 -2.629 -13.875 1 93.06 153 ASN B O 1
ATOM 2862 N N . ILE B 1 154 ? -5.547 -2.445 -12.039 1 97.06 154 ILE B N 1
ATOM 2863 C CA . ILE B 1 154 ? -4.805 -3.516 -11.391 1 97.06 154 ILE B CA 1
ATOM 2864 C C . ILE B 1 154 ? -5.762 -4.629 -10.969 1 97.06 154 ILE B C 1
ATOM 2866 O O . ILE B 1 154 ? -5.742 -5.723 -11.531 1 97.06 154 ILE B O 1
ATOM 2870 N N . VAL B 1 155 ? -6.734 -4.32 -10.164 1 97.94 155 VAL B N 1
ATOM 2871 C CA . VAL B 1 155 ? -7.492 -5.316 -9.422 1 97.94 155 VAL B CA 1
ATOM 2872 C C . VAL B 1 155 ? -8.422 -6.074 -10.367 1 97.94 155 VAL B C 1
ATOM 2874 O O . VAL B 1 155 ? -8.625 -7.281 -10.211 1 97.94 155 VAL B O 1
ATOM 2877 N N . SER B 1 156 ? -8.945 -5.398 -11.367 1 97 156 SER B N 1
ATOM 2878 C CA . SER B 1 156 ? -9.953 -6 -12.234 1 97 156 SER B CA 1
ATOM 2879 C C . SER B 1 156 ? -9.32 -6.641 -13.469 1 97 156 SER B C 1
ATOM 2881 O O . SER B 1 156 ? -10.031 -7.156 -14.336 1 97 156 SER B O 1
ATOM 2883 N N . ASP B 1 157 ? -8.016 -6.527 -13.641 1 95.69 157 ASP B N 1
ATOM 2884 C CA . ASP B 1 157 ? -7.363 -7.203 -14.758 1 95.69 157 ASP B CA 1
ATOM 2885 C C . ASP B 1 157 ? -7.281 -8.711 -14.516 1 95.69 157 ASP B C 1
ATOM 2887 O O . ASP B 1 157 ? -6.625 -9.156 -13.57 1 95.69 157 ASP B O 1
ATOM 2891 N N . MET B 1 158 ? -7.914 -9.547 -15.383 1 96.38 158 MET B N 1
ATOM 2892 C CA . MET B 1 158 ? -8.008 -10.992 -15.18 1 96.38 158 MET B CA 1
ATOM 2893 C C . MET B 1 158 ? -7.09 -11.734 -16.141 1 96.38 158 MET B C 1
ATOM 2895 O O . MET B 1 158 ? -7.262 -12.938 -16.375 1 96.38 158 MET B O 1
ATOM 2899 N N . THR B 1 159 ? -6.102 -11.055 -16.672 1 95.94 159 THR B N 1
ATOM 2900 C CA . THR B 1 159 ? -5.23 -11.656 -17.672 1 95.94 159 THR B CA 1
ATOM 2901 C C . THR B 1 159 ? -4.512 -12.875 -17.109 1 95.94 159 THR B C 1
ATOM 2903 O O . THR B 1 159 ? -4.438 -13.922 -17.766 1 95.94 159 THR B O 1
ATOM 2906 N N . HIS B 1 160 ? -3.975 -12.805 -15.844 1 97.56 160 HIS B N 1
ATOM 2907 C CA . HIS B 1 160 ? -3.203 -13.898 -15.25 1 97.56 160 HIS B CA 1
ATOM 2908 C C . HIS B 1 160 ? -3.896 -14.453 -14.016 1 97.56 160 HIS B C 1
ATOM 2910 O O . HIS B 1 160 ? -3.699 -15.617 -13.656 1 97.56 160 HIS B O 1
ATOM 2916 N N . VAL B 1 161 ? -4.672 -13.594 -13.344 1 98.5 161 VAL B N 1
ATOM 2917 C CA . VAL B 1 161 ? -5.273 -13.938 -12.062 1 98.5 161 VAL B CA 1
ATOM 2918 C C . VAL B 1 161 ? -6.789 -13.781 -12.141 1 98.5 161 VAL B C 1
ATOM 2920 O O . VAL B 1 161 ? -7.293 -12.664 -12.328 1 98.5 161 VAL B O 1
ATOM 2923 N N . SER B 1 162 ? -7.531 -14.828 -11.992 1 98.75 162 SER B N 1
ATOM 2924 C CA . SER B 1 162 ? -8.984 -14.797 -12.117 1 98.75 162 SER B CA 1
ATOM 2925 C C . SER B 1 162 ? -9.625 -13.977 -11.008 1 98.75 162 SER B C 1
ATOM 2927 O O . SER B 1 162 ? -8.961 -13.625 -10.031 1 98.75 162 SER B O 1
ATOM 2929 N N . ALA B 1 163 ? -10.953 -13.703 -11.148 1 98.75 163 ALA B N 1
ATOM 2930 C CA . ALA B 1 163 ? -11.695 -12.961 -10.141 1 98.75 163 ALA B CA 1
ATOM 2931 C C . ALA B 1 163 ? -11.68 -13.68 -8.797 1 98.75 163 ALA B C 1
ATOM 2933 O O . ALA B 1 163 ? -11.461 -13.062 -7.754 1 98.75 163 ALA B O 1
ATOM 2934 N N . VAL B 1 164 ? -11.852 -14.969 -8.836 1 98.88 164 VAL B N 1
ATOM 2935 C CA . VAL B 1 164 ? -11.867 -15.781 -7.625 1 98.88 164 VAL B CA 1
ATOM 2936 C C . VAL B 1 164 ? -10.484 -15.773 -6.98 1 98.88 164 VAL B C 1
ATOM 2938 O O . VAL B 1 164 ? -10.352 -15.5 -5.785 1 98.88 164 VAL B O 1
ATOM 2941 N N . ASP B 1 165 ? -9.391 -16 -7.812 1 98.94 165 ASP B N 1
ATOM 2942 C CA . ASP B 1 165 ? -8.031 -16 -7.273 1 98.94 165 ASP B CA 1
ATOM 2943 C C . ASP B 1 165 ? -7.672 -14.641 -6.688 1 98.94 165 ASP B C 1
ATOM 2945 O O . ASP B 1 165 ? -6.98 -14.562 -5.672 1 98.94 165 ASP B O 1
ATOM 2949 N N . THR B 1 166 ? -8.188 -13.609 -7.352 1 98.94 166 THR B N 1
ATOM 2950 C CA . THR B 1 166 ? -7.949 -12.25 -6.875 1 98.94 166 THR B CA 1
ATOM 2951 C C . THR B 1 166 ? -8.531 -12.062 -5.477 1 98.94 166 THR B C 1
ATOM 2953 O O . THR B 1 166 ? -7.84 -11.594 -4.57 1 98.94 166 THR B O 1
ATOM 2956 N N . GLU B 1 167 ? -9.727 -12.445 -5.246 1 98.88 167 GLU B N 1
ATOM 2957 C CA . GLU B 1 167 ? -10.344 -12.227 -3.943 1 98.88 167 GLU B CA 1
ATOM 2958 C C . GLU B 1 167 ? -9.734 -13.133 -2.881 1 98.88 167 GLU B C 1
ATOM 2960 O O . GLU B 1 167 ? -9.633 -12.742 -1.714 1 98.88 167 GLU B O 1
ATOM 2965 N N . LEU B 1 168 ? -9.289 -14.328 -3.27 1 98.94 168 LEU B N 1
ATOM 2966 C CA . LEU B 1 168 ? -8.641 -15.203 -2.299 1 98.94 168 LEU B CA 1
ATOM 2967 C C . LEU B 1 168 ? -7.305 -14.609 -1.851 1 98.94 168 LEU B C 1
ATOM 2969 O O . LEU B 1 168 ? -6.977 -14.648 -0.663 1 98.94 168 LEU B O 1
ATOM 2973 N N . GLN B 1 169 ? -6.535 -14.078 -2.779 1 98.88 169 GLN B N 1
ATOM 2974 C CA . GLN B 1 169 ? -5.262 -13.492 -2.377 1 98.88 169 GLN B CA 1
ATOM 2975 C C . GLN B 1 169 ? -5.473 -12.211 -1.574 1 98.88 169 GLN B C 1
ATOM 2977 O O . GLN B 1 169 ? -4.703 -11.914 -0.661 1 98.88 169 GLN B O 1
ATOM 2982 N N . VAL B 1 170 ? -6.602 -11.469 -1.836 1 98.94 170 VAL B N 1
ATOM 2983 C CA . VAL B 1 170 ? -6.941 -10.297 -1.038 1 98.94 170 VAL B CA 1
ATOM 2984 C C . VAL B 1 170 ? -7.164 -10.703 0.415 1 98.94 170 VAL B C 1
ATOM 2986 O O . VAL B 1 170 ? -6.645 -10.062 1.334 1 98.94 170 VAL B O 1
ATOM 2989 N N . ILE B 1 171 ? -7.879 -11.75 0.619 1 98.94 171 ILE B N 1
ATOM 2990 C CA . ILE B 1 171 ? -8.172 -12.25 1.959 1 98.94 171 ILE B CA 1
ATOM 2991 C C . ILE B 1 171 ? -6.863 -12.602 2.674 1 98.94 171 ILE B C 1
ATOM 2993 O O . ILE B 1 171 ? -6.641 -12.172 3.809 1 98.94 171 ILE B O 1
ATOM 2997 N N . VAL B 1 172 ? -5.961 -13.289 2.033 1 98.94 172 VAL B N 1
ATOM 2998 C CA . VAL B 1 172 ? -4.68 -13.672 2.613 1 98.94 172 VAL B CA 1
ATOM 2999 C C . VAL B 1 172 ? -3.873 -12.422 2.957 1 98.94 172 VAL B C 1
ATOM 3001 O O . VAL B 1 172 ? -3.303 -12.32 4.047 1 98.94 172 VAL B O 1
ATOM 3004 N N . SER B 1 173 ? -3.879 -11.461 2.049 1 98.88 173 SER B N 1
ATOM 3005 C CA . SER B 1 173 ? -3.131 -10.219 2.244 1 98.88 173 SER B CA 1
ATOM 3006 C C . SER B 1 173 ? -3.668 -9.43 3.432 1 98.88 173 SER B C 1
ATOM 3008 O O . SER B 1 173 ? -2.896 -8.93 4.25 1 98.88 173 SER B O 1
ATOM 3010 N N . LEU B 1 174 ? -4.98 -9.352 3.523 1 98.81 174 LEU B N 1
ATOM 3011 C CA . LEU B 1 174 ? -5.602 -8.57 4.594 1 98.81 174 LEU B CA 1
ATOM 3012 C C . LEU B 1 174 ? -5.309 -9.195 5.953 1 98.81 174 LEU B C 1
ATOM 3014 O O . LEU B 1 174 ? -5.121 -8.484 6.941 1 98.81 174 LEU B O 1
ATOM 3018 N N . ILE B 1 175 ? -5.219 -10.469 6.02 1 98.69 175 ILE B N 1
ATOM 3019 C CA . ILE B 1 175 ? -4.871 -11.156 7.258 1 98.69 175 ILE B CA 1
ATOM 3020 C C . ILE B 1 175 ? -3.461 -10.766 7.691 1 98.69 175 ILE B C 1
ATOM 3022 O O . ILE B 1 175 ? -3.229 -10.453 8.859 1 98.69 175 ILE B O 1
ATOM 3026 N N . GLN B 1 176 ? -2.529 -10.711 6.75 1 98.44 176 GLN B N 1
ATOM 3027 C CA . GLN B 1 176 ? -1.159 -10.328 7.074 1 98.44 176 GLN B CA 1
ATOM 3028 C C . GLN B 1 176 ? -1.085 -8.867 7.512 1 98.44 176 GLN B C 1
ATOM 3030 O O . GLN B 1 176 ? -0.264 -8.508 8.359 1 98.44 176 GLN B O 1
ATOM 3035 N N . MET B 1 177 ? -2.002 -8.031 6.957 1 97.75 177 MET B N 1
ATOM 3036 C CA . MET B 1 177 ? -1.982 -6.59 7.203 1 97.75 177 MET B CA 1
ATOM 3037 C C . MET B 1 177 ? -2.775 -6.242 8.461 1 97.75 177 MET B C 1
ATOM 3039 O O . MET B 1 177 ? -2.9 -5.07 8.812 1 97.75 177 MET B O 1
ATOM 3043 N N . ASP B 1 178 ? -3.314 -7.227 9.156 1 97.12 178 ASP B N 1
ATOM 3044 C CA . ASP B 1 178 ? -4.156 -7.031 10.336 1 97.12 178 ASP B CA 1
ATOM 3045 C C . ASP B 1 178 ? -5.359 -6.145 10.008 1 97.12 178 ASP B C 1
ATOM 3047 O O . ASP B 1 178 ? -5.648 -5.195 10.742 1 97.12 178 ASP B O 1
ATOM 3051 N N . ALA B 1 179 ? -5.973 -6.379 8.914 1 96.69 179 ALA B N 1
ATOM 3052 C CA . ALA B 1 179 ? -7.199 -5.715 8.477 1 96.69 179 ALA B CA 1
ATOM 3053 C C . ALA B 1 179 ? -8.344 -6.715 8.344 1 96.69 179 ALA B C 1
ATOM 3055 O O . ALA B 1 179 ? -8.125 -7.883 8.016 1 96.69 179 ALA B O 1
ATOM 3056 N N . LEU B 1 180 ? -9.5 -6.316 8.578 1 94.88 180 LEU B N 1
ATOM 3057 C CA . LEU B 1 180 ? -10.68 -7.188 8.578 1 94.88 180 LEU B CA 1
ATOM 3058 C C . LEU B 1 180 ? -11.031 -7.609 7.156 1 94.88 180 LEU B C 1
ATOM 3060 O O . LEU B 1 180 ? -11.344 -6.766 6.312 1 94.88 180 LEU B O 1
ATOM 3064 N N . PRO B 1 181 ? -11.094 -8.906 6.879 1 97.25 181 PRO B N 1
ATOM 3065 C CA . PRO B 1 181 ? -11.328 -9.367 5.504 1 97.25 181 PRO B CA 1
ATOM 3066 C C . PRO B 1 181 ? -12.805 -9.539 5.184 1 97.25 181 PRO B C 1
ATOM 3068 O O . PRO B 1 181 ? -13.156 -9.953 4.078 1 97.25 181 PRO B O 1
ATOM 3071 N N . GLN B 1 182 ? -13.695 -9.141 5.988 1 96.88 182 GLN B N 1
ATOM 3072 C CA . GLN B 1 182 ? -15.102 -9.523 5.91 1 96.88 182 GLN B CA 1
ATOM 3073 C C . GLN B 1 182 ? -15.727 -9.062 4.598 1 96.88 182 GLN B C 1
ATOM 3075 O O . GLN B 1 182 ? -16.438 -9.828 3.939 1 96.88 182 GLN B O 1
ATOM 3080 N N . ASP B 1 183 ? -15.562 -7.812 4.207 1 97.19 183 ASP B N 1
ATOM 3081 C CA . ASP B 1 183 ? -16.109 -7.328 2.945 1 97.19 183 ASP B CA 1
ATOM 3082 C C . ASP B 1 183 ? -15.602 -8.164 1.77 1 97.19 183 ASP B C 1
ATOM 3084 O O . ASP B 1 183 ? -16.344 -8.422 0.82 1 97.19 183 ASP B O 1
ATOM 3088 N N . HIS B 1 184 ? -14.375 -8.609 1.854 1 98.5 184 HIS B N 1
ATOM 3089 C CA . HIS B 1 184 ? -13.773 -9.336 0.741 1 98.5 184 HIS B CA 1
ATOM 3090 C C . HIS B 1 184 ? -14.094 -10.82 0.812 1 98.5 184 HIS B C 1
ATOM 3092 O O . HIS B 1 184 ? -14.078 -11.516 -0.208 1 98.5 184 HIS B O 1
ATOM 3098 N N . VAL B 1 185 ? -14.398 -11.312 2.035 1 98.69 185 VAL B N 1
ATOM 3099 C CA . VAL B 1 185 ? -14.961 -12.656 2.135 1 98.69 185 VAL B CA 1
ATOM 3100 C C . VAL B 1 185 ? -16.297 -12.711 1.387 1 98.69 185 VAL B C 1
ATOM 3102 O O . VAL B 1 185 ? -16.516 -13.609 0.57 1 98.69 185 VAL B O 1
ATOM 3105 N N . LEU B 1 186 ? -17.156 -11.719 1.627 1 98.56 186 LEU B N 1
ATOM 3106 C CA . LEU B 1 186 ? -18.422 -11.641 0.924 1 98.56 186 LEU B CA 1
ATOM 3107 C C . LEU B 1 186 ? -18.219 -11.43 -0.57 1 98.56 186 LEU B C 1
ATOM 3109 O O . LEU B 1 186 ? -18.906 -12.023 -1.394 1 98.56 186 LEU B O 1
ATOM 3113 N N . GLY B 1 187 ? -17.25 -10.562 -0.948 1 98.62 187 GLY B N 1
ATOM 3114 C CA . GLY B 1 187 ? -16.922 -10.344 -2.346 1 98.62 187 GLY B CA 1
ATOM 3115 C C . GLY B 1 187 ? -16.469 -11.602 -3.061 1 98.62 187 GLY B C 1
ATOM 3116 O O . GLY B 1 187 ? -16.828 -11.828 -4.215 1 98.62 187 GLY B O 1
ATOM 3117 N N . ALA B 1 188 ? -15.641 -12.398 -2.326 1 98.81 188 ALA B N 1
ATOM 3118 C CA . ALA B 1 188 ? -15.18 -13.664 -2.893 1 98.81 188 ALA B CA 1
ATOM 3119 C C . ALA B 1 188 ? -16.359 -14.57 -3.252 1 98.81 188 ALA B C 1
ATOM 3121 O O . ALA B 1 188 ? -16.359 -15.188 -4.316 1 98.81 188 ALA B O 1
ATOM 3122 N N . GLU B 1 189 ? -17.297 -14.633 -2.383 1 98.69 189 GLU B N 1
ATOM 3123 C CA . GLU B 1 189 ? -18.484 -15.422 -2.666 1 98.69 189 GLU B CA 1
ATOM 3124 C C . GLU B 1 189 ? -19.219 -14.898 -3.898 1 98.69 189 GLU B C 1
ATOM 3126 O O . GLU B 1 189 ? -19.672 -15.68 -4.738 1 98.69 189 GLU B O 1
ATOM 3131 N N . ARG B 1 190 ? -19.312 -13.625 -4.02 1 98.62 190 ARG B N 1
ATOM 3132 C CA . ARG B 1 190 ? -20.078 -13 -5.094 1 98.62 190 ARG B CA 1
ATOM 3133 C C . ARG B 1 190 ? -19.422 -13.242 -6.445 1 98.62 190 ARG B C 1
ATOM 3135 O O . ARG B 1 190 ? -20.094 -13.242 -7.48 1 98.62 190 ARG B O 1
ATOM 3142 N N . VAL B 1 191 ? -18.109 -13.492 -6.402 1 98.38 191 VAL B N 1
ATOM 3143 C CA . VAL B 1 191 ? -17.438 -13.695 -7.688 1 98.38 191 VAL B CA 1
ATOM 3144 C C . VAL B 1 191 ? -17.297 -15.195 -7.953 1 98.38 191 VAL B C 1
ATOM 3146 O O . VAL B 1 191 ? -16.688 -15.594 -8.945 1 98.38 191 VAL B O 1
ATOM 3149 N N . GLY B 1 192 ? -17.703 -16.031 -7.012 1 98.56 192 GLY B N 1
ATOM 3150 C CA . GLY B 1 192 ? -17.844 -17.438 -7.359 1 98.56 192 GLY B CA 1
ATOM 3151 C C . GLY B 1 192 ? -16.984 -18.359 -6.504 1 98.56 192 GLY B C 1
ATOM 3152 O O . GLY B 1 192 ? -16.984 -19.578 -6.699 1 98.56 192 GLY B O 1
ATOM 3153 N N . ALA B 1 193 ? -16.266 -17.812 -5.578 1 98.75 193 ALA B N 1
ATOM 3154 C CA . ALA B 1 193 ? -15.484 -18.672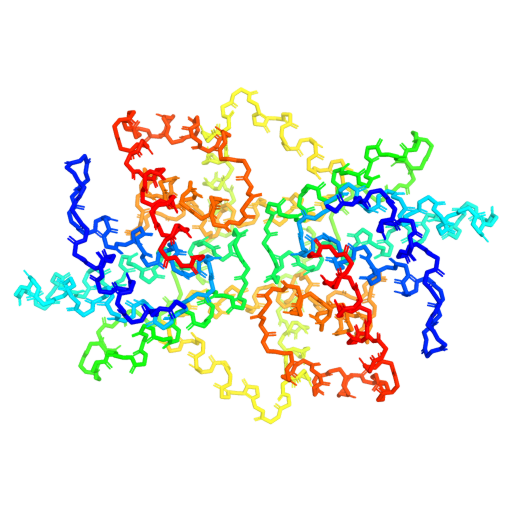 -4.691 1 98.75 193 ALA B CA 1
ATOM 3155 C C . ALA B 1 193 ? -16.391 -19.5 -3.795 1 98.75 193 ALA B C 1
ATOM 3157 O O . ALA B 1 193 ? -17.406 -19 -3.303 1 98.75 193 ALA B O 1
ATOM 3158 N N . THR B 1 194 ? -16.047 -20.734 -3.545 1 98.62 194 THR B N 1
ATOM 3159 C CA . THR B 1 194 ? -16.797 -21.562 -2.611 1 98.62 194 THR B CA 1
ATOM 3160 C C . THR B 1 194 ? -16.391 -21.266 -1.172 1 98.62 194 THR B C 1
ATOM 3162 O O . THR B 1 194 ? -15.328 -20.688 -0.93 1 98.62 194 THR B O 1
ATOM 3165 N N . ARG B 1 195 ? -17.281 -21.656 -0.25 1 98.25 195 ARG B N 1
ATOM 3166 C CA . ARG B 1 195 ? -16.969 -21.469 1.165 1 98.25 195 ARG B CA 1
ATOM 3167 C C . ARG B 1 195 ? -15.695 -22.219 1.545 1 98.25 195 ARG B C 1
ATOM 3169 O O . ARG B 1 195 ? -14.914 -21.734 2.371 1 98.25 195 ARG B O 1
ATOM 3176 N N . GLU B 1 196 ? -15.453 -23.359 0.969 1 98.69 196 GLU B N 1
ATOM 3177 C CA . GLU B 1 196 ? -14.266 -24.156 1.245 1 98.69 196 GLU B CA 1
ATOM 3178 C C . GLU B 1 196 ? -13 -23.453 0.756 1 98.69 196 GLU B C 1
ATOM 3180 O O . GLU B 1 196 ? -11.969 -23.484 1.431 1 98.69 196 GLU B O 1
ATOM 3185 N N . GLN B 1 197 ? -13.109 -22.891 -0.427 1 98.81 197 GLN B N 1
ATOM 3186 C CA . GLN B 1 197 ? -11.969 -22.141 -0.959 1 98.81 197 GLN B CA 1
ATOM 3187 C C . GLN B 1 197 ? -11.633 -20.953 -0.073 1 98.81 197 GLN B C 1
ATOM 3189 O O . GLN B 1 197 ? -10.453 -20.672 0.173 1 98.81 197 GLN B O 1
ATOM 3194 N N . ILE B 1 198 ? -12.625 -20.266 0.411 1 98.88 198 ILE B N 1
ATOM 3195 C CA . ILE B 1 198 ? -12.445 -19.094 1.256 1 98.88 198 ILE B CA 1
ATOM 3196 C C . ILE B 1 198 ? -11.82 -19.5 2.586 1 98.88 198 ILE B C 1
ATOM 3198 O O . ILE B 1 198 ? -10.859 -18.875 3.045 1 98.88 198 ILE B O 1
ATOM 3202 N N . LYS B 1 199 ? -12.32 -20.547 3.174 1 98.69 199 LYS B N 1
ATOM 3203 C CA . LYS B 1 199 ? -11.758 -21.047 4.422 1 98.69 199 LYS B CA 1
ATOM 3204 C C . LYS B 1 199 ? -10.305 -21.484 4.234 1 98.69 199 LYS B C 1
ATOM 3206 O O . LYS B 1 199 ? -9.477 -21.312 5.137 1 98.69 199 LYS B O 1
ATOM 3211 N N . ALA B 1 200 ? -10.07 -22.062 3.115 1 98.88 200 ALA B N 1
ATOM 3212 C CA . ALA B 1 200 ? -8.703 -22.484 2.801 1 98.88 200 ALA B CA 1
ATOM 3213 C C . ALA B 1 200 ? -7.773 -21.281 2.695 1 98.88 200 ALA B C 1
ATOM 3215 O O . ALA B 1 200 ? -6.633 -21.328 3.166 1 98.88 200 ALA B O 1
ATOM 3216 N N . ALA B 1 201 ? -8.211 -20.25 2.039 1 98.88 201 ALA B N 1
ATOM 3217 C CA . ALA B 1 201 ? -7.414 -19.031 1.947 1 98.88 201 ALA B CA 1
ATOM 3218 C C . ALA B 1 201 ? -7.152 -18.438 3.33 1 98.88 201 ALA B C 1
ATOM 3220 O O . ALA B 1 201 ? -6.031 -18.016 3.629 1 98.88 201 ALA B O 1
ATOM 3221 N N . GLU B 1 202 ? -8.211 -18.406 4.148 1 98.81 202 GLU B N 1
ATOM 3222 C CA . GLU B 1 202 ? -8.039 -17.938 5.52 1 98.81 202 GLU B CA 1
ATOM 3223 C C . GLU B 1 202 ? -7.035 -18.797 6.277 1 98.81 202 GLU B C 1
ATOM 3225 O O . GLU B 1 202 ? -6.172 -18.281 6.988 1 98.81 202 GLU B O 1
ATOM 3230 N 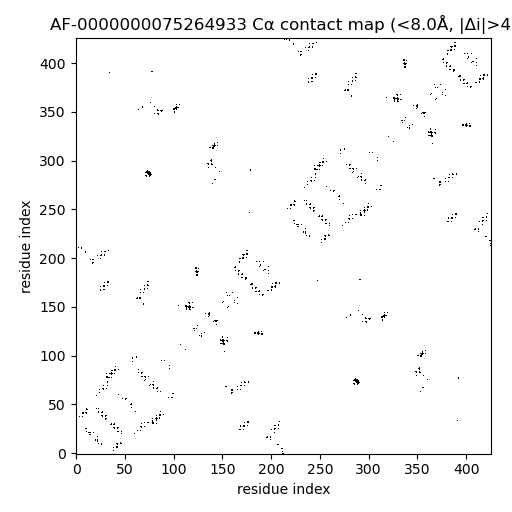N . PHE B 1 203 ? -7.184 -20.094 6.121 1 98.88 203 PHE B N 1
ATOM 3231 C CA . PHE B 1 203 ? -6.266 -21.031 6.758 1 98.88 203 PHE B CA 1
ATOM 3232 C C . PHE B 1 203 ? -4.828 -20.734 6.348 1 98.88 203 PHE B C 1
ATOM 3234 O O . PHE B 1 203 ? -3.934 -20.688 7.195 1 98.88 203 PHE B O 1
ATOM 3241 N N . ILE B 1 204 ? -4.598 -20.531 5.07 1 98.88 204 ILE B N 1
ATOM 3242 C CA . ILE B 1 204 ? -3.266 -20.219 4.555 1 98.88 204 ILE B CA 1
ATOM 3243 C C . ILE B 1 204 ? -2.756 -18.922 5.176 1 98.88 204 ILE B C 1
ATOM 3245 O O . ILE B 1 204 ? -1.614 -18.859 5.637 1 98.88 204 ILE B O 1
ATOM 3249 N N . GLY B 1 205 ? -3.623 -17.859 5.176 1 98.81 205 GLY B N 1
ATOM 3250 C CA . GLY B 1 205 ? -3.244 -16.594 5.781 1 98.81 205 GLY B CA 1
ATOM 3251 C C . GLY B 1 205 ? -2.807 -16.734 7.227 1 98.81 205 GLY B C 1
ATOM 3252 O O . GLY B 1 205 ? -1.769 -16.203 7.617 1 98.81 205 GLY B O 1
ATOM 3253 N N . TYR B 1 206 ? -3.523 -17.5 8.016 1 98.56 206 TYR B N 1
ATOM 3254 C CA . TYR B 1 206 ? -3.217 -17.641 9.43 1 98.56 206 TYR B CA 1
ATOM 3255 C C . TYR B 1 206 ? -2.008 -18.547 9.641 1 98.56 206 TYR B C 1
ATOM 3257 O O . TYR B 1 206 ? -1.227 -18.344 10.57 1 98.56 206 TYR B O 1
ATOM 3265 N N . LYS B 1 207 ? -1.859 -19.547 8.797 1 98.69 207 LYS B N 1
ATOM 3266 C CA . LYS B 1 207 ? -0.688 -20.422 8.875 1 98.69 207 LYS B CA 1
ATOM 3267 C C . LYS B 1 207 ? 0.596 -19.641 8.617 1 98.69 207 LYS B C 1
ATOM 3269 O O . LYS B 1 207 ? 1.592 -19.812 9.32 1 98.69 207 LYS B O 1
ATOM 3274 N N . VAL B 1 208 ? 0.567 -18.781 7.566 1 98.81 208 VAL B N 1
ATOM 3275 C CA . VAL B 1 208 ? 1.71 -17.922 7.277 1 98.81 208 VAL B CA 1
ATOM 3276 C C . VAL B 1 208 ? 2.018 -17.062 8.492 1 98.81 208 VAL B C 1
ATOM 3278 O O . VAL B 1 208 ? 3.168 -16.969 8.938 1 98.81 208 VAL B O 1
ATOM 3281 N N . LYS B 1 209 ? 1.002 -16.406 9 1 98 209 LYS B N 1
ATOM 3282 C CA . LYS B 1 209 ? 1.157 -15.523 10.148 1 98 209 LYS B CA 1
ATOM 3283 C C . LYS B 1 209 ? 1.731 -16.281 11.344 1 98 209 LYS B C 1
ATOM 3285 O O . LYS B 1 209 ? 2.641 -15.781 12.016 1 98 209 LYS B O 1
ATOM 3290 N N . HIS B 1 210 ? 1.296 -17.469 11.656 1 97.62 210 HIS B N 1
ATOM 3291 C CA . HIS B 1 210 ? 1.697 -18.266 12.805 1 97.62 210 HIS B CA 1
ATOM 3292 C C . HIS B 1 210 ? 3.154 -18.703 12.688 1 97.62 210 HIS B C 1
ATOM 3294 O O . HIS B 1 210 ? 3.902 -18.656 13.672 1 97.62 210 HIS B O 1
ATOM 3300 N N . LEU B 1 211 ? 3.57 -19.078 11.516 1 97.69 211 LEU B N 1
ATOM 3301 C CA . LEU B 1 211 ? 4.898 -19.641 11.336 1 97.69 211 LEU B CA 1
ATOM 3302 C C . LEU B 1 211 ? 5.961 -18.547 11.273 1 97.69 211 LEU B C 1
ATOM 3304 O O . LEU B 1 211 ? 7.152 -18.828 11.438 1 97.69 211 LEU B O 1
ATOM 3308 N N . LEU B 1 212 ? 5.52 -17.328 11.062 1 96.25 212 LEU B N 1
ATOM 3309 C CA . LEU B 1 212 ? 6.492 -16.234 10.953 1 96.25 212 LEU B CA 1
ATOM 3310 C C . LEU B 1 212 ? 6.59 -15.461 12.258 1 96.25 212 LEU B C 1
ATOM 3312 O O . LEU B 1 212 ? 7.473 -14.617 12.422 1 96.25 212 LEU B O 1
ATOM 3316 N N . GLU B 1 213 ? 5.648 -15.492 13.18 1 86.12 213 GLU B N 1
ATOM 3317 C CA . GLU B 1 213 ? 5.664 -14.82 14.469 1 86.12 213 GLU B CA 1
ATOM 3318 C C . GLU B 1 213 ? 6.371 -15.664 15.523 1 86.12 213 GLU B C 1
ATOM 3320 O O . GLU B 1 213 ? 6.305 -16.891 15.484 1 86.12 213 GLU B O 1
#

Sequence (426 aa):
MNLTASYTELAQLKVEALIPPLVAMLLCVGLTASNHPQGVPVIMNHYLGQIDSMEEQIKWIEYTRNAMFKSVVLCGGPRVINAEIALYDHLSIQYQSLLGTTALNANGNTALWNTRGMDFFKQIYGAESASKQKMIQDANPDLWYYVNEVYGNIVSDMTHVSAVDTELQVIVSLIQMDALPQDHVLGAERVGATREQIKAAEFIGYKVKHLLEMNLTASYTELAQLKVEALIPPLVAMLLCVGLTASNHPQGVPVIMNHYLGQIDSMEEQIKWIEYTRNAMFKSVVLCGGPRVINAEIALYDHLSIQYQSLLGTTALNANGNTALWNTRGMDFFKQIYGAESASKQKMIQDANPDLWYYVNEVYGNIVSDMTHVSAVDTELQVIVSLIQMDALPQDHVLGAERVGATREQIKAAEFIGYKVKHLLE

InterPro domains:
  IPR029032 AhpD-like [G3DSA:1.20.1290.10] (3-208)
  IPR029032 AhpD-like [SSF69118] (115-201)
  IPR052999 Peroxisomal Targeting Signal 1 Protein [PTHR28180] (27-201)

Foldseek 3Di:
DPVVVLLLVQLPDDAPLDDNLLSLLLLLLLCLLLLNLLSNVVNLVSVLVVDDDPVVSLLSLQLSLLLLVLCCVPRNDVSSVSNNCNNLVSDDPVSNVPHDDDQPPPPPDQVQLLVLLLVLLCLLQPPCSVVVLCVQCVVPVVRSVVSSSCSRRRQRDPPNAHVLSSLLSVLLSCLSVVHDSVSSLSSNVSRPDDPSSNVSSNVSSVSSVVSVD/DPVVVLLLVQLPDDAPLDDLLLSLLLLLLLCLLLLNLLSNVVNLVSSLVVDDDPVVSLLSLQLSLLLLVLCCVPRNDVSSVSNNCNNLVSDDPVSNVPHDDDQPPPPPDQVQLLVLLLVLLCLLQPPCSVVVLCVQCVVPVVRSVVSSSCSRRRQRDPPNPHVLSSLLSVLLSCLSVVHDSVSSLSSNVSRPDDPSSNVSSNVSSVSSVVSVD

Secondary structure (DSSP, 8-state):
--HHHHHHHHHT---TTS-HHHHHHHHHHHHHHTT-TTHHHHHHHHHHTT---HHHHHHHHHHHHHHHHHTHHHH-HHHHHHHHHHHHHTS-HHHHTTS--S-TTTT--HHHHHHHHHHHHHHHHGGGHHHHHHHHHHH-HHHHHHHHHHIIIIIT--SSS-HHHHHHHHHHHHHHTT---HHHHHHHHHTT--HHHHHHHHHHHHHHHHHH-/--HHHHHHHHHT---TTS-HHHHHHHHHHHHHHTT-TTHHHHHHHHHHTT---HHHHHHHHHHHHHHHHHTHHHH-HHHHHHHHHHHHHTS-HHHHTTS--S-TTTT--HHHHHHHHHHHHHHHHGGGHHHHHHHHHHH-HHHHHHHHHHIIIIIT--SSS-HHHHHHHHHHHHHHTT---HHHHHHHHHTT--HHHHHHHHHHHHHHHHHH-